Protein AF-0000000084932619 (afdb_homodimer)

Radius of gyration: 32.23 Å; Cα contacts (8 Å, |Δi|>4): 1467; chains: 2; bounding box: 77×92×70 Å

Organism: Streptomyces venezuelae (strain ATCC 10712 / CBS 650.69 / DSM 40230 / JCM 4526 / NBRC 13096 / PD 04745) (NCBI:txid953739)

pLDDT: mean 83.62, std 14.99, range [21.75, 98.12]

Structure (mmCIF, N/CA/C/O backbone):
data_AF-0000000084932619-model_v1
#
loop_
_entity.id
_entity.type
_entity.pdbx_description
1 polymer 'Serine phosphatase RsbU, regulator of sigma subunit'
#
loop_
_atom_site.group_PDB
_atom_site.id
_atom_site.type_symbol
_atom_site.label_atom_id
_atom_site.label_alt_id
_atom_site.label_comp_id
_atom_site.label_asym_id
_atom_site.label_entity_id
_atom_site.label_seq_id
_atom_site.pdbx_PDB_ins_code
_atom_site.Cartn_x
_atom_site.Cartn_y
_atom_site.Cartn_z
_atom_site.occupancy
_atom_site.B_iso_or_equiv
_atom_site.auth_seq_id
_atom_site.auth_comp_id
_atom_site.auth_asym_id
_atom_site.auth_atom_id
_atom_site.pdbx_PDB_model_num
ATOM 1 N N . MET A 1 1 ? 20.906 -14.492 22.719 1 21.86 1 MET A N 1
ATOM 2 C CA . MET A 1 1 ? 19.625 -14.18 22.094 1 21.86 1 MET A CA 1
ATOM 3 C C . MET A 1 1 ? 19.703 -12.852 21.344 1 21.86 1 MET A C 1
ATOM 5 O O . MET A 1 1 ? 19.469 -11.797 21.922 1 21.86 1 MET A O 1
ATOM 9 N N . VAL A 1 2 ? 20.688 -12.773 20.484 1 24.77 2 VAL A N 1
ATOM 10 C CA . VAL A 1 2 ? 21.047 -11.555 19.766 1 24.77 2 VAL A CA 1
ATOM 11 C C . VAL A 1 2 ? 19.906 -11.133 18.844 1 24.77 2 VAL A C 1
ATOM 13 O O . VAL A 1 2 ? 19.438 -11.93 18.031 1 24.77 2 VAL A O 1
ATOM 16 N N . LYS A 1 3 ? 19.125 -10.172 19.297 1 26.39 3 LYS A N 1
ATOM 17 C CA . LYS A 1 3 ? 18.016 -9.508 18.594 1 26.39 3 LYS A CA 1
ATOM 18 C C . LYS A 1 3 ? 18.375 -9.211 17.156 1 26.39 3 LYS A C 1
ATOM 20 O O . LYS A 1 3 ? 19.375 -8.547 16.875 1 26.39 3 LYS A O 1
ATOM 25 N N . ALA A 1 4 ? 18.125 -10.156 16.297 1 31.53 4 ALA A N 1
ATOM 26 C CA . ALA A 1 4 ? 18.281 -9.953 14.859 1 31.53 4 ALA A CA 1
ATOM 27 C C . ALA A 1 4 ? 17.938 -8.516 14.469 1 31.53 4 ALA A C 1
ATOM 29 O O . ALA A 1 4 ? 16.828 -8.039 14.75 1 31.53 4 ALA A O 1
ATOM 30 N N . ARG A 1 5 ? 18.922 -7.758 14.461 1 31.53 5 ARG A N 1
ATOM 31 C CA . ARG A 1 5 ? 18.75 -6.367 14.055 1 31.53 5 ARG A CA 1
ATOM 32 C C . ARG A 1 5 ? 17.969 -6.281 12.742 1 31.53 5 ARG A C 1
ATOM 34 O O . ARG A 1 5 ? 18.438 -6.789 11.711 1 31.53 5 ARG A O 1
ATOM 41 N N . LYS A 1 6 ? 16.766 -6.371 12.758 1 35.41 6 LYS A N 1
ATOM 42 C CA . LYS A 1 6 ? 15.891 -6.059 11.633 1 35.41 6 LYS A CA 1
ATOM 43 C C . LYS A 1 6 ? 16.484 -4.957 10.766 1 35.41 6 LYS A C 1
ATOM 45 O O . LYS A 1 6 ? 16.797 -3.871 11.258 1 35.41 6 LYS A O 1
ATOM 50 N N . ALA A 1 7 ? 17.25 -5.281 9.836 1 37.53 7 ALA A N 1
ATOM 51 C CA . ALA A 1 7 ? 17.672 -4.293 8.844 1 37.53 7 ALA A CA 1
ATOM 52 C C . ALA A 1 7 ? 16.562 -3.291 8.555 1 37.53 7 ALA A C 1
ATOM 54 O O . ALA A 1 7 ? 15.539 -3.645 7.973 1 37.53 7 ALA A O 1
ATOM 55 N N . ALA A 1 8 ? 16.312 -2.447 9.461 1 37.06 8 ALA A N 1
ATOM 56 C CA . ALA A 1 8 ? 15.344 -1.351 9.406 1 37.06 8 ALA A CA 1
ATOM 57 C C . ALA A 1 8 ? 15.414 -0.629 8.062 1 37.06 8 ALA A C 1
ATOM 59 O O . ALA A 1 8 ? 16.469 -0.143 7.664 1 37.06 8 ALA A O 1
ATOM 60 N N . THR A 1 9 ? 14.867 -1.152 6.973 1 44.53 9 THR A N 1
ATOM 61 C CA . THR A 1 9 ? 14.547 -0.185 5.93 1 44.53 9 THR A CA 1
ATOM 62 C C . THR A 1 9 ? 14.359 1.207 6.52 1 44.53 9 THR A C 1
ATOM 64 O O . THR A 1 9 ? 13.367 1.463 7.207 1 44.53 9 THR A O 1
ATOM 67 N N . ASP A 1 10 ? 15.391 1.702 6.992 1 43.91 10 ASP A N 1
ATOM 68 C CA . ASP A 1 10 ? 15.383 2.979 7.703 1 43.91 10 ASP A CA 1
ATOM 69 C C . ASP A 1 10 ? 14.523 4.008 6.973 1 43.91 10 ASP A C 1
ATOM 71 O O . ASP A 1 10 ? 14.812 4.363 5.828 1 43.91 10 ASP A O 1
ATOM 75 N N . ALA A 1 11 ? 13.414 3.959 7.145 1 49.69 11 ALA A N 1
ATOM 76 C CA . ALA A 1 11 ? 12.594 5.082 6.691 1 49.69 11 ALA A CA 1
ATOM 77 C C . ALA A 1 11 ? 13.266 6.414 7.008 1 49.69 11 ALA A C 1
ATOM 79 O O . ALA A 1 11 ? 13.836 6.586 8.086 1 49.69 11 ALA A O 1
ATOM 80 N N . PRO A 1 12 ? 13.602 7.113 6 1 49.41 12 PRO A N 1
ATOM 81 C CA . PRO A 1 12 ? 14.211 8.414 6.277 1 49.41 12 PRO A CA 1
ATOM 82 C C . PRO A 1 12 ? 13.57 9.117 7.477 1 49.41 12 PRO A C 1
ATOM 84 O O . PRO A 1 12 ? 12.391 8.922 7.754 1 49.41 12 PRO A O 1
ATOM 87 N N . ARG A 1 13 ? 14.461 9.57 8.359 1 52.75 13 ARG A N 1
ATOM 88 C CA . ARG A 1 13 ? 14.078 10.344 9.539 1 52.75 13 ARG A CA 1
ATOM 89 C C . ARG A 1 13 ? 13.086 11.445 9.172 1 52.75 13 ARG A C 1
ATOM 91 O O . ARG A 1 13 ? 13.344 12.234 8.258 1 52.75 13 ARG A O 1
ATOM 98 N N . ARG A 1 14 ? 11.953 11.359 9.539 1 62.22 14 ARG A N 1
ATOM 99 C CA . ARG A 1 14 ? 10.859 12.289 9.289 1 62.22 14 ARG A CA 1
ATOM 100 C C . ARG A 1 14 ? 11.133 13.641 9.945 1 62.22 14 ARG A C 1
ATOM 102 O O . ARG A 1 14 ? 11.555 13.703 11.102 1 62.22 14 ARG A O 1
ATOM 109 N N . THR A 1 15 ? 11.367 14.68 9.117 1 59.53 15 THR A N 1
ATOM 110 C CA . THR A 1 15 ? 11.469 16.031 9.664 1 59.53 15 THR A CA 1
ATOM 111 C C . THR A 1 15 ? 10.109 16.5 10.172 1 59.53 15 THR A C 1
ATOM 113 O O . THR A 1 15 ? 9.078 15.914 9.852 1 59.53 15 THR A O 1
ATOM 116 N N . TRP A 1 16 ? 10.141 17.453 11.008 1 59.22 16 TRP A N 1
ATOM 117 C CA . TRP A 1 16 ? 8.93 18.047 11.578 1 59.22 16 TRP A CA 1
ATOM 118 C C . TRP A 1 16 ? 7.941 18.438 10.492 1 59.22 16 TRP A C 1
ATOM 120 O O . TRP A 1 16 ? 6.742 18.156 10.602 1 59.22 16 TRP A O 1
ATOM 130 N N . LEU A 1 17 ? 8.516 18.906 9.43 1 56.44 17 LEU A N 1
ATOM 131 C CA . LEU A 1 17 ? 7.668 19.375 8.336 1 56.44 17 LEU A CA 1
ATOM 132 C C . LEU A 1 17 ? 7.086 18.188 7.562 1 56.44 17 LEU A C 1
ATOM 134 O O . LEU A 1 17 ? 6.148 18.359 6.785 1 56.44 17 LEU A O 1
ATOM 138 N N . ARG A 1 18 ? 7.652 17.062 7.953 1 60.09 18 ARG A N 1
ATOM 139 C CA . ARG A 1 18 ? 7.184 15.875 7.254 1 60.09 18 ARG A CA 1
ATOM 140 C C . ARG A 1 18 ? 6.453 14.93 8.203 1 60.09 18 ARG A C 1
ATOM 142 O O . ARG A 1 18 ? 6.473 13.711 8.023 1 60.09 18 ARG A O 1
ATOM 149 N N . GLY A 1 19 ? 5.93 15.633 9.258 1 60.19 19 GLY A N 1
ATOM 150 C CA . GLY A 1 19 ? 5.035 14.859 10.109 1 60.19 19 GLY A CA 1
ATOM 151 C C . GLY A 1 19 ? 5.684 14.43 11.414 1 60.19 19 GLY A C 1
ATOM 152 O O . GLY A 1 19 ? 5.066 13.719 12.211 1 60.19 19 GLY A O 1
ATOM 153 N N . ALA A 1 20 ? 6.984 14.719 11.492 1 62.72 20 ALA A N 1
ATOM 154 C CA . ALA A 1 20 ? 7.625 14.406 12.766 1 62.72 20 ALA A CA 1
ATOM 155 C C . ALA A 1 20 ? 7.184 15.383 13.852 1 62.72 20 ALA A C 1
ATOM 157 O O . ALA A 1 20 ? 6.703 16.469 13.555 1 62.72 20 ALA A O 1
ATOM 158 N N . PRO A 1 21 ? 7.176 14.883 15.023 1 67.12 21 PRO A N 1
ATOM 159 C CA . PRO A 1 21 ? 6.84 15.805 16.109 1 67.12 21 PRO A CA 1
ATOM 160 C C . PRO A 1 21 ? 7.73 17.047 16.141 1 67.12 21 PRO A C 1
ATOM 162 O O . PRO A 1 21 ? 8.867 17 15.656 1 67.12 21 PRO A O 1
ATOM 165 N N . PRO A 1 22 ? 7.133 18.125 16.469 1 69.94 22 PRO A N 1
ATOM 166 C CA . PRO A 1 22 ? 7.891 19.375 16.469 1 69.94 22 PRO A CA 1
ATOM 167 C C . PRO A 1 22 ? 9.164 19.297 17.312 1 69.94 22 PRO A C 1
ATOM 169 O O . PRO A 1 22 ? 9.188 18.609 18.328 1 69.94 22 PRO A O 1
ATOM 172 N N . PRO A 1 23 ? 10.188 19.891 16.766 1 70.94 23 PRO A N 1
ATOM 173 C CA . PRO A 1 23 ? 11.438 19.922 17.516 1 70.94 23 PRO A CA 1
ATOM 174 C C . PRO A 1 23 ? 11.297 20.609 18.875 1 70.94 23 PRO A C 1
ATOM 176 O O . PRO A 1 23 ? 10.344 21.375 19.078 1 70.94 23 PRO A O 1
ATOM 179 N N . ARG A 1 24 ? 12.141 20.438 19.828 1 76 24 ARG A N 1
ATOM 180 C CA . ARG A 1 24 ? 12.102 20.922 21.203 1 76 24 ARG A CA 1
ATOM 181 C C . ARG A 1 24 ? 12.109 22.438 21.25 1 76 24 ARG A C 1
ATOM 183 O O . ARG A 1 24 ? 11.438 23.047 22.078 1 76 24 ARG A O 1
ATOM 190 N N . TRP A 1 25 ? 12.859 23.047 20.328 1 75 25 TRP A N 1
ATOM 191 C CA . TRP A 1 25 ? 12.984 24.5 20.375 1 75 25 TRP A CA 1
ATOM 192 C C . TRP A 1 25 ? 11.648 25.172 20.047 1 75 25 TRP A C 1
ATOM 194 O O . TRP A 1 25 ? 11.344 26.25 20.562 1 75 25 TRP A O 1
ATOM 204 N N . VAL A 1 26 ? 10.852 24.531 19.234 1 75.75 26 VAL A N 1
ATOM 205 C CA . VAL A 1 26 ? 9.539 25.094 18.906 1 75.75 26 VAL A CA 1
ATOM 206 C C . VAL A 1 26 ? 8.594 24.922 20.094 1 75.75 26 VAL A C 1
ATOM 208 O O . VAL A 1 26 ? 7.762 25.797 20.359 1 75.75 26 VAL A O 1
ATOM 211 N N . ARG A 1 27 ? 8.836 23.953 20.922 1 81 27 ARG A N 1
ATOM 212 C CA . ARG A 1 27 ? 7.98 23.672 22.062 1 81 27 ARG A CA 1
ATOM 213 C C . ARG A 1 27 ? 8.273 24.625 23.219 1 81 27 ARG A C 1
ATOM 215 O O . ARG A 1 27 ? 7.379 24.969 24 1 81 27 ARG A O 1
ATOM 222 N N . VAL A 1 28 ? 9.484 25.156 23.266 1 84.75 28 VAL A N 1
ATOM 223 C CA . VAL A 1 28 ? 9.883 25.953 24.422 1 84.75 28 VAL A CA 1
ATOM 224 C C . VAL A 1 28 ? 9.555 27.422 24.156 1 84.75 28 VAL A C 1
ATOM 226 O O . VAL A 1 28 ? 9.367 28.203 25.094 1 84.75 28 VAL A O 1
ATOM 229 N N . LEU A 1 29 ? 9.32 27.734 22.953 1 81.5 29 LEU A N 1
ATOM 230 C CA . LEU A 1 29 ? 9.203 29.125 22.562 1 81.5 29 LEU A CA 1
ATOM 231 C C . LEU A 1 29 ? 7.996 29.781 23.219 1 81.5 29 LEU A C 1
ATOM 233 O O . LEU A 1 29 ? 8.109 30.859 23.812 1 81.5 29 LEU A O 1
ATOM 237 N N . PRO A 1 30 ? 6.812 29.203 23.203 1 83.25 30 PRO A N 1
ATOM 238 C CA . PRO A 1 30 ? 5.672 29.859 23.844 1 83.25 30 PRO A CA 1
ATOM 239 C C . PRO A 1 30 ? 5.82 29.969 25.359 1 83.25 30 PRO A C 1
ATOM 241 O O . PRO A 1 30 ? 5.441 30.969 25.953 1 83.25 30 PRO A O 1
ATOM 244 N N . VAL A 1 31 ? 6.383 29.031 25.969 1 86.31 31 VAL A N 1
ATOM 245 C CA . VAL A 1 31 ? 6.57 29.031 27.422 1 86.31 31 VAL A CA 1
ATOM 246 C C . VAL A 1 31 ? 7.625 30.062 27.797 1 86.31 31 VAL A C 1
ATOM 248 O O . VAL A 1 31 ? 7.453 30.812 28.766 1 86.31 31 VAL A O 1
ATOM 251 N N . LEU A 1 32 ? 8.695 30.125 27 1 84.06 32 LEU A N 1
ATOM 252 C CA . LEU A 1 32 ? 9.75 31.109 27.234 1 84.06 32 LEU A CA 1
ATOM 253 C C . LEU A 1 32 ? 9.211 32.531 27.125 1 84.06 32 LEU A C 1
ATOM 255 O O . LEU A 1 32 ? 9.578 33.406 27.922 1 84.06 32 LEU A O 1
ATOM 259 N N . LEU A 1 33 ? 8.406 32.688 26.172 1 81.56 33 LEU A N 1
ATOM 260 C CA . LEU A 1 33 ? 7.82 34.031 25.984 1 81.56 33 LEU A CA 1
ATOM 261 C C . LEU A 1 33 ? 6.914 34.375 27.156 1 81.56 33 LEU A C 1
ATOM 263 O O . LEU A 1 33 ? 6.953 35.531 27.641 1 81.56 33 LEU A O 1
ATOM 267 N N . LEU A 1 34 ? 6.102 33.5 27.625 1 84.12 34 LEU A N 1
ATOM 268 C CA . LEU A 1 34 ? 5.191 33.719 28.734 1 84.12 34 LEU A CA 1
ATOM 269 C C . LEU A 1 34 ? 5.965 34 30.016 1 84.12 34 LEU A C 1
ATOM 271 O O . LEU A 1 34 ? 5.699 35 30.688 1 84.12 34 LEU A O 1
ATOM 275 N N . VAL A 1 35 ? 6.938 33.219 30.297 1 84.38 35 VAL A N 1
ATOM 276 C CA . VAL A 1 35 ? 7.723 33.375 31.516 1 84.38 35 VAL A CA 1
ATOM 277 C C . VAL A 1 35 ? 8.617 34.594 31.422 1 84.38 35 VAL A C 1
ATOM 279 O O . VAL A 1 35 ? 8.766 35.344 32.406 1 84.38 35 VAL A O 1
ATOM 282 N N . GLY A 1 36 ? 9.234 34.75 30.266 1 82 36 GLY A N 1
ATOM 283 C CA . GLY A 1 36 ? 10.094 35.906 30.078 1 82 36 GLY A CA 1
ATOM 284 C C . GLY A 1 36 ? 9.367 37.25 30.266 1 82 36 GLY A C 1
ATOM 285 O O . GLY A 1 36 ? 9.852 38.125 30.984 1 82 36 GLY A O 1
ATOM 286 N N . VAL A 1 37 ? 8.211 37.406 29.641 1 78.94 37 VAL A N 1
ATOM 287 C CA . VAL A 1 37 ? 7.434 38.625 29.766 1 78.94 37 VAL A CA 1
ATOM 288 C C . VAL A 1 37 ? 6.926 38.781 31.203 1 78.94 37 VAL A C 1
ATOM 290 O O . VAL A 1 37 ? 6.918 39.875 31.766 1 78.94 37 VAL A O 1
ATOM 293 N N . GLY A 1 38 ? 6.48 37.688 31.797 1 79.44 38 GLY A N 1
ATOM 294 C CA . GLY A 1 38 ? 6.066 37.719 33.188 1 79.44 38 GLY A CA 1
ATOM 295 C C . GLY A 1 38 ? 7.168 38.188 34.125 1 79.44 38 GLY A C 1
ATOM 296 O O . GLY A 1 38 ? 6.941 39.031 35 1 79.44 38 GLY A O 1
ATOM 297 N N . ALA A 1 39 ? 8.297 37.688 33.875 1 81.06 39 ALA A N 1
ATOM 298 C CA . ALA A 1 39 ? 9.438 38.062 34.719 1 81.06 39 ALA A CA 1
ATOM 299 C C . ALA A 1 39 ? 9.852 39.5 34.5 1 81.06 39 ALA A C 1
ATOM 301 O O . ALA A 1 39 ? 10.203 40.219 35.438 1 81.06 39 ALA A O 1
ATOM 302 N N . ALA A 1 40 ? 9.875 39.906 33.281 1 77.75 40 ALA A N 1
ATOM 303 C CA . ALA A 1 40 ? 10.25 41.281 32.969 1 77.75 40 ALA A CA 1
ATOM 304 C C . ALA A 1 40 ? 9.273 42.281 33.594 1 77.75 40 ALA A C 1
ATOM 306 O O . ALA A 1 40 ? 9.656 43.375 33.969 1 77.75 40 ALA A O 1
ATOM 307 N N . SER A 1 41 ? 8.008 41.844 33.656 1 75.88 41 SER A N 1
ATOM 308 C CA . SER A 1 41 ? 6.996 42.719 34.188 1 75.88 41 SER A CA 1
ATOM 309 C C . SER A 1 41 ? 7.176 42.906 35.719 1 75.88 41 SER A C 1
ATOM 311 O O . SER A 1 41 ? 6.73 43.906 36.281 1 75.88 41 SER A O 1
ATOM 313 N N . LEU A 1 42 ? 7.75 41.969 36.219 1 74.69 42 LEU A N 1
ATOM 314 C CA . LEU A 1 42 ? 7.973 42.031 37.656 1 74.69 42 LEU A CA 1
ATOM 315 C C . LEU A 1 42 ? 9.203 42.906 37.969 1 74.69 42 LEU A C 1
ATOM 317 O O . LEU A 1 42 ? 9.344 43.406 39.094 1 74.69 42 LEU A O 1
ATOM 321 N N . SER A 1 43 ? 10.023 43.062 36.969 1 71.12 43 SER A N 1
ATOM 322 C CA . SER A 1 43 ? 11.211 43.875 37.188 1 71.12 43 SER A CA 1
ATOM 323 C C . SER A 1 43 ? 10.93 45.344 36.906 1 71.12 43 SER A C 1
ATOM 325 O O . SER A 1 43 ? 10.102 45.688 36.062 1 71.12 43 SER A O 1
ATOM 327 N N . ASP A 1 44 ? 10.609 46.375 37.812 1 60.31 44 ASP A N 1
ATOM 328 C CA . ASP A 1 44 ? 10.234 47.781 37.844 1 60.31 44 ASP A CA 1
ATOM 329 C C . ASP A 1 44 ? 10.891 48.531 36.688 1 60.31 44 ASP A C 1
ATOM 331 O O . ASP A 1 44 ? 10.5 49.688 36.375 1 60.31 44 ASP A O 1
ATOM 335 N N . SER A 1 45 ? 11.922 48.312 36.094 1 54.53 45 SER A N 1
ATOM 336 C CA . SER A 1 45 ? 12.711 49.219 35.25 1 54.53 45 SER A CA 1
ATOM 337 C C . SER A 1 45 ? 12.18 49.25 33.812 1 54.53 45 SER A C 1
ATOM 339 O O . SER A 1 45 ? 12.578 50.062 33 1 54.53 45 SER A O 1
ATOM 341 N N . VAL A 1 46 ? 11.633 48.344 33.281 1 52.09 46 VAL A N 1
ATOM 342 C CA . VAL A 1 46 ? 11.391 48.312 31.844 1 52.09 46 VAL A CA 1
ATOM 343 C C . VAL A 1 46 ? 9.977 48.781 31.547 1 52.09 46 VAL A C 1
ATOM 345 O O . VAL A 1 46 ? 9.008 48.312 32.156 1 52.09 46 VAL A O 1
ATOM 348 N N . PRO A 1 47 ? 9.805 50.125 31.219 1 51.91 47 PRO A N 1
ATOM 349 C CA . PRO A 1 47 ? 8.484 50.562 30.75 1 51.91 47 PRO A CA 1
ATOM 350 C C . PRO A 1 47 ? 7.812 49.5 29.859 1 51.91 47 PRO A C 1
ATOM 352 O O . PRO A 1 47 ? 8.32 49.188 28.781 1 51.91 47 PRO A O 1
ATOM 355 N N . VAL A 1 48 ? 7.48 48.344 30.25 1 51.41 48 VAL A N 1
ATOM 356 C CA . VAL A 1 48 ? 7.426 47 29.672 1 51.41 48 VAL A CA 1
ATOM 357 C C . VAL A 1 48 ? 6.262 46.906 28.688 1 51.41 48 VAL A C 1
ATOM 359 O O . VAL A 1 48 ? 5.102 46.844 29.094 1 51.41 48 VAL A O 1
ATOM 362 N N . ASP A 1 49 ? 6.137 47.781 27.781 1 58.03 49 ASP A N 1
ATOM 363 C CA . ASP A 1 49 ? 5.176 47.562 26.703 1 58.03 49 ASP A CA 1
ATOM 364 C C . ASP A 1 49 ? 5.355 46.188 26.094 1 58.03 49 ASP A C 1
ATOM 366 O O . ASP A 1 49 ? 5.273 46 24.875 1 58.03 49 ASP A O 1
ATOM 370 N N . LEU A 1 50 ? 5.781 45.281 26.859 1 62.31 50 LEU A N 1
ATOM 371 C CA . LEU A 1 50 ? 6 43.906 26.375 1 62.31 50 LEU A CA 1
ATOM 372 C C . LEU A 1 50 ? 4.68 43.156 26.266 1 62.31 50 LEU A C 1
ATOM 374 O O . LEU A 1 50 ? 4.664 41.969 25.922 1 62.31 50 LEU A O 1
ATOM 378 N N . GLY A 1 51 ? 3.602 43.938 26.484 1 64.94 51 GLY A N 1
ATOM 379 C CA . GLY A 1 51 ? 2.283 43.312 26.422 1 64.94 51 GLY A CA 1
ATOM 380 C C . GLY A 1 51 ? 1.941 42.75 25.047 1 64.94 51 GLY A C 1
ATOM 381 O O . GLY A 1 51 ? 1.232 41.75 24.938 1 64.94 51 GLY A O 1
ATOM 382 N N . PHE A 1 52 ? 2.664 43.344 24.078 1 66.94 52 PHE A N 1
ATOM 383 C CA . PHE A 1 52 ? 2.34 42.938 22.719 1 66.94 52 PHE A CA 1
ATOM 384 C C . PHE A 1 52 ? 2.904 41.531 22.438 1 66.94 52 PHE A C 1
ATOM 386 O O . PHE A 1 52 ? 2.357 40.781 21.625 1 66.94 52 PHE A O 1
ATOM 393 N N . LEU A 1 53 ? 3.932 41.125 23.172 1 72.19 53 LEU A N 1
ATOM 394 C CA . LEU A 1 53 ? 4.562 39.812 22.953 1 72.19 53 LEU A CA 1
ATOM 395 C C . LEU A 1 53 ? 3.678 38.688 23.469 1 72.19 53 LEU A C 1
ATOM 397 O O . LEU A 1 53 ? 3.74 37.562 22.969 1 72.19 53 LEU A O 1
ATOM 401 N N . LEU A 1 54 ? 2.83 39.062 24.438 1 75.56 54 LEU A N 1
ATOM 402 C CA . LEU A 1 54 ? 1.947 38.062 25.016 1 75.56 54 LEU A CA 1
ATOM 403 C C . LEU A 1 54 ? 0.883 37.625 24 1 75.56 54 LEU A C 1
ATOM 405 O O . LEU A 1 54 ? 0.365 36.5 24.078 1 75.56 54 LEU A O 1
ATOM 409 N N . GLY A 1 55 ? 0.605 38.5 23.047 1 73.56 55 GLY A N 1
ATOM 410 C CA . GLY A 1 55 ? -0.343 38.156 22 1 73.56 55 GLY A CA 1
ATOM 411 C C . GLY A 1 55 ? 0.152 37.062 21.078 1 73.56 55 GLY A C 1
ATOM 412 O O . GLY A 1 55 ? -0.641 36.438 20.391 1 73.56 55 GLY A O 1
ATOM 413 N N . ALA A 1 56 ? 1.495 36.781 21.156 1 76.88 56 ALA A N 1
ATOM 414 C CA . ALA A 1 56 ? 2.104 35.781 20.281 1 76.88 56 ALA A CA 1
ATOM 415 C C . ALA A 1 56 ? 2.074 34.406 20.906 1 76.88 56 ALA A C 1
ATOM 417 O O . ALA A 1 56 ? 2.301 33.406 20.219 1 76.88 56 ALA A O 1
ATOM 418 N N . VAL A 1 57 ? 1.734 34.312 22.125 1 81.75 57 VAL A N 1
ATOM 419 C CA . VAL A 1 57 ? 1.876 33.031 22.844 1 81.75 57 VAL A CA 1
ATOM 420 C C . VAL A 1 57 ? 0.864 32.031 22.312 1 81.75 57 VAL A C 1
ATOM 422 O O . VAL A 1 57 ? 1.227 30.906 21.969 1 81.75 57 VAL A O 1
ATOM 425 N N . PRO A 1 58 ? -0.376 32.406 22.078 1 81 58 PRO A N 1
ATOM 426 C CA . PRO A 1 58 ? -1.339 31.406 21.641 1 81 58 PRO A CA 1
ATOM 427 C C . PRO A 1 58 ? -1.057 30.891 20.234 1 81 58 PRO A C 1
ATOM 429 O O . PRO A 1 58 ? -1.013 29.672 20.016 1 81 58 PRO A O 1
ATOM 432 N N . PRO A 1 59 ? -0.761 31.734 19.266 1 77.94 59 PRO A N 1
ATOM 433 C CA . PRO A 1 59 ? -0.447 31.203 17.938 1 77.94 59 PRO A CA 1
ATOM 434 C C . PRO A 1 59 ? 0.809 30.328 17.922 1 77.94 59 PRO A C 1
ATOM 436 O O . PRO A 1 59 ? 0.884 29.359 17.172 1 77.94 59 PRO A O 1
ATOM 439 N N . LEU A 1 60 ? 1.737 30.734 18.75 1 80.81 60 LEU A N 1
ATOM 440 C CA . LEU A 1 60 ? 2.945 29.906 18.828 1 80.81 60 LEU A CA 1
ATOM 441 C C . LEU A 1 60 ? 2.643 28.547 19.438 1 80.81 60 LEU A C 1
ATOM 443 O O . LEU A 1 60 ? 3.244 27.547 19.062 1 80.81 60 LEU A O 1
ATOM 447 N N . ALA A 1 61 ? 1.75 28.594 20.375 1 84.69 61 ALA A N 1
ATOM 448 C CA . ALA A 1 61 ? 1.373 27.344 21.031 1 84.69 61 ALA A CA 1
ATOM 449 C C . ALA A 1 61 ? 0.729 26.375 20.047 1 84.69 61 ALA A C 1
ATOM 451 O O . ALA A 1 61 ? 0.846 25.156 20.188 1 84.69 61 ALA A O 1
ATOM 452 N N . VAL A 1 62 ? 0.109 26.875 19.062 1 83.5 62 VAL A N 1
ATOM 453 C CA . VAL A 1 62 ? -0.554 26.062 18.047 1 83.5 62 VAL A CA 1
ATOM 454 C C . VAL A 1 62 ? 0.476 25.203 17.312 1 83.5 62 VAL A C 1
ATOM 456 O O . VAL A 1 62 ? 0.198 24.047 16.969 1 83.5 62 VAL A O 1
ATOM 459 N N . LEU A 1 63 ? 1.666 25.672 17.141 1 80.5 63 LEU A N 1
ATOM 460 C CA . LEU A 1 63 ? 2.701 24.984 16.359 1 80.5 63 LEU A CA 1
ATOM 461 C C . LEU A 1 63 ? 3.268 23.812 17.141 1 80.5 63 LEU A C 1
ATOM 463 O O . LEU A 1 63 ? 3.777 22.859 16.547 1 80.5 63 LEU A O 1
ATOM 467 N N . ALA A 1 64 ? 3.104 23.875 18.422 1 80.19 64 ALA A N 1
ATOM 468 C CA . ALA A 1 64 ? 3.893 22.922 19.203 1 80.19 64 ALA A CA 1
ATOM 469 C C . ALA A 1 64 ? 2.994 22.047 20.062 1 80.19 64 ALA A C 1
ATOM 471 O O . ALA A 1 64 ? 3.373 20.922 20.422 1 80.19 64 ALA A O 1
ATOM 472 N N . TYR A 1 65 ? 1.891 22.625 20.469 1 82.56 65 TYR A N 1
ATOM 473 C CA . TYR A 1 65 ? 1.143 21.938 21.516 1 82.56 65 TYR A CA 1
ATOM 474 C C . TYR A 1 65 ? -0.26 21.578 21.031 1 82.56 65 TYR A C 1
ATOM 476 O O . TYR A 1 65 ? -0.723 22.094 20 1 82.56 65 TYR A O 1
ATOM 484 N N . GLY A 1 66 ? -0.88 20.656 21.75 1 86 66 GLY A N 1
ATOM 485 C CA . GLY A 1 66 ? -2.27 20.297 21.516 1 86 66 GLY A CA 1
ATOM 486 C C . GLY A 1 66 ? -3.25 21.344 22.016 1 86 66 GLY A C 1
ATOM 487 O O . GLY A 1 66 ? -2.844 22.391 22.531 1 86 66 GLY A O 1
ATOM 488 N N . PRO A 1 67 ? -4.531 21.094 21.812 1 88.5 67 PRO A N 1
ATOM 489 C CA . PRO A 1 67 ? -5.555 22.094 22.156 1 88.5 67 PRO A CA 1
ATOM 490 C C . PRO A 1 67 ? -5.613 22.391 23.641 1 88.5 67 PRO A C 1
ATOM 492 O O . PRO A 1 67 ? -5.801 23.547 24.031 1 88.5 67 PRO A O 1
ATOM 495 N N . TRP A 1 68 ? -5.355 21.406 24.484 1 90.25 68 TRP A N 1
ATOM 496 C CA . TRP A 1 68 ? -5.438 21.641 25.922 1 90.25 68 TRP A CA 1
ATOM 497 C C . TRP A 1 68 ? -4.27 22.484 26.406 1 90.25 68 TRP A C 1
ATOM 499 O O . TRP A 1 68 ? -4.457 23.422 27.188 1 90.25 68 TRP A O 1
ATOM 509 N N . ALA A 1 69 ? -3.123 22.141 25.953 1 89.06 69 ALA A N 1
ATOM 510 C CA . ALA A 1 69 ? -1.952 22.938 26.312 1 89.06 69 ALA A CA 1
ATOM 511 C C . ALA A 1 69 ? -2.057 24.359 25.766 1 89.06 69 ALA A C 1
ATOM 513 O O . ALA A 1 69 ? -1.668 25.312 26.422 1 89.06 69 ALA A O 1
ATOM 514 N N . THR A 1 70 ? -2.602 24.484 24.578 1 88.44 70 THR A N 1
ATOM 515 C CA . THR A 1 70 ? -2.803 25.797 23.984 1 88.44 70 THR A CA 1
ATOM 516 C C . THR A 1 70 ? -3.812 26.609 24.797 1 88.44 70 THR A C 1
ATOM 518 O O . THR A 1 70 ? -3.621 27.797 25.016 1 88.44 70 THR A O 1
ATOM 521 N N . ALA A 1 71 ? -4.832 25.969 25.266 1 89.69 71 ALA A N 1
ATOM 522 C CA . ALA A 1 71 ? -5.832 26.641 26.094 1 89.69 71 ALA A CA 1
ATOM 523 C C . ALA A 1 71 ? -5.219 27.109 27.406 1 89.69 71 ALA A C 1
ATOM 525 O O . ALA A 1 71 ? -5.48 28.234 27.844 1 89.69 71 ALA A O 1
ATOM 526 N N . PHE A 1 72 ? -4.391 26.328 27.953 1 91.06 72 PHE A N 1
ATOM 527 C CA . PHE A 1 72 ? -3.746 26.688 29.219 1 91.06 72 PHE A CA 1
ATOM 528 C C . PHE A 1 72 ? -2.807 27.859 29.031 1 91.06 72 PHE A C 1
ATOM 530 O O . PHE A 1 72 ? -2.814 28.797 29.844 1 91.06 72 PHE A O 1
ATOM 537 N N . LEU A 1 73 ? -2.043 27.797 28 1 89.06 73 LEU A N 1
ATOM 538 C CA . LEU A 1 73 ? -1.112 28.891 27.734 1 89.06 73 LEU A CA 1
ATOM 539 C C . LEU A 1 73 ? -1.861 30.188 27.422 1 89.06 73 LEU A C 1
ATOM 541 O O . LEU A 1 73 ? -1.435 31.266 27.812 1 89.06 73 LEU A O 1
ATOM 545 N N . GLY A 1 74 ? -2.943 30.047 26.703 1 85.5 74 GLY A N 1
ATOM 546 C CA . GLY A 1 74 ? -3.783 31.219 26.453 1 85.5 74 GLY A CA 1
ATOM 547 C C . GLY A 1 74 ? -4.375 31.797 27.734 1 85.5 74 GLY A C 1
ATOM 548 O O . GLY A 1 74 ? -4.367 33.031 27.922 1 85.5 74 GLY A O 1
ATOM 549 N N . ALA A 1 75 ? -4.828 30.953 28.594 1 87.56 75 ALA A N 1
ATOM 550 C CA . ALA A 1 75 ? -5.379 31.391 29.875 1 87.56 75 ALA A CA 1
ATOM 551 C C . ALA A 1 75 ? -4.309 32.062 30.734 1 87.56 75 ALA A C 1
ATOM 553 O O . ALA A 1 75 ? -4.566 33.094 31.391 1 87.56 75 ALA A O 1
ATOM 554 N N . ALA A 1 76 ? -3.18 31.438 30.719 1 86.94 76 ALA A N 1
ATOM 555 C CA . ALA A 1 76 ? -2.066 32 31.469 1 86.94 76 ALA A CA 1
ATOM 556 C C . ALA A 1 76 ? -1.704 33.406 30.953 1 86.94 76 ALA A C 1
ATOM 558 O O . ALA A 1 76 ? -1.368 34.281 31.734 1 86.94 76 ALA A O 1
ATOM 559 N N . THR A 1 77 ? -1.693 33.562 29.672 1 83.94 77 THR A N 1
ATOM 560 C CA . THR A 1 77 ? -1.412 34.844 29.062 1 83.94 77 THR A CA 1
ATOM 561 C C . THR A 1 77 ? -2.436 35.875 29.5 1 83.94 77 THR A C 1
ATOM 563 O O . THR A 1 77 ? -2.07 37 29.875 1 83.94 77 THR A O 1
ATOM 566 N N . ILE A 1 78 ? -3.688 35.531 29.484 1 81.31 78 ILE A N 1
ATOM 567 C CA . ILE A 1 78 ? -4.746 36.438 29.922 1 81.31 78 ILE A CA 1
ATOM 568 C C . ILE A 1 78 ? -4.594 36.75 31.406 1 81.31 78 ILE A C 1
ATOM 570 O O . ILE A 1 78 ? -4.766 37.875 31.844 1 81.31 78 ILE A O 1
ATOM 574 N N . GLY A 1 79 ? -4.277 35.719 32.156 1 82.5 79 GLY A N 1
ATOM 575 C CA . GLY A 1 79 ? -4.039 35.906 33.562 1 82.5 79 GLY A CA 1
ATOM 576 C C . GLY A 1 79 ? -2.906 36.875 33.875 1 82.5 79 GLY A C 1
ATOM 577 O O . GLY A 1 79 ? -3.037 37.75 34.719 1 82.5 79 GLY A O 1
ATOM 578 N N . LEU A 1 80 ? -1.813 36.781 33.156 1 80.88 80 LEU A N 1
ATOM 579 C CA . LEU A 1 80 ? -0.661 37.656 33.344 1 80.88 80 LEU A CA 1
ATOM 580 C C . LEU A 1 80 ? -1.018 39.094 33.031 1 80.88 80 LEU A C 1
ATOM 582 O O . LEU A 1 80 ? -0.517 40.031 33.688 1 80.88 80 LEU A O 1
ATOM 586 N N . LEU A 1 81 ? -1.889 39.281 32.094 1 75.88 81 LEU A N 1
ATOM 587 C CA . LEU A 1 81 ? -2.254 40.625 31.656 1 75.88 81 LEU A CA 1
ATOM 588 C C . LEU A 1 81 ? -3.236 41.25 32.625 1 75.88 81 LEU A C 1
ATOM 590 O O . LEU A 1 81 ? -3.258 42.469 32.812 1 75.88 81 LEU A O 1
ATOM 594 N N . THR A 1 82 ? -4.094 40.438 33.281 1 75.62 82 THR A N 1
ATOM 595 C CA . THR A 1 82 ? -5.172 40.969 34.094 1 75.62 82 THR A CA 1
ATOM 596 C C . THR A 1 82 ? -4.734 41.094 35.562 1 75.62 82 THR A C 1
ATOM 598 O O . THR A 1 82 ? -5.301 41.875 36.312 1 75.62 82 THR A O 1
ATOM 601 N N . LEU A 1 83 ? -3.777 40.312 35.844 1 74.69 83 LEU A N 1
ATOM 602 C CA . LEU A 1 83 ? -3.367 40.344 37.25 1 74.69 83 LEU A CA 1
ATOM 603 C C . LEU A 1 83 ? -2.59 41.625 37.531 1 74.69 83 LEU A C 1
ATOM 605 O O . LEU A 1 83 ? -1.604 41.938 36.844 1 74.69 83 LEU A O 1
ATOM 609 N N . PRO A 1 84 ? -3.172 42.406 38.406 1 67.12 84 PRO A N 1
ATOM 610 C CA . PRO A 1 84 ? -2.553 43.688 38.719 1 67.12 84 PRO A CA 1
ATOM 611 C C . PRO A 1 84 ? -1.111 43.562 39.219 1 67.12 84 PRO A C 1
ATOM 613 O O . PRO A 1 84 ? -0.322 44.5 39.094 1 67.12 84 PRO A O 1
ATOM 616 N N . PHE A 1 85 ? -0.85 42.406 39.719 1 63.56 85 PHE A N 1
ATOM 617 C CA . PHE A 1 85 ? 0.484 42.156 40.25 1 63.56 85 PHE A CA 1
ATOM 618 C C . PHE A 1 85 ? 1.543 42.344 39.156 1 63.56 85 PHE A C 1
ATOM 620 O O . PHE A 1 85 ? 2.674 42.719 39.469 1 63.56 85 PHE A O 1
ATOM 627 N N . PHE A 1 86 ? 1.223 42.188 37.969 1 58.69 86 PHE A N 1
ATOM 628 C CA . PHE A 1 86 ? 2.236 42.219 36.906 1 58.69 86 PHE A CA 1
ATOM 629 C C . PHE A 1 86 ? 2.24 43.594 36.219 1 58.69 86 PHE A C 1
ATOM 631 O O . PHE A 1 86 ? 3.092 43.844 35.344 1 58.69 86 PHE A O 1
ATOM 638 N N . HIS A 1 87 ? 1.654 44.594 36.812 1 53.44 87 HIS A N 1
ATOM 639 C CA . HIS A 1 87 ? 1.646 46 36.406 1 53.44 87 HIS A CA 1
ATOM 640 C C . HIS A 1 87 ? 1.621 46.094 34.875 1 53.44 87 HIS A C 1
ATOM 642 O O . HIS A 1 87 ? 2.354 46.875 34.281 1 53.44 87 HIS A O 1
ATOM 648 N N . LEU A 1 88 ? 1.365 45.125 34.25 1 54.06 88 LEU A N 1
ATOM 649 C CA . LEU A 1 88 ? 1.259 45.281 32.781 1 54.06 88 LEU A CA 1
ATOM 650 C C . LEU A 1 88 ? 0.07 46.188 32.438 1 54.06 88 LEU A C 1
ATOM 652 O O . LEU A 1 88 ? -0.899 46.25 33.188 1 54.06 88 LEU A O 1
ATOM 656 N N . ASN A 1 89 ? 0.32 47.281 31.812 1 51.22 89 ASN A N 1
ATOM 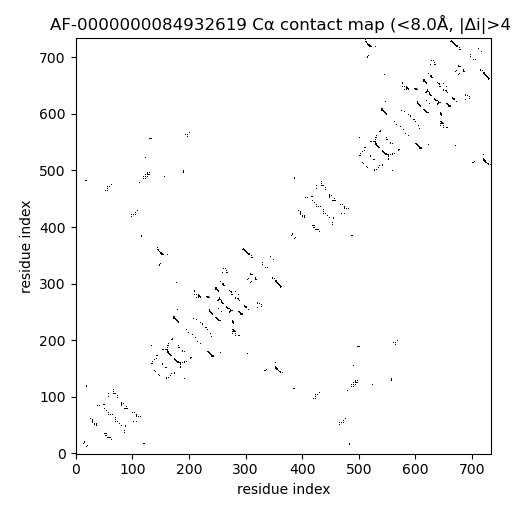657 C CA . ASN A 1 89 ? -0.633 48.312 31.5 1 51.22 89 ASN A CA 1
ATOM 658 C C . ASN A 1 89 ? -2.043 47.781 31.312 1 51.22 89 ASN A C 1
ATOM 660 O O . ASN A 1 89 ? -2.217 46.688 30.766 1 51.22 89 ASN A O 1
ATOM 664 N N . ARG A 1 90 ? -2.879 48.156 32.219 1 52.78 90 ARG A N 1
ATOM 665 C CA . ARG A 1 90 ? -4.293 47.812 32.25 1 52.78 90 ARG A CA 1
ATOM 666 C C . ARG A 1 90 ? -4.828 47.594 30.844 1 52.78 90 ARG A C 1
ATOM 668 O O . ARG A 1 90 ? -4.91 48.531 30.062 1 52.78 90 ARG A O 1
ATOM 675 N N . PRO A 1 91 ? -4.496 46.469 30.328 1 52.94 91 PRO A N 1
ATOM 676 C CA . PRO A 1 91 ? -5.023 46.312 28.969 1 52.94 91 PRO A CA 1
ATOM 677 C C . PRO A 1 91 ? -6.449 46.844 28.828 1 52.94 91 PRO A C 1
ATOM 679 O O . PRO A 1 91 ? -7.215 46.844 29.797 1 52.94 91 PRO A O 1
ATOM 682 N N . GLY A 1 92 ? -6.551 47.938 28.094 1 55.09 92 GLY A N 1
ATOM 683 C CA . GLY A 1 92 ? -7.926 48.281 27.797 1 55.09 92 GLY A CA 1
ATOM 684 C C . GLY A 1 92 ? -8.797 47.094 27.453 1 55.09 92 GLY A C 1
ATOM 685 O O . GLY A 1 92 ? -8.297 46 27.203 1 55.09 92 GLY A O 1
ATOM 686 N N . ASN A 1 93 ? -10.086 47.125 27.953 1 58.25 93 ASN A N 1
ATOM 687 C CA . ASN A 1 93 ? -11.086 46.094 27.672 1 58.25 93 ASN A CA 1
ATOM 688 C C . ASN A 1 93 ? -10.914 45.5 26.281 1 58.25 93 ASN A C 1
ATOM 690 O O . ASN A 1 93 ? -11.062 44.312 26.094 1 58.25 93 ASN A O 1
ATOM 694 N N . THR A 1 94 ? -10.391 46.344 25.422 1 59.5 94 THR A N 1
ATOM 695 C CA . THR A 1 94 ? -10.25 45.906 24.031 1 59.5 94 THR A CA 1
ATOM 696 C C . THR A 1 94 ? -9.117 44.906 23.891 1 59.5 94 THR A C 1
ATOM 698 O O . THR A 1 94 ? -9.227 43.938 23.125 1 59.5 94 THR A O 1
ATOM 701 N N . ASP A 1 95 ? -8.133 45.062 24.797 1 65.81 95 ASP A N 1
ATOM 702 C CA . ASP A 1 95 ? -6.98 44.156 24.719 1 65.81 95 ASP A CA 1
ATOM 703 C C . ASP A 1 95 ? -7.328 42.781 25.234 1 65.81 95 ASP A C 1
ATOM 705 O O . ASP A 1 95 ? -6.906 41.781 24.672 1 65.81 95 ASP A O 1
ATOM 709 N N . LEU A 1 96 ? -8.234 42.781 26.203 1 70.81 96 LEU A N 1
ATOM 710 C CA . LEU A 1 96 ? -8.617 41.5 26.797 1 70.81 96 LEU A CA 1
ATOM 711 C C . LEU A 1 96 ? -9.508 40.719 25.844 1 70.81 96 LEU A C 1
ATOM 713 O O . LEU A 1 96 ? -9.367 39.5 25.719 1 70.81 96 LEU A O 1
ATOM 717 N N . PHE A 1 97 ? -10.367 41.438 25.094 1 71.19 97 PHE A N 1
ATOM 718 C CA . PHE A 1 97 ? -11.242 40.75 24.141 1 71.19 97 PHE A CA 1
ATOM 719 C C . PHE A 1 97 ? -10.43 40.219 22.969 1 71.19 97 PHE A C 1
ATOM 721 O O . PHE A 1 97 ? -10.688 39.094 22.484 1 71.19 97 PHE A O 1
ATOM 728 N N . THR A 1 98 ? -9.461 41 22.516 1 69.94 98 THR A N 1
ATOM 729 C CA . THR A 1 98 ? -8.633 40.531 21.391 1 69.94 98 THR A CA 1
ATOM 730 C C . THR A 1 98 ? -7.836 39.312 21.781 1 69.94 98 THR A C 1
ATOM 732 O O . THR A 1 98 ? -7.789 38.344 21.016 1 69.94 98 THR A O 1
ATOM 735 N N . LEU A 1 99 ? -7.262 39.312 22.953 1 75.31 99 LEU A N 1
ATOM 736 C CA . LEU A 1 99 ? -6.438 38.188 23.391 1 75.31 99 LEU A CA 1
ATOM 737 C C . LEU A 1 99 ? -7.289 36.938 23.625 1 75.31 99 LEU A C 1
ATOM 739 O O . LEU A 1 99 ? -6.875 35.844 23.297 1 75.31 99 LEU A O 1
ATOM 743 N N . GLY A 1 100 ? -8.516 37.188 24.234 1 78.31 100 GLY A N 1
ATOM 744 C CA . GLY A 1 100 ? -9.43 36.062 24.406 1 78.31 100 GLY A CA 1
ATOM 745 C C . GLY A 1 100 ? -9.828 35.406 23.094 1 78.31 100 GLY A C 1
ATOM 746 O O . GLY A 1 100 ? -9.859 34.188 22.984 1 78.31 100 GLY A O 1
ATOM 747 N N . PHE A 1 101 ? -10.062 36.219 22.125 1 75.44 101 PHE A N 1
ATOM 748 C CA . PHE A 1 101 ? -10.453 35.719 20.812 1 75.44 101 PHE A CA 1
ATOM 749 C C . PHE A 1 101 ? -9.297 34.969 20.156 1 75.44 101 PHE A C 1
ATOM 751 O O . PHE A 1 101 ? -9.477 33.875 19.625 1 75.44 101 PHE A O 1
ATOM 758 N N . VAL A 1 102 ? -8.156 35.625 20.109 1 77 102 VAL A N 1
ATOM 759 C CA . VAL A 1 102 ? -6.98 35 19.516 1 77 102 VAL A CA 1
ATOM 760 C C . VAL A 1 102 ? -6.699 33.656 20.219 1 77 102 VAL A C 1
ATOM 762 O O . VAL A 1 102 ? -6.367 32.688 19.562 1 77 102 VAL A O 1
ATOM 765 N N . ALA A 1 103 ? -6.848 33.625 21.516 1 82.19 103 ALA A N 1
ATOM 766 C CA . ALA A 1 103 ? -6.613 32.406 22.281 1 82.19 103 ALA A CA 1
ATOM 767 C C . ALA A 1 103 ? -7.609 31.328 21.891 1 82.19 103 ALA A C 1
ATOM 769 O O . ALA A 1 103 ? -7.227 30.172 21.672 1 82.19 103 ALA A O 1
ATOM 770 N N . THR A 1 104 ? -8.898 31.703 21.828 1 84.62 104 THR A N 1
ATOM 771 C CA . THR A 1 104 ? -9.93 30.734 21.453 1 84.62 104 THR A CA 1
ATOM 772 C C . THR A 1 104 ? -9.68 30.188 20.047 1 84.62 104 THR A C 1
ATOM 774 O O . THR A 1 104 ? -9.773 28.969 19.828 1 84.62 104 THR A O 1
ATOM 777 N N . LEU A 1 105 ? -9.352 31.047 19.125 1 80.88 105 LEU A N 1
ATOM 778 C CA . LEU A 1 105 ? -9.062 30.625 17.766 1 80.88 105 LEU A CA 1
ATOM 779 C C . LEU A 1 105 ? -7.836 29.719 17.719 1 80.88 105 LEU A C 1
ATOM 781 O O . LEU A 1 105 ? -7.809 28.734 16.969 1 80.88 105 LEU A O 1
ATOM 785 N N . SER A 1 106 ? -6.867 30.125 18.469 1 83.94 106 SER A N 1
ATOM 786 C CA . SER A 1 106 ? -5.656 29.312 18.5 1 83.94 106 SER A CA 1
ATOM 787 C C . SER A 1 106 ? -5.953 27.906 19 1 83.94 106 SER A C 1
ATOM 789 O O . SER A 1 106 ? -5.387 26.938 18.516 1 83.94 106 SER A O 1
ATOM 791 N N . VAL A 1 107 ? -6.789 27.781 19.984 1 86.31 107 VAL A N 1
ATOM 792 C CA . VAL A 1 107 ? -7.191 26.453 20.469 1 86.31 107 VAL A CA 1
ATOM 793 C C . VAL A 1 107 ? -7.871 25.672 19.344 1 86.31 107 VAL A C 1
ATOM 795 O O . VAL A 1 107 ? -7.609 24.484 19.156 1 86.31 107 VAL A O 1
ATOM 798 N N . PHE A 1 108 ? -8.672 26.344 18.609 1 83.94 108 PHE A N 1
ATOM 799 C CA . PHE A 1 108 ? -9.375 25.703 17.5 1 83.94 108 PHE A CA 1
ATOM 800 C C . PHE A 1 108 ? -8.391 25.25 16.422 1 83.94 108 PHE A C 1
ATOM 802 O O . PHE A 1 108 ? -8.492 24.141 15.914 1 83.94 108 PHE A O 1
ATOM 809 N N . VAL A 1 109 ? -7.535 26.125 16.062 1 82 109 VAL A N 1
ATOM 810 C CA . VAL A 1 109 ? -6.535 25.781 15.055 1 82 109 VAL A CA 1
ATOM 811 C C . VAL A 1 109 ? -5.691 24.609 15.539 1 82 109 VAL A C 1
ATOM 813 O O . VAL A 1 109 ? -5.355 23.703 14.758 1 82 109 VAL A O 1
ATOM 816 N N . SER A 1 110 ? -5.367 24.641 16.766 1 84.38 110 SER A N 1
ATOM 817 C CA . SER A 1 110 ? -4.613 23.531 17.344 1 84.38 110 SER A CA 1
ATOM 818 C C . SER A 1 110 ? -5.398 22.234 17.266 1 84.38 110 SER A C 1
ATOM 820 O O . SER A 1 110 ? -4.828 21.172 17.016 1 84.38 110 SER A O 1
ATOM 822 N N . PHE A 1 111 ? -6.648 22.312 17.516 1 85.31 111 PHE A N 1
ATOM 823 C CA . PHE A 1 111 ? -7.52 21.156 17.406 1 85.31 111 PHE A CA 1
ATOM 824 C C . PHE A 1 111 ? -7.523 20.609 15.977 1 85.31 111 PHE A C 1
ATOM 826 O O . PHE A 1 111 ? -7.359 19.406 15.773 1 85.31 111 PHE A O 1
ATOM 833 N N . VAL A 1 112 ? -7.703 21.406 15.031 1 81.62 112 VAL A N 1
ATOM 834 C CA . VAL A 1 112 ? -7.715 21.016 13.625 1 81.62 112 VAL A CA 1
ATOM 835 C C . VAL A 1 112 ? -6.359 20.422 13.242 1 81.62 112 VAL A C 1
ATOM 837 O O . VAL A 1 112 ? -6.297 19.391 12.555 1 81.62 112 VAL A O 1
ATOM 840 N N . ARG A 1 113 ? -5.359 21.109 13.664 1 81.69 113 ARG A N 1
ATOM 841 C CA . ARG A 1 113 ? -4.02 20.594 13.398 1 81.69 113 ARG A CA 1
ATOM 842 C C . ARG A 1 113 ? -3.832 19.219 14 1 81.69 113 ARG A C 1
ATOM 844 O O . ARG A 1 113 ? -3.258 18.328 13.367 1 81.69 113 ARG A O 1
ATOM 851 N N . GLY A 1 114 ? -4.242 19.078 15.227 1 82.19 114 GLY A N 1
ATOM 852 C CA . GLY A 1 114 ? -4.152 17.766 15.859 1 82.19 114 GLY A CA 1
ATOM 853 C C . GLY A 1 114 ? -4.867 16.672 15.086 1 82.19 114 GLY A C 1
ATOM 854 O O . GLY A 1 114 ? -4.344 15.57 14.938 1 82.19 114 GLY A O 1
ATOM 855 N N . ARG A 1 115 ? -5.992 16.953 14.609 1 82.69 115 ARG A N 1
ATOM 856 C CA . ARG A 1 115 ? -6.75 15.992 13.812 1 82.69 115 ARG A CA 1
ATOM 857 C C . ARG A 1 115 ? -6.027 15.664 12.516 1 82.69 115 ARG A C 1
ATOM 859 O O . ARG A 1 115 ? -6.016 14.508 12.078 1 82.69 115 ARG A O 1
ATOM 866 N N . ARG A 1 116 ? -5.469 16.641 11.961 1 81.81 116 ARG A N 1
ATOM 867 C CA . ARG A 1 116 ? -4.715 16.438 10.727 1 81.81 116 ARG A CA 1
ATOM 868 C C . ARG A 1 116 ? -3.492 15.562 10.977 1 81.81 116 ARG A C 1
ATOM 870 O O . ARG A 1 116 ? -3.146 14.719 10.141 1 81.81 116 ARG A O 1
ATOM 877 N N . ASP A 1 117 ? -2.863 15.812 12.039 1 83.5 117 ASP A N 1
ATOM 878 C CA . ASP A 1 117 ? -1.698 15.008 12.391 1 83.5 117 ASP A CA 1
ATOM 879 C C . ASP A 1 117 ? -2.084 13.547 12.594 1 83.5 117 ASP A C 1
ATOM 881 O O . ASP A 1 117 ? -1.346 12.641 12.188 1 83.5 117 ASP A O 1
ATOM 885 N N . GLU A 1 118 ? -3.197 13.391 13.195 1 84.44 118 GLU A N 1
ATOM 886 C CA . GLU A 1 118 ? -3.688 12.031 13.383 1 84.44 118 GLU A CA 1
ATOM 887 C C . GLU A 1 118 ? -3.967 11.359 12.039 1 84.44 118 GLU A C 1
ATOM 889 O O . GLU A 1 118 ? -3.66 10.18 11.859 1 84.44 118 GLU A O 1
ATOM 894 N N . GLN A 1 119 ? -4.562 12.094 11.211 1 84.62 119 GLN A N 1
ATOM 895 C CA . GLN A 1 119 ? -4.852 11.562 9.883 1 84.62 119 GLN A CA 1
ATOM 896 C C . GLN A 1 119 ? -3.566 11.234 9.125 1 84.62 119 GLN A C 1
ATOM 898 O O . GLN A 1 119 ? -3.492 10.227 8.422 1 84.62 119 GLN A O 1
ATOM 903 N N . LEU A 1 120 ? -2.602 12.062 9.242 1 85.06 120 LEU A N 1
ATOM 904 C CA . LEU A 1 120 ? -1.314 11.836 8.594 1 85.06 120 LEU A CA 1
ATOM 905 C C . LEU A 1 120 ? -0.674 10.547 9.094 1 85.06 120 LEU A C 1
ATOM 907 O O . LEU A 1 120 ? -0.158 9.758 8.297 1 85.06 120 LEU A O 1
ATOM 911 N N . ASP A 1 121 ? -0.782 10.375 10.328 1 86.75 121 ASP A N 1
ATOM 912 C CA . ASP A 1 121 ? -0.214 9.164 10.922 1 86.75 121 ASP A CA 1
ATOM 913 C C . ASP A 1 121 ? -0.929 7.918 10.414 1 86.75 121 ASP A C 1
ATOM 915 O O . ASP A 1 121 ? -0.291 6.898 10.141 1 86.75 121 ASP A O 1
ATOM 919 N N . LEU A 1 122 ? -2.186 8.016 10.328 1 85.62 122 LEU A N 1
ATOM 920 C CA . LEU A 1 122 ? -2.965 6.891 9.836 1 85.62 122 LEU A CA 1
ATOM 921 C C . LEU A 1 122 ? -2.6 6.574 8.391 1 85.62 122 LEU A C 1
ATOM 923 O O . LEU A 1 122 ? -2.32 5.418 8.055 1 85.62 122 LEU A O 1
ATOM 927 N N . GLU A 1 123 ? -2.619 7.617 7.613 1 86.81 123 GLU A N 1
ATOM 928 C CA . GLU A 1 123 ? -2.299 7.422 6.203 1 86.81 123 GLU A CA 1
ATOM 929 C C . GLU A 1 123 ? -0.898 6.84 6.031 1 86.81 123 GLU A C 1
ATOM 931 O O . GLU A 1 123 ? -0.667 6.012 5.148 1 86.81 123 GLU A O 1
ATOM 936 N N . ARG A 1 124 ? -0.035 7.262 6.805 1 87.81 124 ARG A N 1
ATOM 937 C CA . ARG A 1 124 ? 1.332 6.754 6.762 1 87.81 124 ARG A CA 1
ATOM 938 C C . ARG A 1 124 ? 1.378 5.277 7.137 1 87.81 124 ARG A C 1
ATOM 940 O O . ARG A 1 124 ? 2.059 4.484 6.477 1 87.81 124 ARG A O 1
ATOM 947 N N . THR A 1 125 ? 0.732 4.941 8.133 1 87.12 125 THR A N 1
ATOM 948 C CA . THR A 1 125 ? 0.712 3.557 8.594 1 87.12 125 THR A CA 1
ATOM 949 C C . THR A 1 125 ? 0.116 2.643 7.523 1 87.12 125 THR A C 1
ATOM 951 O O . THR A 1 125 ? 0.646 1.562 7.258 1 87.12 125 THR A O 1
ATOM 954 N N . VAL A 1 126 ? -0.952 3.051 7 1 87.56 126 VAL A N 1
ATOM 955 C CA . VAL A 1 126 ? -1.6 2.277 5.945 1 87.56 126 VAL A CA 1
ATOM 956 C C . VAL A 1 126 ? -0.652 2.125 4.758 1 87.56 126 VAL A C 1
ATOM 958 O O . VAL A 1 126 ? -0.506 1.031 4.207 1 87.56 126 VAL A O 1
ATOM 961 N N . ALA A 1 127 ? -0.06 3.225 4.363 1 87 127 ALA A N 1
ATOM 962 C CA . ALA A 1 127 ? 0.877 3.207 3.244 1 87 127 ALA A CA 1
ATOM 963 C C . ALA A 1 127 ? 2.031 2.244 3.51 1 87 127 ALA A C 1
ATOM 965 O O . ALA A 1 127 ? 2.369 1.42 2.656 1 87 127 ALA A O 1
ATOM 966 N N . GLU A 1 128 ? 2.596 2.363 4.648 1 88.19 128 GLU A N 1
ATOM 967 C CA . GLU A 1 128 ? 3.736 1.526 5.008 1 88.19 128 GLU A CA 1
ATOM 968 C C . GLU A 1 128 ? 3.348 0.051 5.039 1 88.19 128 GLU A C 1
ATOM 970 O O . GLU A 1 128 ? 4.086 -0.802 4.543 1 88.19 128 GLU A O 1
ATOM 975 N N . THR A 1 129 ? 2.271 -0.252 5.574 1 87 129 THR A N 1
ATOM 976 C CA . THR A 1 129 ? 1.824 -1.636 5.688 1 87 129 THR A CA 1
ATOM 977 C C . THR A 1 129 ? 1.543 -2.227 4.309 1 87 129 THR A C 1
ATOM 979 O O . THR A 1 129 ? 1.95 -3.354 4.016 1 87 129 THR A O 1
ATOM 982 N N . ALA A 1 130 ? 0.854 -1.47 3.518 1 87.81 130 ALA A N 1
ATOM 983 C CA . ALA A 1 130 ? 0.547 -1.926 2.164 1 87.81 130 ALA A CA 1
ATOM 984 C C . ALA A 1 130 ? 1.824 -2.152 1.358 1 87.81 130 ALA A C 1
ATOM 986 O O . ALA A 1 130 ? 1.927 -3.123 0.606 1 87.81 130 ALA A O 1
ATOM 987 N N . GLN A 1 131 ? 2.717 -1.278 1.514 1 87.38 131 GLN A N 1
ATOM 988 C CA . GLN A 1 131 ? 3.971 -1.387 0.776 1 87.38 131 GLN A CA 1
ATOM 989 C C . GLN A 1 131 ? 4.812 -2.551 1.29 1 87.38 131 GLN A C 1
ATOM 991 O O . GLN A 1 131 ? 5.406 -3.291 0.502 1 87.38 131 GLN A O 1
ATOM 996 N N . ARG A 1 132 ? 4.816 -2.783 2.523 1 87.44 132 ARG A N 1
ATOM 997 C CA . ARG A 1 132 ? 5.582 -3.877 3.111 1 87.44 132 ARG A CA 1
ATOM 998 C C . ARG A 1 132 ? 5.004 -5.23 2.711 1 87.44 132 ARG A C 1
ATOM 1000 O O . ARG A 1 132 ? 5.707 -6.242 2.727 1 87.44 132 ARG A O 1
ATOM 1007 N N . ALA A 1 133 ? 3.756 -5.176 2.369 1 86.88 133 ALA A N 1
ATOM 1008 C CA . ALA A 1 133 ? 3.125 -6.402 1.886 1 86.88 133 ALA A CA 1
ATOM 1009 C C . ALA A 1 133 ? 3.688 -6.809 0.526 1 86.88 133 ALA A C 1
ATOM 1011 O O . ALA A 1 133 ? 3.615 -7.977 0.142 1 86.88 133 ALA A O 1
ATOM 1012 N N . ILE A 1 134 ? 4.219 -5.867 -0.128 1 86.69 134 ILE A N 1
ATOM 1013 C CA . ILE A 1 134 ? 4.738 -6.113 -1.469 1 86.69 134 ILE A CA 1
ATOM 1014 C C . ILE A 1 134 ? 6.242 -6.367 -1.4 1 86.69 134 ILE A C 1
ATOM 1016 O O . ILE A 1 134 ? 6.758 -7.254 -2.088 1 86.69 134 ILE A O 1
ATOM 1020 N N . VAL A 1 135 ? 6.957 -5.613 -0.524 1 80.5 135 VAL A N 1
ATOM 1021 C CA . VAL A 1 135 ? 8.406 -5.684 -0.408 1 80.5 135 VAL A CA 1
ATOM 1022 C C . VAL A 1 135 ? 8.812 -6.965 0.318 1 80.5 135 VAL A C 1
ATOM 1024 O O . VAL A 1 135 ? 8.344 -7.227 1.431 1 80.5 135 VAL A O 1
ATOM 1027 N N . PRO A 1 136 ? 9.672 -7.66 -0.318 1 77.19 136 PRO A N 1
ATOM 1028 C CA . PRO A 1 136 ? 10.078 -8.922 0.305 1 77.19 136 PRO A CA 1
ATOM 1029 C C . PRO A 1 136 ? 10.883 -8.719 1.587 1 77.19 136 PRO A C 1
ATOM 1031 O O . PRO A 1 136 ? 11.609 -7.73 1.713 1 77.19 136 PRO A O 1
ATOM 1034 N N . ASP A 1 137 ? 10.609 -9.57 2.482 1 79.62 137 ASP A N 1
ATOM 1035 C CA . ASP A 1 137 ? 11.445 -9.664 3.674 1 79.62 137 ASP A CA 1
ATOM 1036 C C . ASP A 1 137 ? 12.539 -10.711 3.496 1 79.62 137 ASP A C 1
ATOM 1038 O O . ASP A 1 137 ? 12.328 -11.891 3.779 1 79.62 137 ASP A O 1
ATOM 1042 N N . VAL A 1 138 ? 13.703 -10.195 3.049 1 89.12 138 VAL A N 1
ATOM 1043 C CA . VAL A 1 138 ? 14.781 -11.148 2.84 1 89.12 138 VAL A CA 1
ATOM 1044 C C . VAL A 1 138 ? 15.422 -11.508 4.18 1 89.12 138 VAL A C 1
ATOM 1046 O O . VAL A 1 138 ? 16 -10.648 4.848 1 89.12 138 VAL A O 1
ATOM 1049 N N . ARG A 1 139 ? 15.281 -12.727 4.543 1 88.44 139 ARG A N 1
ATOM 1050 C CA . ARG A 1 139 ? 15.875 -13.211 5.781 1 88.44 139 ARG A CA 1
ATOM 1051 C C . ARG A 1 139 ? 17.391 -13.289 5.668 1 88.44 139 ARG A C 1
ATOM 1053 O O . ARG A 1 139 ? 17.938 -13.438 4.566 1 88.44 139 ARG A O 1
ATOM 1060 N N . ARG A 1 140 ? 18.016 -13.219 6.793 1 91.88 140 ARG A N 1
ATOM 1061 C CA . ARG A 1 140 ? 19.469 -13.273 6.828 1 91.88 140 ARG A CA 1
ATOM 1062 C C . ARG A 1 140 ? 19.984 -14.641 6.402 1 91.88 140 ARG A C 1
ATOM 1064 O O . ARG A 1 140 ? 21.094 -14.766 5.871 1 91.88 140 ARG A O 1
ATOM 1071 N N . GLN A 1 141 ? 19.141 -15.594 6.699 1 93.31 141 GLN A N 1
ATOM 1072 C CA . GLN A 1 141 ? 19.484 -16.969 6.332 1 93.31 141 GLN A CA 1
ATOM 1073 C C . GLN A 1 141 ? 18.312 -17.656 5.645 1 93.31 141 GLN A C 1
ATOM 1075 O O . GLN A 1 141 ? 17.203 -17.719 6.191 1 93.31 141 GLN A O 1
ATOM 1080 N N . VAL A 1 142 ? 18.594 -18.109 4.465 1 93.25 142 VAL A N 1
ATOM 1081 C CA . VAL A 1 142 ? 17.625 -18.891 3.703 1 93.25 142 VAL A CA 1
ATOM 1082 C C . VAL A 1 142 ? 18.219 -20.234 3.314 1 93.25 142 VAL A C 1
ATOM 1084 O O . VAL A 1 142 ? 18.984 -20.328 2.342 1 93.25 142 VAL A O 1
ATOM 1087 N N . GLY A 1 143 ? 17.828 -21.234 4.105 1 90.81 143 GLY A N 1
ATOM 1088 C CA . GLY A 1 143 ? 18.516 -22.484 3.895 1 90.81 143 GLY A CA 1
ATOM 1089 C C . GLY A 1 143 ? 20.016 -22.375 4.102 1 90.81 143 GLY A C 1
ATOM 1090 O O . GLY A 1 143 ? 20.469 -21.891 5.137 1 90.81 143 GLY A O 1
ATOM 1091 N N . PRO A 1 144 ? 20.734 -22.875 3.137 1 92.38 144 PRO A N 1
ATOM 1092 C CA . PRO A 1 144 ? 22.188 -22.797 3.252 1 92.38 144 PRO A CA 1
ATOM 1093 C C . PRO A 1 144 ? 22.766 -21.484 2.75 1 92.38 144 PRO A C 1
ATOM 1095 O O . PRO A 1 144 ? 23.984 -21.297 2.729 1 92.38 144 PRO A O 1
ATOM 1098 N N . VAL A 1 145 ? 21.891 -20.578 2.4 1 94.75 145 VAL A N 1
ATOM 1099 C CA . VAL A 1 145 ? 22.344 -19.328 1.787 1 94.75 145 VAL A CA 1
ATOM 1100 C C . VAL A 1 145 ? 22.203 -18.188 2.781 1 94.75 145 VAL A C 1
ATOM 1102 O O . VAL A 1 145 ? 21.109 -17.938 3.301 1 94.75 145 VAL A O 1
ATOM 1105 N N . ARG A 1 146 ? 23.312 -17.547 3.059 1 95.19 146 ARG A N 1
ATOM 1106 C CA . ARG A 1 146 ? 23.281 -16.312 3.838 1 95.19 146 ARG A CA 1
ATOM 1107 C C . ARG A 1 146 ? 23 -15.117 2.947 1 95.19 146 ARG A C 1
ATOM 1109 O O . ARG A 1 146 ? 23.516 -15.023 1.835 1 95.19 146 ARG A O 1
ATOM 1116 N N . CYS A 1 147 ? 22.172 -14.242 3.486 1 96.44 147 CYS A N 1
ATOM 1117 C CA . CYS A 1 147 ? 21.75 -13.117 2.656 1 96.44 147 CYS A CA 1
ATOM 1118 C C . CYS A 1 147 ? 21.906 -11.797 3.396 1 96.44 147 CYS A C 1
ATOM 1120 O O . CYS A 1 147 ? 21.75 -11.742 4.621 1 96.44 147 CYS A O 1
ATOM 1122 N N . ALA A 1 148 ? 22.312 -10.797 2.754 1 96.62 148 ALA A N 1
ATOM 1123 C CA . ALA A 1 148 ? 22.266 -9.391 3.15 1 96.62 148 ALA A CA 1
ATOM 1124 C C . ALA A 1 148 ? 21.719 -8.516 2.021 1 96.62 148 ALA A C 1
ATOM 1126 O O . ALA A 1 148 ? 22.031 -8.734 0.851 1 96.62 148 ALA A O 1
ATOM 1127 N N . SER A 1 149 ? 20.844 -7.637 2.402 1 96.19 149 SER A N 1
ATOM 1128 C CA . SER A 1 149 ? 20.234 -6.844 1.34 1 96.19 149 SER A CA 1
ATOM 1129 C C . SER A 1 149 ? 20.031 -5.398 1.776 1 96.19 149 SER A C 1
ATOM 1131 O O . SER A 1 149 ? 20.078 -5.09 2.971 1 96.19 149 SER A O 1
ATOM 1133 N N . LEU A 1 150 ? 19.969 -4.52 0.847 1 95.38 150 LEU A N 1
ATOM 1134 C CA . LEU A 1 150 ? 19.625 -3.111 0.998 1 95.38 150 LEU A CA 1
ATOM 1135 C C . LEU A 1 150 ? 18.719 -2.646 -0.145 1 95.38 150 LEU A C 1
ATOM 1137 O O . LEU A 1 150 ? 19.016 -2.918 -1.313 1 95.38 150 LEU A O 1
ATOM 1141 N N . TYR A 1 151 ? 17.656 -2.109 0.206 1 94.06 151 TYR A N 1
ATOM 1142 C CA . TYR A 1 151 ? 16.75 -1.548 -0.786 1 94.06 151 TYR A CA 1
ATOM 1143 C C . TYR A 1 151 ? 16.375 -0.111 -0.437 1 94.06 151 TYR A C 1
ATOM 1145 O O . TYR A 1 151 ? 15.969 0.176 0.691 1 94.06 151 TYR A O 1
ATOM 1153 N N . ARG A 1 152 ? 16.547 0.775 -1.418 1 90.69 152 ARG A N 1
ATOM 1154 C CA . ARG A 1 152 ? 16.156 2.178 -1.308 1 90.69 152 ARG A CA 1
ATOM 1155 C C . ARG A 1 152 ? 15.398 2.633 -2.545 1 90.69 152 ARG A C 1
ATOM 1157 O O . ARG A 1 152 ? 15.953 2.672 -3.646 1 90.69 152 ARG A O 1
ATOM 1164 N N . ALA A 1 153 ? 14.156 3.002 -2.293 1 89 153 ALA A N 1
ATOM 1165 C CA . ALA A 1 153 ? 13.367 3.539 -3.398 1 89 153 ALA A CA 1
ATOM 1166 C C . ALA A 1 153 ? 13.781 4.973 -3.723 1 89 153 ALA A C 1
ATOM 1168 O O . ALA A 1 153 ? 14.07 5.762 -2.818 1 89 153 ALA A O 1
ATOM 1169 N N . ALA A 1 154 ? 13.719 5.285 -4.996 1 85.5 154 ALA A N 1
ATOM 1170 C CA . ALA A 1 154 ? 14.125 6.617 -5.445 1 85.5 154 ALA A CA 1
ATOM 1171 C C . ALA A 1 154 ? 13.055 7.656 -5.105 1 85.5 154 ALA A C 1
ATOM 1173 O O . ALA A 1 154 ? 13.383 8.789 -4.738 1 85.5 154 ALA A O 1
ATOM 1174 N N . GLU A 1 155 ? 11.805 7.207 -5.246 1 81.75 155 GLU A N 1
ATOM 1175 C CA . GLU A 1 155 ? 10.711 8.156 -5.059 1 81.75 155 GLU A CA 1
ATOM 1176 C C . GLU A 1 155 ? 10.461 8.414 -3.576 1 81.75 155 GLU A C 1
ATOM 1178 O O . GLU A 1 155 ? 10.359 7.48 -2.783 1 81.75 155 GLU A O 1
ATOM 1183 N N . ARG A 1 156 ? 10.367 9.625 -3.332 1 76.31 156 ARG A N 1
ATOM 1184 C CA . ARG A 1 156 ? 10.172 10.047 -1.95 1 76.31 156 ARG A CA 1
ATOM 1185 C C . ARG A 1 156 ? 8.867 9.484 -1.387 1 76.31 156 ARG A C 1
ATOM 1187 O O . ARG A 1 156 ? 7.844 9.484 -2.064 1 76.31 156 ARG A O 1
ATOM 1194 N N . GLY A 1 157 ? 9.008 9.039 -0.182 1 74.75 157 GLY A N 1
ATOM 1195 C CA . GLY A 1 157 ? 7.816 8.578 0.521 1 74.75 157 GLY A CA 1
ATOM 1196 C C . GLY A 1 157 ? 7.406 7.168 0.144 1 74.75 157 GLY A C 1
ATOM 1197 O O . GLY A 1 157 ? 6.438 6.633 0.682 1 74.75 157 GLY A O 1
ATOM 1198 N N . THR A 1 158 ? 8.148 6.637 -0.765 1 82.12 158 THR A N 1
ATOM 1199 C CA . THR A 1 158 ? 7.781 5.293 -1.192 1 82.12 158 THR A CA 1
ATOM 1200 C C . THR A 1 158 ? 8.766 4.262 -0.649 1 82.12 158 THR A C 1
ATOM 1202 O O . THR A 1 158 ? 9.938 4.57 -0.435 1 82.12 158 THR A O 1
ATOM 1205 N N . LEU A 1 159 ? 8.18 3.127 -0.377 1 84.12 159 LEU A N 1
ATOM 1206 C CA . LEU A 1 159 ? 9.008 2 0.046 1 84.12 159 LEU A CA 1
ATOM 1207 C C . LEU A 1 159 ? 9.188 1.002 -1.093 1 84.12 159 LEU A C 1
ATOM 1209 O O . LEU A 1 159 ? 10.039 0.115 -1.016 1 84.12 159 LEU A O 1
ATOM 1213 N N . VAL A 1 160 ? 8.383 1.176 -2.102 1 86.56 160 VAL A N 1
ATOM 1214 C CA . VAL A 1 160 ? 8.453 0.257 -3.232 1 86.56 160 VAL A CA 1
ATOM 1215 C C . VAL A 1 160 ? 8.641 1.044 -4.527 1 86.56 160 VAL A C 1
ATOM 1217 O O . VAL A 1 160 ? 7.965 2.049 -4.754 1 86.56 160 VAL A O 1
ATOM 1220 N N . GLY A 1 161 ? 9.633 0.732 -5.297 1 89.38 161 GLY A N 1
ATOM 1221 C CA . GLY A 1 161 ? 9.867 1.287 -6.621 1 89.38 161 GLY A CA 1
ATOM 1222 C C . GLY A 1 161 ? 9.734 0.259 -7.73 1 89.38 161 GLY A C 1
ATOM 1223 O O . GLY A 1 161 ? 8.852 -0.598 -7.691 1 89.38 161 GLY A O 1
ATOM 1224 N N . GLY A 1 162 ? 10.562 0.427 -8.695 1 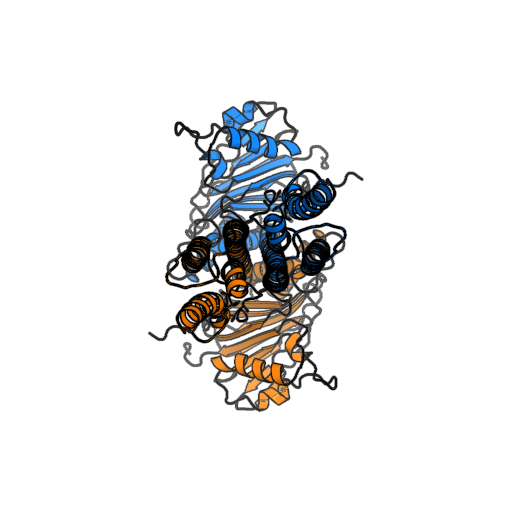92.06 162 GLY A N 1
ATOM 1225 C CA . GLY A 1 162 ? 10.5 -0.459 -9.844 1 92.06 162 GLY A CA 1
ATOM 1226 C C . GLY A 1 162 ? 11.336 -1.715 -9.68 1 92.06 162 GLY A C 1
ATOM 1227 O O . GLY A 1 162 ? 11.164 -2.686 -10.414 1 92.06 162 GLY A O 1
ATOM 1228 N N . ASP A 1 163 ? 12.18 -1.736 -8.688 1 94.31 163 ASP A N 1
ATOM 1229 C CA . ASP A 1 163 ? 13.023 -2.904 -8.445 1 94.31 163 ASP A CA 1
ATOM 1230 C C . ASP A 1 163 ? 12.25 -3.996 -7.711 1 94.31 163 ASP A C 1
ATOM 1232 O O . ASP A 1 163 ? 11.453 -3.707 -6.816 1 94.31 163 ASP A O 1
ATOM 1236 N N . PHE A 1 164 ? 12.469 -5.211 -8.086 1 95.19 164 PHE A N 1
ATOM 1237 C CA . PHE A 1 164 ? 11.945 -6.332 -7.32 1 95.19 164 PHE A CA 1
ATOM 1238 C C . PHE A 1 164 ? 13.039 -7.344 -7.012 1 95.19 164 PHE A C 1
ATOM 1240 O O . PHE A 1 164 ? 13.945 -7.555 -7.824 1 95.19 164 PHE A O 1
ATOM 1247 N N . PHE A 1 165 ? 13.039 -7.887 -5.859 1 96.88 165 PHE A N 1
ATOM 1248 C CA . PHE A 1 165 ? 14.016 -8.875 -5.414 1 96.88 165 PHE A CA 1
ATOM 1249 C C . PHE A 1 165 ? 13.422 -9.789 -4.355 1 96.88 165 PHE A C 1
ATOM 1251 O O . PHE A 1 165 ? 12.477 -9.414 -3.664 1 96.88 165 PHE A O 1
ATOM 1258 N N . ASP A 1 166 ? 13.914 -10.938 -4.297 1 96.69 166 ASP A N 1
ATOM 1259 C CA . ASP A 1 166 ? 13.461 -11.922 -3.318 1 96.69 166 ASP A CA 1
ATOM 1260 C C . ASP A 1 166 ? 14.422 -13.102 -3.242 1 96.69 166 ASP A C 1
ATOM 1262 O O . ASP A 1 166 ? 15.164 -13.367 -4.188 1 96.69 166 ASP A O 1
ATOM 1266 N N . VAL A 1 167 ? 14.555 -13.703 -2.145 1 96.69 167 VAL A N 1
ATOM 1267 C CA . VAL A 1 167 ? 15.273 -14.953 -1.908 1 96.69 167 VAL A CA 1
ATOM 1268 C C . VAL A 1 167 ? 14.367 -15.938 -1.17 1 96.69 167 VAL A C 1
ATOM 1270 O O . VAL A 1 167 ? 13.891 -15.641 -0.069 1 96.69 167 VAL A O 1
ATOM 1273 N N . ARG A 1 168 ? 14.148 -17.016 -1.856 1 94.75 168 ARG A N 1
ATOM 1274 C CA . ARG A 1 168 ? 13.203 -17.969 -1.277 1 94.75 168 ARG A CA 1
ATOM 1275 C C . ARG A 1 168 ? 13.734 -19.391 -1.353 1 94.75 168 ARG A C 1
ATOM 1277 O O . ARG A 1 168 ? 14.336 -19.781 -2.357 1 94.75 168 ARG A O 1
ATOM 1284 N N . PRO A 1 169 ? 13.469 -20.141 -0.248 1 93.5 169 PRO A N 1
ATOM 1285 C CA . PRO A 1 169 ? 13.75 -21.578 -0.341 1 93.5 169 PRO A CA 1
ATOM 1286 C C . PRO A 1 169 ? 12.656 -22.344 -1.077 1 93.5 169 PRO A C 1
ATOM 1288 O O . PRO A 1 169 ? 11.492 -21.938 -1.073 1 93.5 169 PRO A O 1
ATOM 1291 N N . GLY A 1 170 ? 13.008 -23.391 -1.761 1 91.12 170 GLY A N 1
ATOM 1292 C CA . GLY A 1 170 ? 12.078 -24.266 -2.445 1 91.12 170 GLY A CA 1
ATOM 1293 C C . GLY A 1 170 ? 12.539 -25.719 -2.48 1 91.12 170 GLY A C 1
ATOM 1294 O O . GLY A 1 170 ? 13.602 -26.047 -1.948 1 91.12 170 GLY A O 1
ATOM 1295 N N . PRO A 1 171 ? 11.656 -26.531 -3.055 1 90.75 171 PRO A N 1
ATOM 1296 C CA . PRO A 1 171 ? 11.992 -27.953 -3.143 1 90.75 171 PRO A CA 1
ATOM 1297 C C . PRO A 1 171 ? 13.273 -28.203 -3.936 1 90.75 171 PRO A C 1
ATOM 1299 O O . PRO A 1 171 ? 13.945 -29.219 -3.727 1 90.75 171 PRO A O 1
ATOM 1302 N N . HIS A 1 172 ? 13.648 -27.344 -4.758 1 91.5 172 HIS A N 1
ATOM 1303 C CA . HIS A 1 172 ? 14.797 -27.562 -5.629 1 91.5 172 HIS A CA 1
ATOM 1304 C C . HIS A 1 172 ? 15.977 -26.688 -5.203 1 91.5 172 HIS A C 1
ATOM 1306 O O . HIS A 1 172 ? 16.922 -26.516 -5.965 1 91.5 172 HIS A O 1
ATOM 1312 N N . GLY A 1 173 ? 15.883 -26.172 -4.023 1 92.94 173 GLY A N 1
ATOM 1313 C CA . GLY A 1 173 ? 16.953 -25.344 -3.518 1 92.94 173 GLY A CA 1
ATOM 1314 C C . GLY A 1 173 ? 16.516 -23.906 -3.242 1 92.94 173 GLY A C 1
ATOM 1315 O O . GLY A 1 173 ? 15.328 -23.625 -3.139 1 92.94 173 GLY A O 1
ATOM 1316 N N . VAL A 1 174 ? 17.547 -23.062 -3.08 1 95.5 174 VAL A N 1
ATOM 1317 C CA . VAL A 1 174 ? 17.266 -21.656 -2.799 1 95.5 174 VAL A CA 1
ATOM 1318 C C . VAL A 1 174 ? 17.344 -20.844 -4.09 1 95.5 174 VAL A C 1
ATOM 1320 O O . VAL A 1 174 ? 18.297 -20.984 -4.863 1 95.5 174 VAL A O 1
ATOM 1323 N N . ARG A 1 175 ? 16.359 -20.078 -4.297 1 96.88 175 ARG A N 1
ATOM 1324 C CA . ARG A 1 175 ? 16.297 -19.25 -5.504 1 96.88 175 ARG A CA 1
ATOM 1325 C C . ARG A 1 175 ? 16.266 -17.766 -5.164 1 96.88 175 ARG A C 1
ATOM 1327 O O . ARG A 1 175 ? 15.633 -17.359 -4.188 1 96.88 175 ARG A O 1
ATOM 1334 N N . ALA A 1 176 ? 16.969 -17.016 -5.957 1 97.62 176 ALA A N 1
ATOM 1335 C CA . ALA A 1 176 ? 17 -15.562 -5.781 1 97.62 176 ALA A CA 1
ATOM 1336 C C . ALA A 1 176 ? 16.719 -14.844 -7.098 1 97.62 176 ALA A C 1
ATOM 1338 O O . ALA A 1 176 ? 17.016 -15.375 -8.172 1 97.62 176 ALA A O 1
ATOM 1339 N N . VAL A 1 177 ? 16.141 -13.688 -6.965 1 97.88 177 VAL A N 1
ATOM 1340 C CA . VAL A 1 177 ? 15.859 -12.883 -8.141 1 97.88 177 VAL A CA 1
ATOM 1341 C C . VAL A 1 177 ? 16.109 -11.406 -7.828 1 97.88 177 VAL A C 1
ATOM 1343 O O . VAL A 1 177 ? 15.875 -10.961 -6.703 1 97.88 177 VAL A O 1
ATOM 1346 N N . LEU A 1 178 ? 16.641 -10.703 -8.664 1 98 178 LEU A N 1
ATOM 1347 C CA . LEU A 1 178 ? 16.719 -9.242 -8.688 1 98 178 LEU A CA 1
ATOM 1348 C C . LEU A 1 178 ? 16.375 -8.703 -10.07 1 98 178 LEU A C 1
ATOM 1350 O O . LEU A 1 178 ? 16.891 -9.18 -11.078 1 98 178 LEU A O 1
ATOM 1354 N N . GLY A 1 179 ? 15.469 -7.797 -10.094 1 96.75 179 GLY A N 1
ATOM 1355 C CA . GLY A 1 179 ? 15.086 -7.246 -11.383 1 96.75 179 GLY A CA 1
ATOM 1356 C C . GLY A 1 179 ? 14.531 -5.84 -11.297 1 96.75 179 GLY A C 1
ATOM 1357 O O . GLY A 1 179 ? 14.547 -5.227 -10.227 1 96.75 179 GLY A O 1
ATOM 1358 N N . ASP A 1 180 ? 14.148 -5.355 -12.477 1 95.12 180 ASP A N 1
ATOM 1359 C CA . ASP A 1 180 ? 13.625 -4.004 -12.641 1 95.12 180 ASP A CA 1
ATOM 1360 C C . ASP A 1 180 ? 12.508 -3.971 -13.68 1 95.12 180 ASP A C 1
ATOM 1362 O O . ASP A 1 180 ? 12.695 -4.402 -14.82 1 95.12 180 ASP A O 1
ATOM 1366 N N . VAL A 1 181 ? 11.375 -3.479 -13.172 1 93.81 181 VAL A N 1
ATOM 1367 C CA . VAL A 1 181 ? 10.25 -3.371 -14.094 1 93.81 181 VAL A CA 1
ATOM 1368 C C . VAL A 1 181 ? 10.281 -2.016 -14.797 1 93.81 181 VAL A C 1
ATOM 1370 O O . VAL A 1 181 ? 10.773 -1.033 -14.234 1 93.81 181 VAL A O 1
ATOM 1373 N N . GLN A 1 182 ? 9.727 -2.043 -15.977 1 86.88 182 GLN A N 1
ATOM 1374 C CA . GLN A 1 182 ? 9.625 -0.777 -16.703 1 86.88 182 GLN A CA 1
ATOM 1375 C C . GLN A 1 182 ? 8.695 0.193 -15.977 1 86.88 182 GLN A C 1
ATOM 1377 O O . GLN A 1 182 ? 7.617 -0.197 -15.508 1 86.88 182 GLN A O 1
ATOM 1382 N N . GLY A 1 183 ? 9.055 1.314 -15.82 1 77.19 183 GLY A N 1
ATOM 1383 C CA . GLY A 1 183 ? 8.305 2.33 -15.102 1 77.19 183 GLY A CA 1
ATOM 1384 C C . GLY A 1 183 ? 8.969 2.77 -13.812 1 77.19 183 GLY A C 1
ATOM 1385 O O . GLY A 1 183 ? 10.016 2.24 -13.438 1 77.19 183 GLY A O 1
ATOM 1386 N N . HIS A 1 184 ? 8.469 3.799 -13.312 1 74.38 184 HIS A N 1
ATOM 1387 C CA . HIS A 1 184 ? 9.125 4.289 -12.102 1 74.38 184 HIS A CA 1
ATOM 1388 C C . HIS A 1 184 ? 8.109 4.695 -11.047 1 74.38 184 HIS A C 1
ATOM 1390 O O . HIS A 1 184 ? 6.957 5.004 -11.375 1 74.38 184 HIS A O 1
ATOM 1396 N N . GLY A 1 185 ? 8.57 4.539 -9.883 1 75.75 185 GLY A N 1
ATOM 1397 C CA . GLY A 1 185 ? 7.797 5.02 -8.758 1 75.75 185 GLY A CA 1
ATOM 1398 C C . GLY A 1 185 ? 6.527 4.223 -8.523 1 75.75 185 GLY A C 1
ATOM 1399 O O . GLY A 1 185 ? 6.535 2.994 -8.594 1 75.75 185 GLY A O 1
ATOM 1400 N N . LEU A 1 186 ? 5.43 4.922 -8.273 1 78.56 186 LEU A N 1
ATOM 1401 C CA . LEU A 1 186 ? 4.164 4.348 -7.832 1 78.56 186 LEU A CA 1
ATOM 1402 C C . LEU A 1 186 ? 3.488 3.594 -8.977 1 78.56 186 LEU A C 1
ATOM 1404 O O . LEU A 1 186 ? 2.738 2.643 -8.734 1 78.56 186 LEU A O 1
ATOM 1408 N N . SER A 1 187 ? 3.871 3.904 -10.195 1 82.62 187 SER A N 1
ATOM 1409 C CA . SER A 1 187 ? 3.23 3.27 -11.344 1 82.62 187 SER A CA 1
ATOM 1410 C C . SER A 1 187 ? 3.707 1.831 -11.523 1 82.62 187 SER A C 1
ATOM 1412 O O . SER A 1 187 ? 3.045 1.027 -12.18 1 82.62 187 SER A O 1
ATOM 1414 N N . ALA A 1 188 ? 4.852 1.536 -10.922 1 89.44 188 ALA A N 1
ATOM 1415 C CA . ALA A 1 188 ? 5.445 0.214 -11.109 1 89.44 188 ALA A CA 1
ATOM 1416 C C . ALA A 1 188 ? 5.004 -0.745 -10.008 1 89.44 188 ALA A C 1
ATOM 1418 O O . ALA A 1 188 ? 5.219 -1.955 -10.109 1 89.44 188 ALA A O 1
ATOM 1419 N N . VAL A 1 189 ? 4.395 -0.209 -9.008 1 88.62 189 VAL A N 1
ATOM 1420 C CA . VAL A 1 189 ? 4.133 -0.952 -7.781 1 88.62 189 VAL A CA 1
ATOM 1421 C C . VAL A 1 189 ? 3.277 -2.178 -8.086 1 88.62 189 VAL A C 1
ATOM 1423 O O . VAL A 1 189 ? 3.561 -3.277 -7.613 1 88.62 189 VAL A O 1
ATOM 1426 N N . ALA A 1 190 ? 2.287 -2.033 -8.914 1 89.38 190 ALA A N 1
ATOM 1427 C CA . ALA A 1 190 ? 1.386 -3.137 -9.234 1 89.38 190 ALA A CA 1
ATOM 1428 C C . ALA A 1 190 ? 2.119 -4.242 -9.984 1 89.38 190 ALA A C 1
ATOM 1430 O O . ALA A 1 190 ? 1.906 -5.43 -9.727 1 89.38 190 ALA A O 1
ATOM 1431 N N . THR A 1 191 ? 2.939 -3.846 -10.898 1 91.88 191 THR A N 1
ATOM 1432 C CA . THR A 1 191 ? 3.691 -4.82 -11.688 1 91.88 191 THR A CA 1
ATOM 1433 C C . THR A 1 191 ? 4.699 -5.555 -10.805 1 91.88 191 THR A C 1
ATOM 1435 O O . THR A 1 191 ? 4.863 -6.773 -10.922 1 91.88 191 THR A O 1
ATOM 1438 N N . VAL A 1 192 ? 5.328 -4.832 -9.961 1 93.44 192 VAL A N 1
ATOM 1439 C CA . VAL A 1 192 ? 6.289 -5.43 -9.039 1 93.44 192 VAL A CA 1
ATOM 1440 C C . VAL A 1 192 ? 5.59 -6.473 -8.172 1 93.44 192 VAL A C 1
ATOM 1442 O O . VAL A 1 192 ? 6.086 -7.594 -8.016 1 93.44 192 VAL A O 1
ATOM 1445 N N . ALA A 1 193 ? 4.465 -6.102 -7.68 1 92.31 193 ALA A N 1
ATOM 1446 C CA . ALA A 1 193 ? 3.691 -7.027 -6.855 1 92.31 193 ALA A CA 1
ATOM 1447 C C . ALA A 1 193 ? 3.334 -8.289 -7.637 1 92.31 193 ALA A C 1
ATOM 1449 O O . ALA A 1 193 ? 3.43 -9.398 -7.113 1 92.31 193 ALA A O 1
ATOM 1450 N N . SER A 1 194 ? 2.965 -8.07 -8.859 1 93.38 194 SER A N 1
ATOM 1451 C CA . SER A 1 194 ? 2.551 -9.18 -9.719 1 93.38 194 SER A CA 1
ATOM 1452 C C . SER A 1 194 ? 3.717 -10.117 -10.008 1 93.38 194 SER A C 1
ATOM 1454 O O . SER A 1 194 ? 3.586 -11.336 -9.883 1 93.38 194 SER A O 1
ATOM 1456 N N . VAL A 1 195 ? 4.82 -9.586 -10.352 1 95.25 195 VAL A N 1
ATOM 1457 C CA . VAL A 1 195 ? 5.984 -10.383 -10.719 1 95.25 195 VAL A CA 1
ATOM 1458 C C . VAL A 1 195 ? 6.504 -11.141 -9.5 1 95.25 195 VAL A C 1
ATOM 1460 O O . VAL A 1 195 ? 6.875 -12.312 -9.594 1 95.25 195 VAL A O 1
ATOM 1463 N N . LEU A 1 196 ? 6.504 -10.523 -8.398 1 95.69 196 LEU A N 1
ATOM 1464 C CA . LEU A 1 196 ? 6.961 -11.18 -7.176 1 95.69 196 LEU A CA 1
ATOM 1465 C C . LEU A 1 196 ? 6.023 -12.32 -6.789 1 95.69 196 LEU A C 1
ATOM 1467 O O . LEU A 1 196 ? 6.473 -13.367 -6.316 1 95.69 196 LEU A O 1
ATOM 1471 N N . GLY A 1 197 ? 4.754 -12.078 -6.977 1 94.56 197 GLY A N 1
ATOM 1472 C CA . GLY A 1 197 ? 3.812 -13.164 -6.762 1 94.56 197 GLY A CA 1
ATOM 1473 C C . GLY A 1 197 ? 4.082 -14.367 -7.641 1 94.56 197 GLY A C 1
ATOM 1474 O O . GLY A 1 197 ? 4.066 -15.508 -7.164 1 94.56 197 GLY A O 1
ATOM 1475 N N . ALA A 1 198 ? 4.324 -14.125 -8.875 1 96.25 198 ALA A N 1
ATOM 1476 C CA . ALA A 1 198 ? 4.648 -15.203 -9.812 1 96.25 198 ALA A CA 1
ATOM 1477 C C . ALA A 1 198 ? 5.938 -15.914 -9.406 1 96.25 198 ALA A C 1
ATOM 1479 O O . ALA A 1 198 ? 6.031 -17.141 -9.492 1 96.25 198 ALA A O 1
ATOM 1480 N N . PHE A 1 199 ? 6.902 -15.164 -8.961 1 97.06 199 PHE A N 1
ATOM 1481 C CA . PHE A 1 199 ? 8.18 -15.734 -8.547 1 97.06 199 PHE A CA 1
ATOM 1482 C C . PHE A 1 199 ? 7.996 -16.672 -7.352 1 97.06 199 PHE A C 1
ATOM 1484 O O . PHE A 1 199 ? 8.562 -17.766 -7.32 1 97.06 199 PHE A O 1
ATOM 1491 N N . ARG A 1 200 ? 7.234 -16.25 -6.449 1 94.88 200 ARG A N 1
ATOM 1492 C CA . ARG A 1 200 ? 7.035 -17.047 -5.238 1 94.88 200 ARG A CA 1
ATOM 1493 C C . ARG A 1 200 ? 6.367 -18.375 -5.555 1 94.88 200 ARG A C 1
ATOM 1495 O O . ARG A 1 200 ? 6.676 -19.391 -4.938 1 94.88 200 ARG A O 1
ATOM 1502 N N . GLU A 1 201 ? 5.496 -18.391 -6.512 1 96.19 201 GLU A N 1
ATOM 1503 C CA . GLU A 1 201 ? 4.879 -19.625 -6.949 1 96.19 201 GLU A CA 1
ATOM 1504 C C . GLU A 1 201 ? 5.844 -20.469 -7.789 1 96.19 201 GLU A C 1
ATOM 1506 O O . GLU A 1 201 ? 5.895 -21.688 -7.66 1 96.19 201 GLU A O 1
ATOM 1511 N N . ALA A 1 202 ? 6.582 -19.766 -8.586 1 96.56 202 ALA A N 1
ATOM 1512 C CA . ALA A 1 202 ? 7.551 -20.453 -9.445 1 96.56 202 ALA A CA 1
ATOM 1513 C C . ALA A 1 202 ? 8.586 -21.203 -8.609 1 96.56 202 ALA A C 1
ATOM 1515 O O . ALA A 1 202 ? 8.992 -22.312 -8.969 1 96.56 202 ALA A O 1
ATOM 1516 N N . VAL A 1 203 ? 8.977 -20.625 -7.562 1 95.69 203 VAL A N 1
ATOM 1517 C CA . VAL A 1 203 ? 9.977 -21.219 -6.684 1 95.69 203 VAL A CA 1
ATOM 1518 C C . VAL A 1 203 ? 9.484 -22.578 -6.18 1 95.69 203 VAL A C 1
ATOM 1520 O O . VAL A 1 203 ? 10.281 -23.5 -6.016 1 95.69 203 VAL A O 1
ATOM 1523 N N . LEU A 1 204 ? 8.195 -22.703 -6.008 1 93.69 204 LEU A N 1
ATOM 1524 C CA . LEU A 1 204 ? 7.613 -23.922 -5.465 1 93.69 204 LEU A CA 1
ATOM 1525 C C . LEU A 1 204 ? 7.395 -24.953 -6.566 1 93.69 204 LEU A C 1
ATOM 1527 O O . LEU A 1 204 ? 7.535 -26.156 -6.332 1 93.69 204 LEU A O 1
ATOM 1531 N N . ASP A 1 205 ? 7.16 -24.516 -7.75 1 94.69 205 ASP A N 1
ATOM 1532 C CA . ASP A 1 205 ? 6.676 -25.422 -8.789 1 94.69 205 ASP A CA 1
ATOM 1533 C C . ASP A 1 205 ? 7.777 -25.75 -9.797 1 94.69 205 ASP A C 1
ATOM 1535 O O . ASP A 1 205 ? 7.895 -26.891 -10.25 1 94.69 205 ASP A O 1
ATOM 1539 N N . ASP A 1 206 ? 8.57 -24.766 -10.133 1 93.5 206 ASP A N 1
ATOM 1540 C CA . ASP A 1 206 ? 9.445 -24.875 -11.297 1 93.5 206 ASP A CA 1
ATOM 1541 C C . ASP A 1 206 ? 10.797 -25.469 -10.914 1 93.5 206 ASP A C 1
ATOM 1543 O O . ASP A 1 206 ? 11.32 -25.188 -9.836 1 93.5 206 ASP A O 1
ATOM 1547 N N . VAL A 1 207 ? 11.398 -26.094 -11.812 1 91.19 207 VAL A N 1
ATOM 1548 C CA . VAL A 1 207 ? 12.547 -26.922 -11.477 1 91.19 207 VAL A CA 1
ATOM 1549 C C . VAL A 1 207 ? 13.836 -26.156 -11.719 1 91.19 207 VAL A C 1
ATOM 1551 O O . VAL A 1 207 ? 14.875 -26.469 -11.125 1 91.19 207 VAL A O 1
ATOM 1554 N N . ASP A 1 208 ? 13.797 -25.188 -12.664 1 91.12 208 ASP A N 1
ATOM 1555 C CA . ASP A 1 208 ? 15.039 -24.5 -12.984 1 91.12 208 ASP A CA 1
ATOM 1556 C C . ASP A 1 208 ? 14.781 -23.016 -13.273 1 91.12 208 ASP A C 1
ATOM 1558 O O . ASP A 1 208 ? 13.625 -22.578 -13.328 1 91.12 208 ASP A O 1
ATOM 1562 N N . ALA A 1 209 ? 15.859 -22.312 -13.461 1 92 209 ALA A N 1
ATOM 1563 C CA . ALA A 1 209 ? 15.805 -20.859 -13.641 1 92 209 ALA A CA 1
ATOM 1564 C C . ALA A 1 209 ? 15.117 -20.5 -14.953 1 92 209 ALA A C 1
ATOM 1566 O O . ALA A 1 209 ? 14.422 -19.484 -15.039 1 92 209 ALA A O 1
ATOM 1567 N N . VAL A 1 210 ? 15.32 -21.297 -15.93 1 92 210 VAL A N 1
ATOM 1568 C CA . VAL A 1 210 ? 14.734 -21.047 -17.234 1 92 210 VAL A CA 1
ATOM 1569 C C . VAL A 1 210 ? 13.211 -21.109 -17.141 1 92 210 VAL A C 1
ATOM 1571 O O . VAL A 1 210 ? 12.508 -20.266 -17.688 1 92 210 VAL A O 1
ATOM 1574 N N . SER A 1 211 ? 12.75 -22.125 -16.438 1 93.5 211 SER A N 1
ATOM 1575 C CA . SER A 1 211 ? 11.312 -22.266 -16.219 1 93.5 211 SER A CA 1
ATOM 1576 C C . SER A 1 211 ? 10.758 -21.109 -15.414 1 93.5 211 SER A C 1
ATOM 1578 O O . SER A 1 211 ? 9.648 -20.625 -15.672 1 93.5 211 SER A O 1
ATOM 1580 N N . ILE A 1 212 ? 11.492 -20.672 -14.469 1 95.25 212 ILE A N 1
ATOM 1581 C CA . ILE A 1 212 ? 11.062 -19.547 -13.648 1 95.25 212 ILE A CA 1
ATOM 1582 C C . ILE A 1 212 ? 10.992 -18.281 -14.516 1 95.25 212 ILE A C 1
ATOM 1584 O O . ILE A 1 212 ? 10.008 -17.547 -14.461 1 95.25 212 ILE A O 1
ATOM 1588 N N . ALA A 1 213 ? 12 -18.078 -15.32 1 94.88 213 ALA A N 1
ATOM 1589 C CA . ALA A 1 213 ? 12.008 -16.922 -16.219 1 94.88 213 ALA A CA 1
ATOM 1590 C C . ALA A 1 213 ? 10.805 -16.953 -17.156 1 94.88 213 ALA A C 1
ATOM 1592 O O . ALA A 1 213 ? 10.188 -15.922 -17.422 1 94.88 213 ALA A O 1
ATOM 1593 N N . ALA A 1 214 ? 10.523 -18.109 -17.609 1 94.06 214 ALA A N 1
ATOM 1594 C CA . ALA A 1 214 ? 9.383 -18.266 -18.516 1 94.06 214 ALA A CA 1
ATOM 1595 C C . ALA A 1 214 ? 8.078 -17.906 -17.812 1 94.06 214 ALA A C 1
ATOM 1597 O O . ALA A 1 214 ? 7.207 -17.266 -18.406 1 94.06 214 ALA A O 1
ATOM 1598 N N . ARG A 1 215 ? 7.934 -18.297 -16.625 1 95.12 215 ARG A N 1
ATOM 1599 C CA . ARG A 1 215 ? 6.734 -17.984 -15.852 1 95.12 215 ARG A CA 1
ATOM 1600 C C . ARG A 1 215 ? 6.621 -16.484 -15.594 1 95.12 215 ARG A C 1
ATOM 1602 O O . ARG A 1 215 ? 5.535 -15.914 -15.703 1 95.12 215 ARG A O 1
ATOM 1609 N N . LEU A 1 216 ? 7.711 -15.883 -15.234 1 96.06 216 LEU A N 1
ATOM 1610 C CA . LEU A 1 216 ? 7.707 -14.438 -15.023 1 96.06 216 LEU A CA 1
ATOM 1611 C C . LEU A 1 216 ? 7.367 -13.703 -16.312 1 96.06 216 LEU A C 1
ATOM 1613 O O . LEU A 1 216 ? 6.629 -12.719 -16.297 1 96.06 216 LEU A O 1
ATOM 1617 N N . ASP A 1 217 ? 7.914 -14.195 -17.391 1 94.44 217 ASP A N 1
ATOM 1618 C CA . ASP A 1 217 ? 7.613 -13.641 -18.703 1 94.44 217 ASP A CA 1
ATOM 1619 C C . ASP A 1 217 ? 6.121 -13.734 -19.016 1 94.44 217 ASP A C 1
ATOM 1621 O O . ASP A 1 217 ? 5.504 -12.75 -19.438 1 94.44 217 ASP A O 1
ATOM 1625 N N . ARG A 1 218 ? 5.625 -14.875 -18.781 1 93.06 218 ARG A N 1
ATOM 1626 C CA . ARG A 1 218 ? 4.203 -15.102 -19.016 1 93.06 218 ARG A CA 1
ATOM 1627 C C . ARG A 1 218 ? 3.346 -14.172 -18.172 1 93.06 218 ARG A C 1
ATOM 1629 O O . ARG A 1 218 ? 2.346 -13.633 -18.641 1 93.06 218 ARG A O 1
ATOM 1636 N N . ARG A 1 219 ? 3.711 -14.016 -16.922 1 94 219 ARG A N 1
ATOM 1637 C CA . ARG A 1 219 ? 2.986 -13.133 -16.016 1 94 219 ARG A CA 1
ATOM 1638 C C . ARG A 1 219 ? 2.93 -11.711 -16.562 1 94 219 ARG A C 1
ATOM 1640 O O . ARG A 1 219 ? 1.869 -11.078 -16.562 1 94 219 ARG A O 1
ATOM 1647 N N . LEU A 1 220 ? 3.992 -11.242 -17.031 1 93.38 220 LEU A N 1
ATOM 1648 C CA . LEU A 1 220 ? 4.062 -9.883 -17.562 1 93.38 220 LEU A CA 1
ATOM 1649 C C . LEU A 1 220 ? 3.236 -9.75 -18.844 1 93.38 220 LEU A C 1
ATOM 1651 O O . LEU A 1 220 ? 2.566 -8.734 -19.047 1 93.38 220 LEU A O 1
ATOM 1655 N N . VAL A 1 221 ? 3.264 -10.758 -19.594 1 91.44 221 VAL A N 1
ATOM 1656 C CA . VAL A 1 221 ? 2.502 -10.75 -20.844 1 91.44 221 VAL A CA 1
ATOM 1657 C C . VAL A 1 221 ? 1.006 -10.727 -20.531 1 91.44 221 VAL A C 1
ATOM 1659 O O . VAL A 1 221 ? 0.257 -9.945 -21.141 1 91.44 221 VAL A O 1
ATOM 1662 N N . VAL A 1 222 ? 0.629 -11.508 -19.625 1 89.62 222 VAL A N 1
ATOM 1663 C CA . VAL A 1 222 ? -0.773 -11.594 -19.219 1 89.62 222 VAL A CA 1
ATOM 1664 C C . VAL A 1 222 ? -1.223 -10.25 -18.641 1 89.62 222 VAL A C 1
ATOM 1666 O O . VAL A 1 222 ? -2.309 -9.766 -18.953 1 89.62 222 VAL A O 1
ATOM 1669 N N . ASP A 1 223 ? -0.415 -9.672 -17.812 1 88.19 223 ASP A N 1
ATOM 1670 C CA . ASP A 1 223 ? -0.752 -8.391 -17.188 1 88.19 223 ASP A CA 1
ATOM 1671 C C . ASP A 1 223 ? -0.801 -7.273 -18.234 1 88.19 223 ASP A C 1
ATOM 1673 O O . ASP A 1 223 ? -1.603 -6.344 -18.109 1 88.19 223 ASP A O 1
ATOM 1677 N N . SER A 1 224 ? 0.074 -7.359 -19.172 1 85.38 224 SER A N 1
ATOM 1678 C CA . SER A 1 224 ? 0.098 -6.359 -20.219 1 85.38 224 SER A CA 1
ATOM 1679 C C . SER A 1 224 ? -1.187 -6.395 -21.047 1 85.38 224 SER A C 1
ATOM 1681 O O . SER A 1 224 ? -1.666 -5.352 -21.5 1 85.38 224 SER A O 1
ATOM 1683 N N . ALA A 1 225 ? -1.664 -7.492 -21.25 1 80.25 225 ALA A N 1
ATOM 1684 C CA . ALA A 1 225 ? -2.896 -7.648 -22.016 1 80.25 225 ALA A CA 1
ATOM 1685 C C . ALA A 1 225 ? -4.082 -7.027 -21.281 1 80.25 225 ALA A C 1
ATOM 1687 O O . ALA A 1 225 ? -5.055 -6.602 -21.922 1 80.25 225 ALA A O 1
ATOM 1688 N N . ARG A 1 226 ? -3.992 -6.961 -20.016 1 71.5 226 ARG A N 1
ATOM 1689 C CA . ARG A 1 226 ? -5.07 -6.426 -19.203 1 71.5 226 ARG A CA 1
ATOM 1690 C C . ARG A 1 226 ? -5 -4.906 -19.125 1 71.5 226 ARG A C 1
ATOM 1692 O O . ARG A 1 226 ? -5.977 -4.25 -18.75 1 71.5 226 ARG A O 1
ATOM 1699 N N . THR A 1 227 ? -3.834 -4.426 -19.281 1 65.12 227 THR A N 1
ATOM 1700 C CA . THR A 1 227 ? -3.635 -2.984 -19.172 1 65.12 227 THR A CA 1
ATOM 1701 C C . THR A 1 227 ? -3.674 -2.332 -20.547 1 65.12 227 THR A C 1
ATOM 1703 O O . THR A 1 227 ? -2.992 -2.777 -21.484 1 65.12 227 THR A O 1
ATOM 1706 N N . GLU A 1 228 ? -4.699 -1.475 -20.75 1 61.31 228 GLU A N 1
ATOM 1707 C CA . GLU A 1 228 ? -4.809 -0.807 -22.047 1 61.31 228 GLU A CA 1
ATOM 1708 C C . GLU A 1 228 ? -3.525 -0.056 -22.391 1 61.31 228 GLU A C 1
ATOM 1710 O O . GLU A 1 228 ? -3.076 0.799 -21.625 1 61.31 228 GLU A O 1
ATOM 1715 N N . HIS A 1 229 ? -2.703 -0.358 -23.406 1 56.22 229 HIS A N 1
ATOM 1716 C CA . HIS A 1 229 ? -1.626 0.386 -24.047 1 56.22 229 HIS A CA 1
ATOM 1717 C C . HIS A 1 229 ? -0.311 0.216 -23.297 1 56.22 229 HIS A C 1
ATOM 1719 O O . HIS A 1 229 ? 0.562 1.085 -23.359 1 56.22 229 HIS A O 1
ATOM 1725 N N . ALA A 1 230 ? -0.366 -0.823 -22.406 1 63.44 230 ALA A N 1
ATOM 1726 C CA . ALA A 1 230 ? 0.9 -0.836 -21.688 1 63.44 230 ALA A CA 1
ATOM 1727 C C . ALA A 1 230 ? 1.685 -2.113 -21.969 1 63.44 230 ALA A C 1
ATOM 1729 O O . ALA A 1 230 ? 1.118 -3.209 -21.984 1 63.44 230 ALA A O 1
ATOM 1730 N N . GLU A 1 231 ? 2.797 -1.96 -22.656 1 71.69 231 GLU A N 1
ATOM 1731 C CA . GLU A 1 231 ? 3.762 -3.055 -22.703 1 71.69 231 GLU A CA 1
ATOM 1732 C C . GLU A 1 231 ? 4.617 -3.09 -21.438 1 71.69 231 GLU A C 1
ATOM 1734 O O . GLU A 1 231 ? 5.363 -2.148 -21.156 1 71.69 231 GLU A O 1
ATOM 1739 N N . LEU A 1 232 ? 4.312 -4.117 -20.656 1 84.12 232 LEU A N 1
ATOM 1740 C CA . LEU A 1 232 ? 5.074 -4.258 -19.422 1 84.12 232 LEU A CA 1
ATOM 1741 C C . LEU A 1 232 ? 6.301 -5.133 -19.625 1 84.12 232 LEU A C 1
ATOM 1743 O O . LEU A 1 232 ? 6.195 -6.238 -20.172 1 84.12 232 LEU A O 1
ATOM 1747 N N . PHE A 1 233 ? 7.492 -4.586 -19.406 1 90.94 233 PHE A N 1
ATOM 1748 C CA . PHE A 1 233 ? 8.711 -5.375 -19.469 1 90.94 233 PHE A CA 1
ATOM 1749 C C . PHE A 1 233 ? 9.531 -5.223 -18.188 1 90.94 233 PHE A C 1
ATOM 1751 O O . PHE A 1 233 ? 9.305 -4.293 -17.406 1 90.94 233 PHE A O 1
ATOM 1758 N N . ALA A 1 234 ? 10.352 -6.215 -18 1 94.75 234 ALA A N 1
ATOM 1759 C CA . ALA A 1 234 ? 11.234 -6.199 -16.828 1 94.75 234 ALA A CA 1
ATOM 1760 C C . ALA A 1 234 ? 12.562 -6.875 -17.141 1 94.75 234 ALA A C 1
ATOM 1762 O O . ALA A 1 234 ? 12.625 -7.785 -17.969 1 94.75 234 ALA A O 1
ATOM 1763 N N . THR A 1 235 ? 13.625 -6.395 -16.625 1 95.69 235 THR A N 1
ATOM 1764 C CA . THR A 1 235 ? 14.891 -7.113 -16.609 1 95.69 235 THR A CA 1
ATOM 1765 C C . THR A 1 235 ? 15.047 -7.91 -15.32 1 95.69 235 THR A C 1
ATOM 1767 O O . THR A 1 235 ? 14.391 -7.613 -14.32 1 95.69 235 THR A O 1
ATOM 1770 N N . ALA A 1 236 ? 15.82 -8.953 -15.391 1 96.56 236 ALA A N 1
ATOM 1771 C CA . ALA A 1 236 ? 15.977 -9.758 -14.18 1 96.56 236 ALA A CA 1
ATOM 1772 C C . ALA A 1 236 ? 17.234 -10.617 -14.25 1 96.56 236 ALA A C 1
ATOM 1774 O O . ALA A 1 236 ? 17.719 -10.93 -15.336 1 96.56 236 ALA A O 1
ATOM 1775 N N . VAL A 1 237 ? 17.766 -10.898 -13.172 1 97.31 237 VAL A N 1
ATOM 1776 C CA . VAL A 1 237 ? 18.781 -11.922 -13 1 97.31 237 VAL A CA 1
ATOM 1777 C C . VAL A 1 237 ? 18.344 -12.945 -11.953 1 97.31 237 VAL A C 1
ATOM 1779 O O . VAL A 1 237 ? 17.844 -12.57 -10.891 1 97.31 237 VAL A O 1
ATOM 1782 N N . LEU A 1 238 ? 18.406 -14.211 -12.32 1 97.12 238 LEU A N 1
ATOM 1783 C CA . LEU A 1 238 ? 17.953 -15.312 -11.469 1 97.12 238 LEU A CA 1
ATOM 1784 C C . LEU A 1 238 ? 19.141 -16.156 -11.016 1 97.12 238 LEU A C 1
ATOM 1786 O O . LEU A 1 238 ? 20.031 -16.453 -11.812 1 97.12 238 LEU A O 1
ATOM 1790 N N . LEU A 1 239 ? 19.172 -16.438 -9.766 1 97.25 239 LEU A N 1
ATOM 1791 C CA . LEU A 1 239 ? 20.172 -17.344 -9.203 1 97.25 239 LEU A CA 1
ATOM 1792 C C . LEU A 1 239 ? 19.516 -18.594 -8.625 1 97.25 239 LEU A C 1
ATOM 1794 O O . LEU A 1 239 ? 18.547 -18.5 -7.867 1 97.25 239 LEU A O 1
ATOM 1798 N N . ASP A 1 240 ? 20.031 -19.703 -9.031 1 95.88 240 ASP A N 1
ATOM 1799 C CA . ASP A 1 240 ? 19.562 -21 -8.562 1 95.88 240 ASP A CA 1
ATOM 1800 C C . ASP A 1 240 ? 20.656 -21.734 -7.797 1 95.88 240 ASP A C 1
ATOM 1802 O O . ASP A 1 240 ? 21.594 -22.266 -8.398 1 95.88 240 ASP A O 1
ATOM 1806 N N . PHE A 1 241 ? 20.484 -21.75 -6.469 1 95.06 241 PHE A N 1
ATOM 1807 C CA . PHE A 1 241 ? 21.438 -22.5 -5.645 1 95.06 241 PHE A CA 1
ATOM 1808 C C . PHE A 1 241 ? 21 -23.953 -5.531 1 95.06 241 PHE A C 1
ATOM 1810 O O . PHE A 1 241 ? 19.891 -24.25 -5.09 1 95.06 241 PHE A O 1
ATOM 1817 N N . ALA A 1 242 ? 21.875 -24.812 -5.875 1 88.5 242 ALA A N 1
ATOM 1818 C CA . ALA A 1 242 ? 21.594 -26.234 -5.801 1 88.5 242 ALA A CA 1
ATOM 1819 C C . ALA A 1 242 ? 21.406 -26.688 -4.355 1 88.5 242 ALA A C 1
ATOM 1821 O O . ALA A 1 242 ? 22.047 -26.141 -3.447 1 88.5 242 ALA A O 1
ATOM 1822 N N . PRO A 1 243 ? 20.422 -27.609 -4.176 1 86.56 243 PRO A N 1
ATOM 1823 C CA . PRO A 1 243 ? 20.219 -28.109 -2.816 1 86.56 243 PRO A CA 1
ATOM 1824 C C . PRO A 1 243 ? 21.484 -28.719 -2.215 1 86.56 243 PRO A C 1
ATOM 1826 O O . PRO A 1 243 ? 21.703 -28.625 -1.006 1 86.56 243 PRO A O 1
ATOM 1829 N N . ARG A 1 244 ? 22.141 -29.406 -3.084 1 83.38 244 ARG A N 1
ATOM 1830 C CA . ARG A 1 244 ? 23.391 -30.016 -2.643 1 83.38 244 ARG A CA 1
ATOM 1831 C C . ARG A 1 244 ? 24.578 -29.484 -3.457 1 83.38 244 ARG A C 1
ATOM 1833 O O . ARG A 1 244 ? 24.438 -29.203 -4.648 1 83.38 244 ARG A O 1
ATOM 1840 N N . GLY A 1 245 ? 25.609 -29.25 -2.787 1 79.56 245 GLY A N 1
ATOM 1841 C CA . GLY A 1 245 ? 26.812 -28.797 -3.473 1 79.56 245 GLY A CA 1
ATOM 1842 C C . GLY A 1 245 ? 27.047 -27.297 -3.344 1 79.56 245 GLY A C 1
ATOM 1843 O O . GLY A 1 245 ? 26.359 -26.625 -2.57 1 79.56 245 GLY A O 1
ATOM 1844 N N . ARG A 1 246 ? 28.094 -26.922 -4.059 1 89.88 246 ARG A N 1
ATOM 1845 C CA . ARG A 1 246 ? 28.516 -25.516 -3.984 1 89.88 246 ARG A CA 1
ATOM 1846 C C . ARG A 1 246 ? 28.453 -24.859 -5.355 1 89.88 246 ARG A C 1
ATOM 1848 O O . ARG A 1 246 ? 29.391 -24.172 -5.766 1 89.88 246 ARG A O 1
ATOM 1855 N N . GLU A 1 247 ? 27.375 -25.141 -6.043 1 92.44 247 GLU A N 1
ATOM 1856 C CA . GLU A 1 247 ? 27.188 -24.562 -7.367 1 92.44 247 GLU A CA 1
ATOM 1857 C C . GLU A 1 247 ? 25.938 -23.672 -7.406 1 92.44 247 GLU A C 1
ATOM 1859 O O . GLU A 1 247 ? 24.938 -23.969 -6.754 1 92.44 247 GLU A O 1
ATOM 1864 N N . VAL A 1 248 ? 26.094 -22.594 -8.172 1 95.25 248 VAL A N 1
ATOM 1865 C CA . VAL A 1 248 ? 24.969 -21.703 -8.414 1 95.25 248 VAL A CA 1
ATOM 1866 C C . VAL A 1 248 ? 24.797 -21.484 -9.914 1 95.25 248 VAL A C 1
ATOM 1868 O O . VAL A 1 248 ? 25.781 -21.281 -10.641 1 95.25 248 VAL A O 1
ATOM 1871 N N . ARG A 1 249 ? 23.625 -21.688 -10.367 1 95.31 249 ARG A N 1
ATOM 1872 C CA . ARG A 1 249 ? 23.297 -21.359 -11.75 1 95.31 249 ARG A CA 1
ATOM 1873 C C . ARG A 1 249 ? 22.734 -19.953 -11.859 1 95.31 249 ARG A C 1
ATOM 1875 O O . ARG A 1 249 ? 21.875 -19.562 -11.078 1 95.31 249 ARG A O 1
ATOM 1882 N N . VAL A 1 250 ? 23.25 -19.188 -12.844 1 96.19 250 VAL A N 1
ATOM 1883 C CA . VAL A 1 250 ? 22.859 -17.797 -13.016 1 96.19 250 VAL A CA 1
ATOM 1884 C C . VAL A 1 250 ? 22.266 -17.594 -14.398 1 96.19 250 VAL A C 1
ATOM 1886 O O . VAL A 1 250 ? 22.828 -18.031 -15.398 1 96.19 250 VAL A O 1
ATOM 1889 N N . LEU A 1 251 ? 21.109 -17.031 -14.414 1 95.75 251 LEU A N 1
ATOM 1890 C CA . LEU A 1 251 ? 20.438 -16.672 -15.656 1 95.75 251 LEU A CA 1
ATOM 1891 C C . LEU A 1 251 ? 20.094 -15.195 -15.688 1 95.75 251 LEU A C 1
ATOM 1893 O O . LEU A 1 251 ? 19.438 -14.68 -14.773 1 95.75 251 LEU A O 1
ATOM 1897 N N . ALA A 1 252 ? 20.531 -14.5 -16.734 1 95.19 252 ALA A N 1
ATOM 1898 C CA . ALA A 1 252 ? 20.25 -13.07 -16.859 1 95.19 252 ALA A CA 1
ATOM 1899 C C . ALA A 1 252 ? 19.281 -12.797 -18.016 1 95.19 252 ALA A C 1
ATOM 1901 O O . ALA A 1 252 ? 19.406 -13.375 -19.094 1 95.19 252 ALA A O 1
ATOM 1902 N N . CYS A 1 253 ? 18.328 -12.023 -17.688 1 94.56 253 CYS A N 1
ATOM 1903 C CA . CYS A 1 253 ? 17.375 -11.531 -18.672 1 94.56 253 CYS A CA 1
ATOM 1904 C C . CYS A 1 253 ? 17.438 -10.016 -18.781 1 94.56 253 CYS A C 1
ATOM 1906 O O . CYS A 1 253 ? 16.578 -9.312 -18.25 1 94.56 253 CYS A O 1
ATOM 1908 N N . GLY A 1 254 ? 18.391 -9.508 -19.516 1 92.62 254 GLY A N 1
ATOM 1909 C CA . GLY A 1 254 ? 18.531 -8.078 -19.75 1 92.62 254 GLY A CA 1
ATOM 1910 C C . GLY A 1 254 ? 18.969 -7.309 -18.516 1 92.62 254 GLY A C 1
ATOM 1911 O O . GLY A 1 254 ? 18.844 -6.086 -18.453 1 92.62 254 GLY A O 1
ATOM 1912 N N . HIS A 1 255 ? 19.391 -7.945 -17.469 1 94.12 255 HIS A N 1
ATOM 1913 C CA . HIS A 1 255 ? 19.812 -7.316 -16.219 1 94.12 255 HIS A CA 1
ATOM 1914 C C . HIS A 1 255 ? 21.328 -7.465 -16.016 1 94.12 255 HIS A C 1
ATOM 1916 O O . HIS A 1 255 ? 21.938 -8.406 -16.516 1 94.12 255 HIS A O 1
ATOM 1922 N N . PRO A 1 256 ? 21.938 -6.523 -15.336 1 93.38 256 PRO A N 1
ATOM 1923 C CA . PRO A 1 256 ? 23.375 -6.613 -15.102 1 93.38 256 PRO A CA 1
ATOM 1924 C C . PRO A 1 256 ? 23.781 -7.895 -14.375 1 93.38 256 PRO A C 1
ATOM 1926 O O . PRO A 1 256 ? 23.062 -8.359 -13.492 1 93.38 256 PRO A O 1
ATOM 1929 N N . PRO A 1 257 ? 24.891 -8.453 -14.781 1 95 257 PRO A N 1
ATOM 1930 C CA . PRO A 1 257 ? 25.344 -9.688 -14.141 1 95 257 PRO A CA 1
ATOM 1931 C C . PRO A 1 257 ? 25.828 -9.477 -12.711 1 95 257 PRO A C 1
ATOM 1933 O O . PRO A 1 257 ? 26.188 -8.359 -12.336 1 95 257 PRO A O 1
ATOM 1936 N N . PRO A 1 258 ? 25.797 -10.516 -11.93 1 97 258 PRO A N 1
ATOM 1937 C CA . PRO A 1 258 ? 26.328 -10.414 -10.57 1 97 258 PRO A CA 1
ATOM 1938 C C . PRO A 1 258 ? 27.859 -10.289 -10.547 1 97 258 PRO A C 1
ATOM 1940 O O . PRO A 1 258 ? 28.516 -10.609 -11.539 1 97 258 PRO A O 1
ATOM 1943 N N . VAL A 1 259 ? 28.344 -9.805 -9.43 1 97.44 259 VAL A N 1
ATOM 1944 C CA . VAL A 1 259 ? 29.766 -9.688 -9.172 1 97.44 259 VAL A CA 1
ATOM 1945 C C . VAL A 1 259 ? 30.188 -10.703 -8.109 1 97.44 259 VAL A C 1
ATOM 1947 O O . VAL A 1 259 ? 29.5 -10.875 -7.105 1 97.44 259 VAL A O 1
ATOM 1950 N N . LEU A 1 260 ? 31.25 -11.398 -8.398 1 96.88 260 LEU A N 1
ATOM 1951 C CA . LEU A 1 260 ? 31.766 -12.406 -7.488 1 96.88 260 LEU A CA 1
ATOM 1952 C C . LEU A 1 260 ? 32.938 -11.867 -6.695 1 96.88 260 LEU A C 1
ATOM 1954 O O . LEU A 1 260 ? 33.906 -11.352 -7.273 1 96.88 260 LEU A O 1
ATOM 1958 N N . LEU A 1 261 ? 32.812 -11.898 -5.402 1 95.62 261 LEU A N 1
ATOM 1959 C CA . LEU A 1 261 ? 33.906 -11.594 -4.5 1 95.62 261 LEU A CA 1
ATOM 1960 C C . LEU A 1 261 ? 34.562 -12.867 -3.977 1 95.62 261 LEU A C 1
ATOM 1962 O O . LEU A 1 261 ? 33.938 -13.641 -3.258 1 95.62 261 LEU A O 1
ATOM 1966 N N . ARG A 1 262 ? 35.781 -13.125 -4.348 1 91.75 262 ARG A N 1
ATOM 1967 C CA . ARG A 1 262 ? 36.531 -14.328 -3.965 1 91.75 262 ARG A CA 1
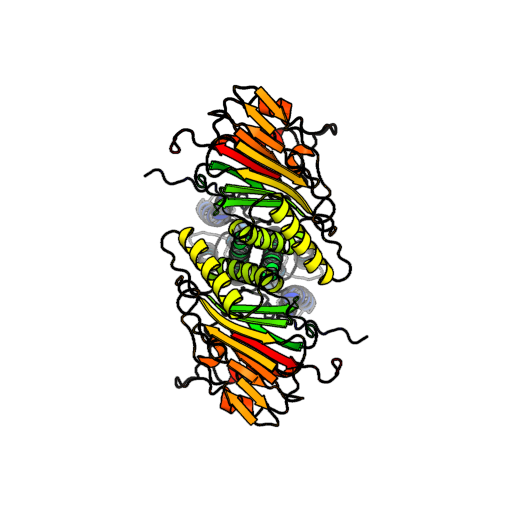ATOM 1968 C C . ARG A 1 262 ? 37.938 -13.961 -3.445 1 91.75 262 ARG A C 1
ATOM 1970 O O . ARG A 1 262 ? 38.781 -13.484 -4.203 1 91.75 262 ARG A O 1
ATOM 1977 N N . GLY A 1 263 ? 38.312 -14.414 -2.195 1 85.06 263 GLY A N 1
ATOM 1978 C CA . GLY A 1 263 ? 39.656 -14.219 -1.646 1 85.06 263 GLY A CA 1
ATOM 1979 C C . GLY A 1 263 ? 40.188 -12.82 -1.879 1 85.06 263 GLY A C 1
ATOM 1980 O O . GLY A 1 263 ? 41.375 -12.656 -2.219 1 85.06 263 GLY A O 1
ATOM 1981 N N . GLY A 1 264 ? 39.406 -11.82 -1.933 1 82.31 264 GLY A N 1
ATOM 1982 C CA . GLY A 1 264 ? 39.844 -10.445 -2.113 1 82.31 264 GLY A CA 1
ATOM 1983 C C . GLY A 1 264 ? 39.719 -9.961 -3.547 1 82.31 264 GLY A C 1
ATOM 1984 O O . GLY A 1 264 ? 39.938 -8.781 -3.83 1 82.31 264 GLY A O 1
ATOM 1985 N N . ALA A 1 265 ? 39.531 -10.836 -4.422 1 91.56 265 ALA A N 1
ATOM 1986 C CA . ALA A 1 265 ? 39.375 -10.461 -5.824 1 91.56 265 ALA A CA 1
ATOM 1987 C C . ALA A 1 265 ? 37.906 -10.258 -6.168 1 91.56 265 ALA A C 1
ATOM 1989 O O . ALA A 1 265 ? 37.031 -10.914 -5.598 1 91.56 265 ALA A O 1
ATOM 1990 N N . VAL A 1 266 ? 37.719 -9.305 -7.094 1 95.38 266 VAL A N 1
ATOM 1991 C CA . VAL A 1 266 ? 36.375 -8.984 -7.555 1 95.38 266 VAL A CA 1
ATOM 1992 C C . VAL A 1 266 ? 36.281 -9.195 -9.062 1 95.38 266 VAL A C 1
ATOM 1994 O O . VAL A 1 266 ? 37.125 -8.703 -9.82 1 95.38 266 VAL A O 1
ATOM 1997 N N . SER A 1 267 ? 35.344 -9.992 -9.516 1 94.5 267 SER A N 1
ATOM 1998 C CA . SER A 1 267 ? 35.156 -10.211 -10.945 1 94.5 267 SER A CA 1
ATOM 1999 C C . SER A 1 267 ? 33.656 -10.305 -11.281 1 94.5 267 SER A C 1
ATOM 2001 O O . SER A 1 267 ? 32.844 -10.727 -10.453 1 94.5 267 SER A O 1
ATOM 2003 N N . THR A 1 268 ? 33.344 -9.883 -12.461 1 95 268 THR A N 1
ATOM 2004 C CA . THR A 1 268 ? 31.969 -9.992 -12.945 1 95 268 THR A CA 1
ATOM 2005 C C . THR A 1 268 ? 31.719 -11.375 -13.547 1 95 268 THR A C 1
ATOM 2007 O O . THR A 1 268 ? 32.562 -11.891 -14.289 1 95 268 THR A O 1
ATOM 2010 N N . VAL A 1 269 ? 30.594 -11.922 -13.18 1 94.94 269 VAL A N 1
ATOM 2011 C CA . VAL A 1 269 ? 30.234 -13.219 -13.758 1 94.94 269 VAL A CA 1
ATOM 2012 C C . VAL A 1 269 ? 29.891 -13.047 -15.234 1 94.94 269 VAL A C 1
ATOM 2014 O O . VAL A 1 269 ? 29.062 -12.219 -15.594 1 94.94 269 VAL A O 1
ATOM 2017 N N . GLU A 1 270 ? 30.562 -13.742 -16.094 1 89.94 270 GLU A N 1
ATOM 2018 C CA . GLU A 1 270 ? 30.297 -13.68 -17.531 1 89.94 270 GLU A CA 1
ATOM 2019 C C . GLU A 1 270 ? 29.031 -14.453 -17.891 1 89.94 270 GLU A C 1
ATOM 2021 O O . GLU A 1 270 ? 28.953 -15.664 -17.656 1 89.94 270 GLU A O 1
ATOM 2026 N N . LEU A 1 271 ? 28.094 -13.656 -18.391 1 91.19 271 LEU A N 1
ATOM 2027 C CA . LEU A 1 271 ? 26.828 -14.25 -18.766 1 91.19 271 LEU A CA 1
ATOM 2028 C C . LEU A 1 271 ? 26.484 -13.961 -20.234 1 91.19 271 LEU A C 1
ATOM 2030 O O . LEU A 1 271 ? 27.078 -13.07 -20.844 1 91.19 271 LEU A O 1
ATOM 2034 N N . ASP A 1 272 ? 25.719 -14.836 -20.797 1 86.19 272 ASP A N 1
ATOM 2035 C CA . ASP A 1 272 ? 25.031 -14.57 -22.062 1 86.19 272 ASP A CA 1
ATOM 2036 C C . ASP A 1 272 ? 23.578 -14.188 -21.844 1 86.19 272 ASP A C 1
ATOM 2038 O O . ASP A 1 272 ? 22.703 -15.055 -21.75 1 86.19 272 ASP A O 1
ATOM 2042 N N . PRO A 1 273 ? 23.375 -12.898 -21.75 1 83.5 273 PRO A N 1
ATOM 2043 C CA . PRO A 1 273 ? 22.031 -12.469 -21.328 1 83.5 273 PRO A CA 1
ATOM 2044 C C . PRO A 1 273 ? 20.969 -12.766 -22.375 1 83.5 273 PRO A C 1
ATOM 2046 O O . PRO A 1 273 ? 21.219 -12.688 -23.578 1 83.5 273 PRO A O 1
ATOM 2049 N N . GLY A 1 274 ? 19.875 -13.211 -21.875 1 84.88 274 GLY A N 1
ATOM 2050 C CA . GLY A 1 274 ? 18.688 -13.289 -22.719 1 84.88 274 GLY A CA 1
ATOM 2051 C C . GLY A 1 274 ? 17.922 -11.977 -22.797 1 84.88 274 GLY A C 1
ATOM 2052 O O . GLY A 1 274 ? 18.359 -10.969 -22.234 1 84.88 274 GLY A O 1
ATOM 2053 N N . PRO A 1 275 ? 16.859 -12 -23.578 1 88.62 275 PRO A N 1
ATOM 2054 C CA . PRO A 1 275 ? 16.031 -10.797 -23.656 1 88.62 275 PRO A CA 1
ATOM 2055 C C . PRO A 1 275 ? 15.312 -10.484 -22.344 1 88.62 275 PRO A C 1
ATOM 2057 O O . PRO A 1 275 ? 15.18 -11.359 -21.5 1 88.62 275 PRO A O 1
ATOM 2060 N N . PRO A 1 276 ? 14.93 -9.219 -22.234 1 91.88 276 PRO A N 1
ATOM 2061 C CA . PRO A 1 276 ? 14.117 -8.875 -21.062 1 91.88 276 PRO A CA 1
ATOM 2062 C C . PRO A 1 276 ? 12.805 -9.656 -21 1 91.88 276 PRO A C 1
ATOM 2064 O O . PRO A 1 276 ? 12.383 -10.234 -22 1 91.88 276 PRO A O 1
ATOM 2067 N N . LEU A 1 277 ? 12.25 -9.719 -19.844 1 93.88 277 LEU A N 1
ATOM 2068 C CA . LEU A 1 277 ? 10.992 -10.422 -19.625 1 93.88 277 LEU A CA 1
ATOM 2069 C C . LEU A 1 277 ? 9.812 -9.586 -20.125 1 93.88 277 LEU A C 1
ATOM 2071 O O . LEU A 1 277 ? 9.898 -8.359 -20.172 1 93.88 277 LEU A O 1
ATOM 2075 N N . GLY A 1 278 ? 8.742 -10.227 -20.453 1 90.75 278 GLY A N 1
ATOM 2076 C CA . GLY A 1 278 ? 7.523 -9.539 -20.859 1 90.75 278 GLY A CA 1
ATOM 2077 C C . GLY A 1 278 ? 7.34 -9.492 -22.359 1 90.75 278 GLY A C 1
ATOM 2078 O O . GLY A 1 278 ? 6.332 -8.984 -22.859 1 90.75 278 GLY A O 1
ATOM 2079 N N . LEU A 1 279 ? 8.25 -9.977 -23.062 1 84.56 279 LEU A N 1
ATOM 2080 C CA . LEU A 1 279 ? 8.195 -9.945 -24.516 1 84.56 279 LEU A CA 1
ATOM 2081 C C . LEU A 1 279 ? 7.586 -11.234 -25.062 1 84.56 279 LEU A C 1
ATOM 2083 O O . LEU A 1 279 ? 7.348 -11.344 -26.266 1 84.56 279 LEU A O 1
ATOM 2087 N N . GLY A 1 280 ? 7.285 -12.117 -24.203 1 82.12 280 GLY A N 1
ATOM 2088 C CA . GLY A 1 280 ? 6.723 -13.391 -24.609 1 82.12 280 GLY A CA 1
ATOM 2089 C C . GLY A 1 280 ? 7.727 -14.281 -25.328 1 82.12 280 GLY A C 1
ATOM 2090 O O . GLY A 1 280 ? 7.344 -15.133 -26.125 1 82.12 280 GLY A O 1
ATOM 2091 N N . LEU A 1 281 ? 9.016 -14.047 -25 1 79 281 LEU A N 1
ATOM 2092 C CA . LEU A 1 281 ? 10.055 -14.727 -25.766 1 79 281 LEU A CA 1
ATOM 2093 C C . LEU A 1 281 ? 10.82 -15.711 -24.891 1 79 281 LEU A C 1
ATOM 2095 O O . LEU A 1 281 ? 11.672 -16.453 -25.375 1 79 281 LEU A O 1
ATOM 2099 N N . ALA A 1 282 ? 10.453 -15.812 -23.703 1 76.94 282 ALA A N 1
ATOM 2100 C CA . ALA A 1 282 ? 11.266 -16.578 -22.766 1 76.94 282 ALA A CA 1
ATOM 2101 C C . ALA A 1 282 ? 11.234 -18.062 -23.125 1 76.94 282 ALA A C 1
ATOM 2103 O O . ALA A 1 282 ? 12.203 -18.797 -22.875 1 76.94 282 ALA A O 1
ATOM 2104 N N . ASP A 1 283 ? 10.094 -18.453 -23.672 1 72.12 283 ASP A N 1
ATOM 2105 C CA . ASP A 1 283 ? 9.992 -19.859 -24.047 1 72.12 283 ASP A CA 1
ATOM 2106 C C . ASP A 1 283 ? 10.711 -20.125 -25.359 1 72.12 283 ASP A C 1
ATOM 2108 O O . ASP A 1 283 ? 11.242 -21.219 -25.578 1 72.12 283 ASP A O 1
ATOM 2112 N N . VAL A 1 284 ? 10.781 -19.094 -26.109 1 69.38 284 VAL A N 1
ATOM 2113 C CA . VAL A 1 284 ? 11.305 -19.25 -27.469 1 69.38 284 VAL A CA 1
ATOM 2114 C C . VAL A 1 284 ? 12.812 -19.016 -27.469 1 69.38 284 VAL A C 1
ATOM 2116 O O . VAL A 1 284 ? 13.555 -19.703 -28.188 1 69.38 284 VAL A O 1
ATOM 2119 N N . MET A 1 285 ? 13.25 -18.062 -26.641 1 70.69 285 MET A N 1
ATOM 2120 C CA . MET A 1 285 ? 14.664 -17.703 -26.578 1 70.69 285 MET A CA 1
ATOM 2121 C C . MET A 1 285 ? 15.148 -17.641 -25.141 1 70.69 285 MET A C 1
ATOM 2123 O O . MET A 1 285 ? 15.453 -16.547 -24.641 1 70.69 285 MET A O 1
ATOM 2127 N N . PRO A 1 286 ? 15.219 -18.859 -24.719 1 70.06 286 PRO A N 1
ATOM 2128 C CA . PRO A 1 286 ? 15.664 -18.828 -23.328 1 70.06 286 PRO A CA 1
ATOM 2129 C C . PRO A 1 286 ? 17.141 -18.422 -23.188 1 70.06 286 PRO A C 1
ATOM 2131 O O . PRO A 1 286 ? 17.938 -18.734 -24.062 1 70.06 286 PRO A O 1
ATOM 2134 N N . GLY A 1 287 ? 17.438 -17.484 -22.375 1 76.38 287 GLY A N 1
ATOM 2135 C CA . GLY A 1 287 ? 18.828 -17.25 -22.078 1 76.38 287 GLY A CA 1
ATOM 2136 C C . GLY A 1 287 ? 19.562 -18.484 -21.578 1 76.38 287 GLY A C 1
ATOM 2137 O O . GLY A 1 287 ? 18.922 -19.5 -21.281 1 76.38 287 GLY A O 1
ATOM 2138 N N . THR A 1 288 ? 20.875 -18.469 -21.719 1 85.88 288 THR A N 1
ATOM 2139 C CA . THR A 1 288 ? 21.672 -19.594 -21.25 1 85.88 288 THR A CA 1
ATOM 2140 C C . THR A 1 288 ? 22.156 -19.359 -19.812 1 85.88 288 THR A C 1
ATOM 2142 O O . THR A 1 288 ? 22.688 -18.297 -19.5 1 85.88 288 THR A O 1
ATOM 2145 N N . SER A 1 289 ? 21.797 -20.344 -19.047 1 91 289 SER A N 1
ATOM 2146 C CA . SER A 1 289 ? 22.25 -20.281 -17.672 1 91 289 SER A CA 1
ATOM 2147 C C . SER A 1 289 ? 23.734 -20.625 -17.547 1 91 289 SER A C 1
ATOM 2149 O O . SER A 1 289 ? 24.234 -21.5 -18.266 1 91 289 SER A O 1
ATOM 2151 N N . THR A 1 290 ? 24.422 -19.922 -16.75 1 93.69 290 THR A N 1
ATOM 2152 C CA . THR A 1 290 ? 25.828 -20.188 -16.453 1 93.69 290 THR A CA 1
ATOM 2153 C C . THR A 1 290 ? 25.984 -20.75 -15.055 1 93.69 290 THR A C 1
ATOM 2155 O O . THR A 1 290 ? 25.391 -20.25 -14.102 1 93.69 290 THR A O 1
ATOM 2158 N N . THR A 1 291 ? 26.75 -21.812 -14.961 1 94.31 291 THR A N 1
ATOM 2159 C CA . THR A 1 291 ? 27.016 -22.422 -13.664 1 94.31 291 THR A CA 1
ATOM 2160 C C . THR A 1 291 ? 28.312 -21.875 -13.062 1 94.31 291 THR A C 1
ATOM 2162 O O . THR A 1 291 ? 29.344 -21.859 -13.727 1 94.31 291 THR A O 1
ATOM 2165 N N . VAL A 1 292 ? 28.203 -21.422 -11.875 1 94.19 292 VAL A N 1
ATOM 2166 C CA . VAL A 1 292 ? 29.359 -20.891 -11.156 1 94.19 292 VAL A CA 1
ATOM 2167 C C . VAL A 1 292 ? 29.641 -21.75 -9.922 1 94.19 292 VAL A C 1
ATOM 2169 O O . VAL A 1 292 ? 28.75 -21.969 -9.102 1 94.19 292 VAL A O 1
ATOM 2172 N N . SER A 1 293 ? 30.859 -22.266 -9.82 1 94 293 SER A N 1
ATOM 2173 C CA . SER A 1 293 ? 31.281 -22.984 -8.617 1 94 293 SER A CA 1
ATOM 2174 C C . SER A 1 293 ? 31.688 -22.016 -7.512 1 94 293 SER A C 1
ATOM 2176 O O . SER A 1 293 ? 32.531 -21.125 -7.738 1 94 293 SER A O 1
ATOM 2178 N N . LEU A 1 294 ? 31.125 -22.25 -6.359 1 93.44 294 LEU A N 1
ATOM 2179 C CA . LEU A 1 294 ? 31.422 -21.344 -5.254 1 93.44 294 LEU A CA 1
ATOM 2180 C C . LEU A 1 294 ? 32.375 -21.984 -4.262 1 93.44 294 LEU A C 1
ATOM 2182 O O . LEU A 1 294 ? 32.281 -23.172 -3.967 1 93.44 294 LEU A O 1
ATOM 2186 N N . LEU A 1 295 ? 33.344 -21.234 -3.867 1 91.12 295 LEU A N 1
ATOM 2187 C CA . LEU A 1 295 ? 34.25 -21.625 -2.795 1 91.12 295 LEU A CA 1
ATOM 2188 C C . LEU A 1 295 ? 33.781 -21.062 -1.457 1 91.12 295 LEU A C 1
ATOM 2190 O O . LEU A 1 295 ? 33 -20.125 -1.417 1 91.12 295 LEU A O 1
ATOM 2194 N N . PRO A 1 296 ? 34.312 -21.75 -0.353 1 88.31 296 PRO A N 1
ATOM 2195 C CA . PRO A 1 296 ? 33.969 -21.172 0.948 1 88.31 296 PRO A CA 1
ATOM 2196 C C . PRO A 1 296 ? 34.375 -19.703 1.071 1 88.31 296 PRO A C 1
ATOM 2198 O O . PRO A 1 296 ? 35.5 -19.344 0.718 1 88.31 296 PRO A O 1
ATOM 2201 N N . GLY A 1 297 ? 33.438 -18.906 1.437 1 88.88 297 GLY A N 1
ATOM 2202 C CA . GLY A 1 297 ? 33.75 -17.5 1.634 1 88.88 297 GLY A CA 1
ATOM 2203 C C . GLY A 1 297 ? 33.344 -16.625 0.449 1 88.88 297 GLY A C 1
ATOM 2204 O O . GLY A 1 297 ? 33.344 -15.398 0.545 1 88.88 297 GLY A O 1
ATOM 2205 N N . ASP A 1 298 ? 33.062 -17.281 -0.652 1 94.12 298 ASP A N 1
ATOM 2206 C CA . ASP A 1 298 ? 32.656 -16.531 -1.836 1 94.12 298 ASP A CA 1
ATOM 2207 C C . ASP A 1 298 ? 31.359 -15.781 -1.573 1 94.12 298 ASP A C 1
ATOM 2209 O O . ASP A 1 298 ? 30.469 -16.281 -0.867 1 94.12 298 ASP A O 1
ATOM 2213 N N . ARG A 1 299 ? 31.312 -14.547 -2.123 1 95.81 299 ARG A N 1
ATOM 2214 C CA . ARG A 1 299 ? 30.094 -13.742 -2.047 1 95.81 299 ARG A CA 1
ATOM 2215 C C . ARG A 1 299 ? 29.641 -13.297 -3.434 1 95.81 299 ARG A C 1
ATOM 2217 O O . ARG A 1 299 ? 30.469 -12.883 -4.254 1 95.81 299 ARG A O 1
ATOM 2224 N N . LEU A 1 300 ? 28.406 -13.5 -3.662 1 96.81 300 LEU A N 1
ATOM 2225 C CA . LEU A 1 300 ? 27.812 -12.984 -4.887 1 96.81 300 LEU A CA 1
ATOM 2226 C C . LEU A 1 300 ? 27.047 -11.688 -4.617 1 96.81 300 LEU A C 1
ATOM 2228 O O . LEU A 1 300 ? 26.172 -11.648 -3.752 1 96.81 300 LEU A O 1
ATOM 2232 N N . ILE A 1 301 ? 27.391 -10.641 -5.344 1 97.69 301 ILE A N 1
ATOM 2233 C CA . ILE A 1 301 ? 26.766 -9.336 -5.148 1 97.69 301 ILE A CA 1
ATOM 2234 C C . ILE A 1 301 ? 25.906 -8.992 -6.363 1 97.69 301 ILE A C 1
ATOM 2236 O O . ILE A 1 301 ? 26.406 -8.906 -7.484 1 97.69 301 ILE A O 1
ATOM 2240 N N . LEU A 1 302 ? 24.625 -8.867 -6.125 1 98.06 302 LEU A N 1
ATOM 2241 C CA . LEU A 1 302 ? 23.703 -8.367 -7.133 1 98.06 302 LEU A CA 1
ATOM 2242 C C . LEU A 1 302 ? 23.344 -6.906 -6.879 1 98.06 302 LEU A C 1
ATOM 2244 O O . LEU A 1 302 ? 23.062 -6.52 -5.746 1 98.06 302 LEU A O 1
ATOM 2248 N N . ALA A 1 303 ? 23.406 -6.137 -7.918 1 97.75 303 ALA A N 1
ATOM 2249 C CA . ALA A 1 303 ? 23.094 -4.711 -7.82 1 97.75 303 ALA A CA 1
ATOM 2250 C C . ALA A 1 303 ? 22.141 -4.281 -8.922 1 97.75 303 ALA A C 1
ATOM 2252 O O . ALA A 1 303 ? 22.25 -4.746 -10.062 1 97.75 303 ALA A O 1
ATOM 2253 N N . SER A 1 304 ? 21.25 -3.432 -8.555 1 96 304 SER A N 1
ATOM 2254 C CA . SER A 1 304 ? 20.344 -2.887 -9.562 1 96 304 SER A CA 1
ATOM 2255 C C . SER A 1 304 ? 21.031 -1.83 -10.414 1 96 304 SER A C 1
ATOM 2257 O O . SER A 1 304 ? 22.141 -1.406 -10.109 1 96 304 SER A O 1
ATOM 2259 N N . ASP A 1 305 ? 20.375 -1.466 -11.5 1 93.12 305 ASP A N 1
ATOM 2260 C CA . ASP A 1 305 ? 20.969 -0.477 -12.398 1 93.12 305 ASP A CA 1
ATOM 2261 C C . ASP A 1 305 ? 21.078 0.884 -11.719 1 93.12 305 ASP A C 1
ATOM 2263 O O . ASP A 1 305 ? 21.906 1.712 -12.102 1 93.12 305 ASP A O 1
ATOM 2267 N N . GLY A 1 306 ? 20.328 1.096 -10.656 1 93.19 306 GLY A N 1
ATOM 2268 C CA . GLY A 1 306 ? 20.453 2.328 -9.898 1 93.19 306 GLY A CA 1
ATOM 2269 C C . GLY A 1 306 ? 21.812 2.5 -9.258 1 93.19 306 GLY A C 1
ATOM 2270 O O . GLY A 1 306 ? 22.266 3.627 -9.031 1 93.19 306 GLY A O 1
ATOM 2271 N N . VAL A 1 307 ? 22.406 1.41 -8.945 1 95.69 307 VAL A N 1
ATOM 2272 C CA . VAL A 1 307 ? 23.766 1.456 -8.414 1 95.69 307 VAL A CA 1
ATOM 2273 C C . VAL A 1 307 ? 24.75 1.665 -9.555 1 95.69 307 VAL A C 1
ATOM 2275 O O . VAL A 1 307 ? 25.578 2.584 -9.508 1 95.69 307 VAL A O 1
ATOM 2278 N N . LEU A 1 308 ? 24.594 0.907 -10.586 1 95.25 308 LEU A N 1
ATOM 2279 C CA . LEU A 1 308 ? 25.594 0.835 -11.656 1 95.25 308 LEU A CA 1
ATOM 2280 C C . LEU A 1 308 ? 25.531 2.08 -12.539 1 95.25 308 LEU A C 1
ATOM 2282 O O . LEU A 1 308 ? 26.547 2.479 -13.125 1 95.25 308 LEU A O 1
ATOM 2286 N N . GLU A 1 309 ? 24.375 2.684 -12.57 1 94 309 GLU A N 1
ATOM 2287 C CA . GLU A 1 309 ? 24.203 3.814 -13.477 1 94 309 GLU A CA 1
ATOM 2288 C C . GLU A 1 309 ? 24.281 5.141 -12.727 1 94 309 GLU A C 1
ATOM 2290 O O . GLU A 1 309 ? 24.062 6.203 -13.312 1 94 309 GLU A O 1
ATOM 2295 N N . SER A 1 310 ? 24.516 5.035 -11.516 1 94.88 310 SER A N 1
ATOM 2296 C CA . SER A 1 310 ? 24.719 6.273 -10.773 1 94.88 310 SER A CA 1
ATOM 2297 C C . SER A 1 310 ? 25.953 7.02 -11.273 1 94.88 310 SER A C 1
ATOM 2299 O O . SER A 1 310 ? 26.969 6.402 -11.617 1 94.88 310 SER A O 1
ATOM 2301 N N . ARG A 1 311 ? 25.812 8.367 -11.234 1 94.75 311 ARG A N 1
ATOM 2302 C CA . ARG A 1 311 ? 26.875 9.172 -11.812 1 94.75 311 ARG A CA 1
ATOM 2303 C C . ARG A 1 311 ? 27.375 10.227 -10.82 1 94.75 311 ARG A C 1
ATOM 2305 O O . ARG A 1 311 ? 26.594 10.695 -9.984 1 94.75 311 ARG A O 1
ATOM 2312 N N . ASP A 1 312 ? 28.609 10.531 -11.008 1 93.88 312 ASP A N 1
ATOM 2313 C CA . ASP A 1 312 ? 29.156 11.625 -10.211 1 93.88 312 ASP A CA 1
ATOM 2314 C C . ASP A 1 312 ? 28.891 12.977 -10.875 1 93.88 312 ASP A C 1
ATOM 2316 O O . ASP A 1 312 ? 28.125 13.062 -11.836 1 93.88 312 ASP A O 1
ATOM 2320 N N . ALA A 1 313 ? 29.531 14.023 -10.281 1 93.5 313 ALA A N 1
ATOM 2321 C CA . ALA A 1 313 ? 29.297 15.383 -10.766 1 93.5 313 ALA A CA 1
ATOM 2322 C C . ALA A 1 313 ? 29.828 15.555 -12.188 1 93.5 313 ALA A C 1
ATOM 2324 O O . ALA A 1 313 ? 29.328 16.375 -12.953 1 93.5 313 ALA A O 1
ATOM 2325 N N . SER A 1 314 ? 30.812 14.773 -12.578 1 94.25 314 SER A N 1
ATOM 2326 C CA . SER A 1 314 ? 31.422 14.867 -13.914 1 94.25 314 SER A CA 1
ATOM 2327 C C . SER A 1 314 ? 30.656 14.008 -14.922 1 94.25 314 SER A C 1
ATOM 2329 O O . SER A 1 314 ? 30.906 14.094 -16.125 1 94.25 314 SER A O 1
ATOM 2331 N N . GLY A 1 315 ? 29.844 13.172 -14.477 1 93.5 315 GLY A N 1
ATOM 2332 C CA . GLY A 1 315 ? 29.062 12.312 -15.359 1 93.5 315 GLY A CA 1
ATOM 2333 C C . GLY A 1 315 ? 29.609 10.906 -15.461 1 93.5 315 GLY A C 1
ATOM 2334 O O . GLY A 1 315 ? 29.078 10.07 -16.188 1 93.5 315 GLY A O 1
ATOM 2335 N N . ALA A 1 316 ? 30.609 10.633 -14.797 1 95.25 316 ALA A N 1
ATOM 2336 C CA . ALA A 1 316 ? 31.219 9.305 -14.828 1 95.25 316 ALA A CA 1
ATOM 2337 C C . ALA A 1 316 ? 30.375 8.305 -14.047 1 95.25 316 ALA A C 1
ATOM 2339 O O . ALA A 1 316 ? 29.844 8.617 -12.977 1 95.25 316 ALA A O 1
ATOM 2340 N N . PHE A 1 317 ? 30.266 7.137 -14.586 1 95.81 317 PHE A N 1
ATOM 2341 C CA . PHE A 1 317 ? 29.484 6.09 -13.938 1 95.81 317 PHE A CA 1
ATOM 2342 C C . PHE A 1 317 ? 30.203 5.582 -12.688 1 95.81 317 PHE A C 1
ATOM 2344 O O . PHE A 1 317 ? 31.438 5.609 -12.617 1 95.81 317 PHE A O 1
ATOM 2351 N N . TYR A 1 318 ? 29.422 5.125 -11.742 1 96.62 318 TYR A N 1
ATOM 2352 C CA . TYR A 1 318 ? 29.969 4.551 -10.516 1 96.62 318 TYR A CA 1
ATOM 2353 C C . TYR A 1 318 ? 30.797 3.309 -10.812 1 96.62 318 TYR A C 1
ATOM 2355 O O . TYR A 1 318 ? 30.281 2.326 -11.352 1 96.62 318 T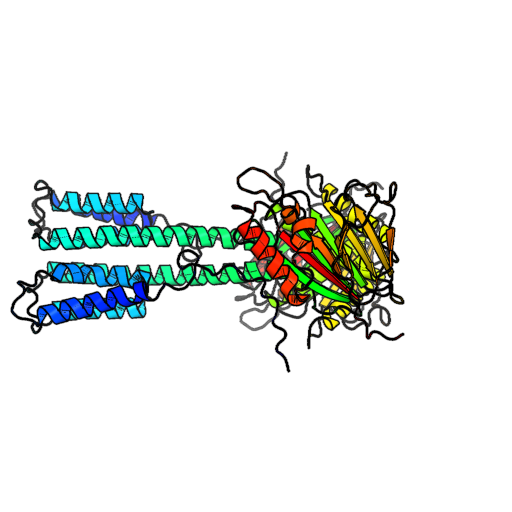YR A O 1
ATOM 2363 N N . PRO A 1 319 ? 32.125 3.375 -10.609 1 96.19 319 PRO A N 1
ATOM 2364 C CA . PRO A 1 319 ? 32.969 2.195 -10.844 1 96.19 319 PRO A CA 1
ATOM 2365 C C . PRO A 1 319 ? 32.75 1.112 -9.781 1 96.19 319 PRO A C 1
ATOM 2367 O O . PRO A 1 319 ? 33.625 0.931 -8.914 1 96.19 319 PRO A O 1
ATOM 2370 N N . PHE A 1 320 ? 31.766 0.349 -9.938 1 96.5 320 PHE A N 1
ATOM 2371 C CA . PHE A 1 320 ? 31.25 -0.575 -8.93 1 96.5 320 PHE A CA 1
ATOM 2372 C C . PHE A 1 320 ? 32.281 -1.641 -8.594 1 96.5 320 PHE A C 1
ATOM 2374 O O . PHE A 1 320 ? 32.625 -1.854 -7.426 1 96.5 320 PHE A O 1
ATOM 2381 N N . VAL A 1 321 ? 32.844 -2.311 -9.594 1 95.69 321 VAL A N 1
ATOM 2382 C CA . VAL A 1 321 ? 33.781 -3.408 -9.406 1 95.69 321 VAL A CA 1
ATOM 2383 C C . VAL A 1 321 ? 35.062 -2.891 -8.727 1 95.69 321 VAL A C 1
ATOM 2385 O O . VAL A 1 321 ? 35.562 -3.518 -7.797 1 95.69 321 VAL A O 1
ATOM 2388 N N . GLU A 1 322 ? 35.5 -1.755 -9.172 1 94.88 322 GLU A N 1
ATOM 2389 C CA . GLU A 1 322 ? 36.719 -1.155 -8.594 1 94.88 322 GLU A CA 1
ATOM 2390 C C . GLU A 1 322 ? 36.5 -0.775 -7.129 1 94.88 322 GLU A C 1
ATOM 2392 O O . GLU A 1 322 ? 37.375 -0.97 -6.293 1 94.88 322 GLU A O 1
ATOM 2397 N N . ARG A 1 323 ? 35.344 -0.198 -6.875 1 95.44 323 ARG A N 1
ATOM 2398 C CA . ARG A 1 323 ? 35.031 0.213 -5.512 1 95.44 323 ARG A CA 1
ATOM 2399 C C . ARG A 1 323 ? 34.906 -0.997 -4.594 1 95.44 323 ARG A C 1
ATOM 2401 O O . ARG A 1 323 ? 35.312 -0.958 -3.438 1 95.44 323 ARG A O 1
ATOM 2408 N N . LEU A 1 324 ? 34.312 -2.018 -5.082 1 95.62 324 LEU A N 1
ATOM 2409 C CA . LEU A 1 324 ? 34.125 -3.232 -4.301 1 95.62 324 LEU A CA 1
ATOM 2410 C C . LEU A 1 324 ? 35.469 -3.865 -3.926 1 95.62 324 LEU A C 1
ATOM 2412 O O . LEU A 1 324 ? 35.594 -4.492 -2.869 1 95.62 324 LEU A O 1
ATOM 2416 N N . ALA A 1 325 ? 36.406 -3.744 -4.773 1 94.38 325 ALA A N 1
ATOM 2417 C CA . ALA A 1 325 ? 37.75 -4.289 -4.508 1 94.38 325 ALA A CA 1
ATOM 2418 C C . ALA A 1 325 ? 38.312 -3.711 -3.223 1 94.38 325 ALA A C 1
ATOM 2420 O O . ALA A 1 325 ? 39.094 -4.379 -2.525 1 94.38 325 ALA A O 1
ATOM 2421 N N . GLY A 1 326 ? 37.906 -2.52 -2.887 1 92.88 326 GLY A N 1
ATOM 2422 C CA . GLY A 1 326 ? 38.375 -1.878 -1.666 1 92.88 326 GLY A CA 1
ATOM 2423 C C . GLY A 1 326 ? 37.562 -2.256 -0.448 1 92.88 326 GLY A C 1
ATOM 2424 O O . GLY A 1 326 ? 37.875 -1.872 0.675 1 92.88 326 GLY A O 1
ATOM 2425 N N . MET A 1 327 ? 36.531 -3.045 -0.691 1 94.31 327 MET A N 1
ATOM 2426 C CA . MET A 1 327 ? 35.625 -3.361 0.401 1 94.31 327 MET A CA 1
ATOM 2427 C C . MET A 1 327 ? 35.625 -4.859 0.697 1 94.31 327 MET A C 1
ATOM 2429 O O . MET A 1 327 ? 34.688 -5.371 1.327 1 94.31 327 MET A O 1
ATOM 2433 N N . THR A 1 328 ? 36.562 -5.609 0.281 1 91.25 328 THR A N 1
ATOM 2434 C CA . THR A 1 328 ? 36.594 -7.062 0.393 1 91.25 328 THR A CA 1
ATOM 2435 C C . THR A 1 328 ? 36.719 -7.488 1.854 1 91.25 328 THR A C 1
ATOM 2437 O O . THR A 1 328 ? 36.375 -8.617 2.207 1 91.25 328 THR A O 1
ATOM 2440 N N . GLY A 1 329 ? 37.156 -6.617 2.73 1 89.69 329 GLY A N 1
ATOM 2441 C CA . GLY A 1 329 ? 37.312 -6.934 4.141 1 89.69 329 GLY A CA 1
ATOM 2442 C C . GLY A 1 329 ? 36.062 -6.645 4.957 1 89.69 329 GLY A C 1
ATOM 2443 O O . GLY A 1 329 ? 36 -7.016 6.133 1 89.69 329 GLY A O 1
ATOM 2444 N N . VAL A 1 330 ? 35.094 -6.074 4.34 1 93.38 330 VAL A N 1
ATOM 2445 C CA . VAL A 1 330 ? 33.875 -5.707 5.055 1 93.38 330 VAL A CA 1
ATOM 2446 C C . VAL A 1 330 ? 33 -6.941 5.25 1 93.38 330 VAL A C 1
ATOM 2448 O O . VAL A 1 330 ? 32.844 -7.762 4.336 1 93.38 330 VAL A O 1
ATOM 2451 N N . GLY A 1 331 ? 32.438 -7.109 6.422 1 92.69 331 GLY A N 1
ATOM 2452 C CA . GLY A 1 331 ? 31.547 -8.227 6.707 1 92.69 331 GLY A CA 1
ATOM 2453 C C . GLY A 1 331 ? 30.297 -8.234 5.836 1 92.69 331 GLY A C 1
ATOM 2454 O O . GLY A 1 331 ? 29.844 -7.184 5.375 1 92.69 331 GLY A O 1
ATOM 2455 N N . MET A 1 332 ? 29.797 -9.359 5.715 1 91.56 332 MET A N 1
ATOM 2456 C CA . MET A 1 332 ? 28.672 -9.586 4.824 1 91.56 332 MET A CA 1
ATOM 2457 C C . MET A 1 332 ? 27.484 -8.711 5.223 1 91.56 332 MET A C 1
ATOM 2459 O O . MET A 1 332 ? 26.844 -8.102 4.363 1 91.56 332 MET A O 1
ATOM 2463 N N . ASP A 1 333 ? 27.188 -8.562 6.461 1 93.06 333 ASP A N 1
ATOM 2464 C CA . ASP A 1 333 ? 26.016 -7.848 6.965 1 93.06 333 ASP A CA 1
ATOM 2465 C C . ASP A 1 333 ? 26.188 -6.34 6.812 1 93.06 333 ASP A C 1
ATOM 2467 O O . ASP A 1 333 ? 25.203 -5.613 6.66 1 93.06 333 ASP A O 1
ATOM 2471 N N . GLU A 1 334 ? 27.391 -5.891 6.777 1 95.81 334 GLU A N 1
ATOM 2472 C CA . GLU A 1 334 ? 27.672 -4.457 6.734 1 95.81 334 GLU A CA 1
ATOM 2473 C C . GLU A 1 334 ? 27.938 -3.99 5.305 1 95.81 334 GLU A C 1
ATOM 2475 O O . GLU A 1 334 ? 27.906 -2.791 5.02 1 95.81 334 GLU A O 1
ATOM 2480 N N . LEU A 1 335 ? 28.156 -4.953 4.5 1 96.06 335 LEU A N 1
ATOM 2481 C CA . LEU A 1 335 ? 28.625 -4.641 3.156 1 96.06 335 LEU A CA 1
ATOM 2482 C C . LEU A 1 335 ? 27.594 -3.801 2.404 1 96.06 335 LEU A C 1
ATOM 2484 O O . LEU A 1 335 ? 27.953 -2.807 1.764 1 96.06 335 LEU A O 1
ATOM 2488 N N . PRO A 1 336 ? 26.297 -4.137 2.416 1 97.12 336 PRO A N 1
ATOM 2489 C CA . PRO A 1 336 ? 25.344 -3.291 1.71 1 97.12 336 PRO A CA 1
ATOM 2490 C C . PRO A 1 336 ? 25.344 -1.844 2.197 1 97.12 336 PRO A C 1
ATOM 2492 O O . PRO A 1 336 ? 25.281 -0.916 1.387 1 97.12 336 PRO A O 1
ATOM 2495 N N . GLY A 1 337 ? 25.453 -1.663 3.438 1 96.44 337 GLY A N 1
ATOM 2496 C CA . GLY A 1 337 ? 25.531 -0.323 3.998 1 96.44 337 GLY A CA 1
ATOM 2497 C C . GLY A 1 337 ? 26.766 0.442 3.562 1 96.44 337 GLY A C 1
ATOM 2498 O O . GLY A 1 337 ? 26.688 1.641 3.287 1 96.44 337 GLY A O 1
ATOM 2499 N N . GLU A 1 338 ? 27.828 -0.275 3.545 1 97.19 338 GLU A N 1
ATOM 2500 C CA . GLU A 1 338 ? 29.078 0.349 3.119 1 97.19 338 GLU A CA 1
ATOM 2501 C C . GLU A 1 338 ? 29 0.791 1.661 1 97.19 338 GLU A C 1
ATOM 2503 O O . GLU A 1 338 ? 29.453 1.889 1.317 1 97.19 338 GLU A O 1
ATOM 2508 N N . ILE A 1 339 ? 28.469 -0.067 0.833 1 97.19 339 ILE A N 1
ATOM 2509 C CA . ILE A 1 339 ? 28.328 0.265 -0.579 1 97.19 339 ILE A CA 1
ATOM 2510 C C . ILE A 1 339 ? 27.406 1.479 -0.731 1 97.19 339 ILE A C 1
ATOM 2512 O O . ILE A 1 339 ? 27.703 2.395 -1.503 1 97.19 339 ILE A O 1
ATOM 2516 N N . TRP A 1 340 ? 26.391 1.486 -0.009 1 96.25 340 TRP A N 1
ATOM 2517 C CA . TRP A 1 340 ? 25.438 2.592 -0.05 1 96.25 340 TRP A CA 1
ATOM 2518 C C . TRP A 1 340 ? 26.109 3.902 0.35 1 96.25 340 TRP A C 1
ATOM 2520 O O . TRP A 1 340 ? 25.938 4.922 -0.323 1 96.25 340 TRP A O 1
ATOM 2530 N N . SER A 1 341 ? 26.797 3.891 1.401 1 95.94 341 SER A N 1
ATOM 2531 C CA . SER A 1 341 ? 27.5 5.078 1.872 1 95.94 341 SER A CA 1
ATOM 2532 C C . SER A 1 341 ? 28.484 5.586 0.828 1 95.94 341 SER A C 1
ATOM 2534 O O . SER A 1 341 ? 28.578 6.793 0.59 1 95.94 341 SER A O 1
ATOM 2536 N N . ASP A 1 342 ? 29.188 4.645 0.282 1 96.75 342 ASP A N 1
ATOM 2537 C CA . ASP A 1 342 ? 30.141 5.008 -0.752 1 96.75 342 ASP A CA 1
ATOM 2538 C C . ASP A 1 342 ? 29.438 5.598 -1.974 1 96.75 342 ASP A C 1
ATOM 2540 O O . ASP A 1 342 ? 29.922 6.574 -2.557 1 96.75 342 ASP A O 1
ATOM 2544 N N . LEU A 1 343 ? 28.328 4.988 -2.355 1 96.62 343 LEU A N 1
ATOM 2545 C CA . LEU A 1 343 ? 27.547 5.465 -3.484 1 96.62 343 LEU A CA 1
ATOM 2546 C C . LEU A 1 343 ? 27.031 6.883 -3.236 1 96.62 343 LEU A C 1
ATOM 2548 O O . LEU A 1 343 ? 27.094 7.73 -4.125 1 96.62 343 LEU A O 1
ATOM 2552 N N . CYS A 1 344 ? 26.609 7.18 -2.055 1 94.69 344 CYS A N 1
ATOM 2553 C CA . CYS A 1 344 ? 26.094 8.492 -1.687 1 94.69 344 CYS A CA 1
ATOM 2554 C C . CYS A 1 344 ? 27.188 9.547 -1.753 1 94.69 344 CYS A C 1
ATOM 2556 O O . CYS A 1 344 ? 26.922 10.711 -2.08 1 94.69 344 CYS A O 1
ATOM 2558 N N . ARG A 1 345 ? 28.359 9.148 -1.43 1 95.06 345 ARG A N 1
ATOM 2559 C CA . ARG A 1 345 ? 29.484 10.062 -1.506 1 95.06 345 ARG A CA 1
ATOM 2560 C C . ARG A 1 345 ? 29.891 10.328 -2.955 1 95.06 345 ARG A C 1
ATOM 2562 O O . ARG A 1 345 ? 30.344 11.422 -3.291 1 95.06 345 ARG A O 1
ATOM 2569 N N . PHE A 1 346 ? 29.688 9.328 -3.691 1 95.31 346 PHE A N 1
ATOM 2570 C CA . PHE A 1 346 ? 30.109 9.398 -5.09 1 95.31 346 PHE A CA 1
ATOM 2571 C C . PHE A 1 346 ? 29.125 10.227 -5.906 1 95.31 346 PHE A C 1
ATOM 2573 O O . PHE A 1 346 ? 29.516 11.07 -6.703 1 95.31 346 PHE A O 1
ATOM 2580 N N . ALA A 1 347 ? 27.859 9.898 -5.773 1 93.62 347 ALA A N 1
ATOM 2581 C CA . ALA A 1 347 ? 26.812 10.516 -6.586 1 93.62 347 ALA A CA 1
ATOM 2582 C C . ALA A 1 347 ? 26.047 11.562 -5.789 1 93.62 347 ALA A C 1
ATOM 2584 O O . ALA A 1 347 ? 25.484 11.258 -4.734 1 93.62 347 ALA A O 1
ATOM 2585 N N . PRO A 1 348 ? 25.984 12.75 -6.297 1 88.06 348 PRO A N 1
ATOM 2586 C CA . PRO A 1 348 ? 25.234 13.805 -5.609 1 88.06 348 PRO A CA 1
ATOM 2587 C C . PRO A 1 348 ? 23.734 13.492 -5.516 1 88.06 348 PRO A C 1
ATOM 2589 O O . PRO A 1 348 ? 23.094 13.828 -4.523 1 88.06 348 PRO A O 1
ATOM 2592 N N . LYS A 1 349 ? 23.219 12.922 -6.52 1 88.06 349 LYS A N 1
ATOM 2593 C CA . LYS A 1 349 ? 21.812 12.555 -6.555 1 88.06 349 LYS A CA 1
ATOM 2594 C C . LYS A 1 349 ? 21.625 11.156 -7.129 1 88.06 349 LYS A C 1
ATOM 2596 O O . LYS A 1 349 ? 22.172 10.836 -8.188 1 88.06 349 LYS A O 1
ATOM 2601 N N . ILE A 1 350 ? 20.953 10.391 -6.359 1 87.31 350 ILE A N 1
ATOM 2602 C CA . ILE A 1 350 ? 20.594 9.062 -6.844 1 87.31 350 ILE A CA 1
ATOM 2603 C C . ILE A 1 350 ? 19.172 9.078 -7.41 1 87.31 350 ILE A C 1
ATOM 2605 O O . ILE A 1 350 ? 18.219 9.32 -6.684 1 87.31 350 ILE A O 1
ATOM 2609 N N . GLN A 1 351 ? 19.016 8.812 -8.672 1 85.06 351 GLN A N 1
ATOM 2610 C CA . GLN A 1 351 ? 17.781 9.078 -9.398 1 85.06 351 GLN A CA 1
ATOM 2611 C C . GLN A 1 351 ? 16.953 7.812 -9.547 1 85.06 351 GLN A C 1
ATOM 2613 O O . GLN A 1 351 ? 15.781 7.875 -9.938 1 85.06 351 GLN A O 1
ATOM 2618 N N . ASP A 1 352 ? 17.547 6.711 -9.266 1 90.31 352 ASP A N 1
ATOM 2619 C CA . ASP A 1 352 ? 16.844 5.453 -9.477 1 90.31 352 ASP A CA 1
ATOM 2620 C C . ASP A 1 352 ? 16.859 4.594 -8.211 1 90.31 352 ASP A C 1
ATOM 2622 O O . ASP A 1 352 ? 17.609 4.883 -7.273 1 90.31 352 ASP A O 1
ATOM 2626 N N . ASP A 1 353 ? 16.031 3.586 -8.281 1 92.69 353 ASP A N 1
ATOM 2627 C CA . ASP A 1 353 ? 16 2.67 -7.141 1 92.69 353 ASP A CA 1
ATOM 2628 C C . ASP A 1 353 ? 17.344 1.962 -6.973 1 92.69 353 ASP A C 1
ATOM 2630 O O . ASP A 1 353 ? 18 1.633 -7.957 1 92.69 353 ASP A O 1
ATOM 2634 N N . VAL A 1 354 ? 17.672 1.778 -5.754 1 94.31 354 VAL A N 1
ATOM 2635 C CA . VAL A 1 354 ? 18.922 1.093 -5.449 1 94.31 354 VAL A CA 1
ATOM 2636 C C . VAL A 1 354 ? 18.641 -0.193 -4.68 1 94.31 354 VAL A C 1
ATOM 2638 O O . VAL A 1 354 ? 18.031 -0.159 -3.611 1 94.31 354 VAL A O 1
ATOM 2641 N N . THR A 1 355 ? 19.031 -1.272 -5.227 1 96 355 THR A N 1
ATOM 2642 C CA . THR A 1 355 ? 18.906 -2.568 -4.57 1 96 355 THR A CA 1
ATOM 2643 C C . THR A 1 355 ? 20.25 -3.295 -4.566 1 96 355 THR A C 1
ATOM 2645 O O . THR A 1 355 ? 20.938 -3.359 -5.59 1 96 355 THR A O 1
ATOM 2648 N N . LEU A 1 356 ? 20.656 -3.748 -3.42 1 97.5 356 LEU A N 1
ATOM 2649 C CA . LEU A 1 356 ? 21.828 -4.594 -3.238 1 97.5 356 LEU A CA 1
ATOM 2650 C C . LEU A 1 356 ? 21.453 -5.914 -2.578 1 97.5 356 LEU A C 1
ATOM 2652 O O . LEU A 1 356 ? 20.766 -5.93 -1.558 1 97.5 356 LEU A O 1
ATOM 2656 N N . LEU A 1 357 ? 21.797 -6.949 -3.211 1 97.62 357 LEU A N 1
ATOM 2657 C CA . LEU A 1 357 ? 21.578 -8.289 -2.666 1 97.62 357 LEU A CA 1
ATOM 2658 C C . LEU A 1 357 ? 22.891 -9.07 -2.631 1 97.62 357 LEU A C 1
ATOM 2660 O O . LEU A 1 357 ? 23.484 -9.328 -3.676 1 97.62 357 LEU A O 1
ATOM 2664 N N . ILE A 1 358 ? 23.344 -9.383 -1.447 1 97.56 358 ILE A N 1
ATOM 2665 C CA . ILE A 1 358 ? 24.578 -10.133 -1.256 1 97.56 358 ILE A CA 1
ATOM 2666 C C . ILE A 1 358 ? 24.25 -11.547 -0.783 1 97.56 358 ILE A C 1
ATOM 2668 O O . ILE A 1 358 ? 23.547 -11.727 0.21 1 97.56 358 ILE A O 1
ATOM 2672 N N . LEU A 1 359 ? 24.75 -12.539 -1.48 1 97.31 359 LEU A N 1
ATOM 2673 C CA . LEU A 1 359 ? 24.469 -13.945 -1.198 1 97.31 359 LEU A CA 1
ATOM 2674 C C . LEU A 1 359 ? 25.75 -14.734 -0.997 1 97.31 359 LEU A C 1
ATOM 2676 O O . LEU A 1 359 ? 26.734 -14.523 -1.719 1 97.31 359 LEU A O 1
ATOM 2680 N N . ALA A 1 360 ? 25.75 -15.562 0.007 1 94.88 360 ALA A N 1
ATOM 2681 C CA . ALA A 1 360 ? 26.875 -16.438 0.283 1 94.88 360 ALA A CA 1
ATOM 2682 C C . ALA A 1 360 ? 26.406 -17.812 0.772 1 94.88 360 ALA A C 1
ATOM 2684 O O . ALA A 1 360 ? 25.391 -17.906 1.467 1 94.88 360 ALA A O 1
ATOM 2685 N N . LEU A 1 361 ? 27.141 -18.844 0.371 1 92.12 361 LEU A N 1
ATOM 2686 C CA . LEU A 1 361 ? 26.812 -20.172 0.861 1 92.12 361 LEU A CA 1
ATOM 2687 C C . LEU A 1 361 ? 27.453 -20.422 2.225 1 92.12 361 LEU A C 1
ATOM 2689 O O . LEU A 1 361 ? 28.625 -20.078 2.439 1 92.12 361 LEU A O 1
ATOM 2693 N N . ASP A 1 362 ? 26.578 -20.797 3.223 1 82.25 362 ASP A N 1
ATOM 2694 C CA . ASP A 1 362 ? 27.078 -21.094 4.559 1 82.25 362 ASP A CA 1
ATOM 2695 C C . ASP A 1 362 ? 27.984 -22.328 4.535 1 82.25 362 ASP A C 1
ATOM 2697 O O . ASP A 1 362 ? 27.719 -23.281 3.795 1 82.25 362 ASP A O 1
ATOM 2701 N N . ALA A 1 363 ? 29.25 -22.281 4.953 1 66.88 363 ALA A N 1
ATOM 2702 C CA . ALA A 1 363 ? 30.219 -23.375 5.004 1 66.88 363 ALA A CA 1
ATOM 2703 C C . ALA A 1 363 ? 29.672 -24.562 5.789 1 66.88 363 ALA A C 1
ATOM 2705 O O . ALA A 1 363 ? 30.031 -25.719 5.531 1 66.88 363 ALA A O 1
ATOM 2706 N N . SER A 1 364 ? 29.031 -24.422 6.848 1 56.41 364 SER A N 1
ATOM 2707 C CA . SER A 1 364 ? 28.672 -25.5 7.766 1 56.41 364 SER A CA 1
ATOM 2708 C C . SER A 1 364 ? 27.516 -26.344 7.215 1 56.41 364 SER A C 1
ATOM 2710 O O . SER A 1 364 ? 27.016 -27.25 7.891 1 56.41 364 SER A O 1
ATOM 2712 N N . GLY A 1 365 ? 26.906 -26.062 6.219 1 48.38 365 GLY A N 1
ATOM 2713 C CA . GLY A 1 365 ? 25.812 -26.922 5.812 1 48.38 365 GLY A CA 1
ATOM 2714 C C . GLY A 1 365 ? 26.25 -28.344 5.504 1 48.38 365 GLY A C 1
ATOM 2715 O O . GLY A 1 365 ? 27.422 -28.609 5.285 1 48.38 365 GLY A O 1
ATOM 2716 N N . PRO A 1 366 ? 25.469 -29.531 5.883 1 39.56 366 PRO A N 1
ATOM 2717 C CA . PRO A 1 366 ? 26.031 -30.875 5.836 1 39.56 366 PRO A CA 1
ATOM 2718 C C . PRO A 1 366 ? 26.828 -31.141 4.559 1 39.56 366 PRO A C 1
ATOM 2720 O O . PRO A 1 366 ? 26.453 -30.656 3.486 1 39.56 366 PRO A O 1
ATOM 2723 N N . ALA A 1 367 ? 28.156 -31.547 4.711 1 30.58 367 ALA A N 1
ATOM 2724 C CA . ALA A 1 367 ? 28.781 -32.312 3.635 1 30.58 367 ALA A CA 1
ATOM 2725 C C . ALA A 1 367 ? 27.953 -33.562 3.303 1 30.58 367 ALA A C 1
ATOM 2727 O O . ALA A 1 367 ? 27.406 -34.219 4.199 1 30.58 367 ALA A O 1
ATOM 2728 N N . MET B 1 1 ? -19.75 5.695 -26.922 1 21.75 1 MET B N 1
ATOM 2729 C CA . MET B 1 1 ? -18.484 5.598 -26.219 1 21.75 1 MET B CA 1
ATOM 2730 C C . MET B 1 1 ? -18.688 5.75 -24.703 1 21.75 1 MET B C 1
ATOM 2732 O O . MET B 1 1 ? -18.688 6.867 -24.188 1 21.75 1 MET B O 1
ATOM 2736 N N . VAL B 1 2 ? -19.609 4.949 -24.203 1 26.23 2 VAL B N 1
ATOM 2737 C CA . VAL B 1 2 ? -20.094 5.051 -22.828 1 26.23 2 VAL B CA 1
ATOM 2738 C C . VAL B 1 2 ? -18.938 4.793 -21.859 1 26.23 2 VAL B C 1
ATOM 2740 O O . VAL B 1 2 ? -18.281 3.752 -21.938 1 26.23 2 VAL B O 1
ATOM 2743 N N . LYS B 1 3 ? -18.375 5.855 -21.328 1 27.53 3 LYS B N 1
ATOM 2744 C CA . LYS B 1 3 ? -17.375 5.945 -20.281 1 27.53 3 LYS B CA 1
ATOM 2745 C C . LYS B 1 3 ? -17.625 4.922 -19.188 1 27.53 3 LYS B C 1
ATOM 2747 O O . LYS B 1 3 ? -18.719 4.875 -18.625 1 27.53 3 LYS B O 1
ATOM 2752 N N . ALA B 1 4 ? -17.156 3.713 -19.328 1 29.23 4 ALA B N 1
ATOM 2753 C CA . ALA B 1 4 ? -17.188 2.697 -18.281 1 29.23 4 ALA B CA 1
ATOM 2754 C C . ALA B 1 4 ? -17.078 3.334 -16.891 1 29.23 4 ALA B C 1
ATOM 2756 O O . ALA B 1 4 ? -16.094 4.004 -16.594 1 29.23 4 ALA B O 1
ATOM 2757 N N . ARG B 1 5 ? -18.156 3.629 -16.375 1 31.55 5 ARG B N 1
ATOM 2758 C CA . ARG B 1 5 ? -18.141 4.145 -15.016 1 31.55 5 ARG B CA 1
ATOM 2759 C C . ARG B 1 5 ? -17.312 3.246 -14.102 1 31.55 5 ARG B C 1
ATOM 2761 O O . ARG B 1 5 ? -17.641 2.068 -13.93 1 31.55 5 ARG B O 1
ATOM 2768 N N . LYS B 1 6 ? -16.078 3.33 -14.125 1 34.88 6 LYS B N 1
ATOM 2769 C CA . LYS B 1 6 ? -15.18 2.725 -13.148 1 34.88 6 LYS B CA 1
ATOM 2770 C C . LYS B 1 6 ? -15.844 2.609 -11.781 1 34.88 6 LYS B C 1
ATOM 2772 O O . LYS B 1 6 ? -16.328 3.602 -11.234 1 34.88 6 LYS B O 1
ATOM 2777 N N . ALA B 1 7 ? -16.5 1.628 -11.508 1 36.56 7 ALA B N 1
ATOM 2778 C CA . ALA B 1 7 ? -17 1.355 -10.164 1 36.56 7 ALA B CA 1
ATOM 2779 C C . ALA B 1 7 ? -16.047 1.888 -9.109 1 36.56 7 ALA B C 1
ATOM 2781 O O . ALA B 1 7 ? -14.914 1.418 -8.992 1 36.56 7 ALA B O 1
ATOM 2782 N N . ALA B 1 8 ? -16.016 3.127 -8.922 1 36.91 8 ALA B N 1
ATOM 2783 C CA . ALA B 1 8 ? -15.258 3.941 -7.984 1 36.91 8 ALA B CA 1
ATOM 2784 C C . ALA B 1 8 ? -15.273 3.332 -6.582 1 36.91 8 ALA B C 1
ATOM 2786 O O . ALA B 1 8 ? -16.344 3.098 -6.016 1 36.91 8 ALA B O 1
ATOM 2787 N N . THR B 1 9 ? -14.539 2.297 -6.277 1 44.56 9 THR B N 1
ATOM 2788 C CA . THR B 1 9 ? -14.242 2.172 -4.855 1 44.56 9 THR B CA 1
ATOM 2789 C C . THR B 1 9 ? -14.305 3.531 -4.168 1 44.56 9 THR B C 1
ATOM 2791 O O . THR B 1 9 ? -13.422 4.371 -4.352 1 44.56 9 THR B O 1
ATOM 2794 N N . ASP B 1 10 ? -15.43 4.051 -4.168 1 43.91 10 ASP B N 1
ATOM 2795 C CA . ASP B 1 10 ? -15.664 5.395 -3.652 1 43.91 10 ASP B CA 1
ATOM 2796 C C . ASP B 1 10 ? -14.938 5.605 -2.324 1 43.91 10 ASP B C 1
ATOM 2798 O O . ASP B 1 10 ? -15.211 4.91 -1.345 1 43.91 10 ASP B O 1
ATOM 2802 N N . ALA B 1 11 ? -13.852 5.891 -2.371 1 49.47 11 ALA B N 1
ATOM 2803 C CA . ALA B 1 11 ? -13.195 6.355 -1.152 1 49.47 11 ALA B CA 1
ATOM 2804 C C . ALA B 1 11 ? -14.086 7.332 -0.392 1 49.47 11 ALA B C 1
ATOM 2806 O O . ALA B 1 11 ? -14.75 8.18 -0.998 1 49.47 11 ALA B O 1
ATOM 2807 N N . PRO B 1 12 ? -14.461 6.949 0.771 1 49.06 12 PRO B N 1
ATOM 2808 C CA . PRO B 1 12 ? -15.281 7.887 1.544 1 49.06 12 PRO B CA 1
ATOM 2809 C C . PRO B 1 12 ? -14.844 9.344 1.363 1 49.06 12 PRO B C 1
ATOM 2811 O O . PRO B 1 12 ? -13.664 9.609 1.124 1 49.06 12 PRO B O 1
ATOM 2814 N N . ARG B 1 13 ? -15.844 10.164 1.073 1 52.59 13 ARG B N 1
ATOM 2815 C CA . ARG B 1 13 ? -15.664 11.609 0.949 1 52.59 13 ARG B CA 1
ATOM 2816 C C . ARG B 1 13 ? -14.844 12.164 2.109 1 52.59 13 ARG B C 1
ATOM 2818 O O . ARG B 1 13 ? -15.164 11.922 3.275 1 52.59 13 ARG B O 1
ATOM 2825 N N . ARG B 1 14 ? -13.727 12.555 1.898 1 62.31 14 ARG B N 1
ATOM 2826 C CA . ARG B 1 14 ? -12.773 13.102 2.863 1 62.31 14 ARG B CA 1
ATOM 2827 C C . ARG B 1 14 ? -13.297 14.398 3.465 1 62.31 14 ARG B C 1
ATOM 2829 O O . ARG B 1 14 ? -13.789 15.273 2.746 1 62.31 14 ARG B O 1
ATOM 2836 N N . THR B 1 15 ? -13.625 14.375 4.785 1 59.5 15 THR B N 1
ATOM 2837 C CA . THR B 1 15 ? -13.969 15.625 5.461 1 59.5 15 THR B CA 1
ATOM 2838 C C . THR B 1 15 ? -12.734 16.516 5.609 1 59.5 15 THR B C 1
ATOM 2840 O O . THR B 1 15 ? -11.609 16.062 5.434 1 59.5 15 THR B O 1
ATOM 2843 N N . TRP B 1 16 ? -12.969 17.75 5.82 1 59.12 16 TRP B N 1
ATOM 2844 C CA . TRP B 1 16 ? -11.914 18.734 5.996 1 59.12 16 TRP B CA 1
ATOM 2845 C C . TRP B 1 16 ? -10.914 18.281 7.055 1 59.12 16 TRP B C 1
ATOM 2847 O O . TRP B 1 16 ? -9.695 18.375 6.852 1 59.12 16 TRP B O 1
ATOM 2857 N N . LEU B 1 17 ? -11.477 17.688 8.047 1 56.56 17 LEU B N 1
ATOM 2858 C CA . LEU B 1 17 ? -10.625 17.266 9.156 1 56.56 17 LEU B CA 1
ATOM 2859 C C . LEU B 1 17 ? -9.82 16.016 8.781 1 56.56 17 LEU B C 1
ATOM 2861 O O . LEU B 1 17 ? -8.867 15.664 9.477 1 56.56 17 LEU B O 1
ATOM 2865 N N . ARG B 1 18 ? -10.242 15.539 7.625 1 60.19 18 ARG B N 1
ATOM 2866 C CA . ARG B 1 18 ? -9.555 14.336 7.184 1 60.19 18 ARG B CA 1
ATOM 2867 C C . ARG B 1 18 ? -8.758 14.594 5.906 1 60.19 18 ARG B C 1
ATOM 2869 O O . ARG B 1 18 ? -8.586 13.688 5.086 1 60.19 18 ARG B O 1
ATOM 2876 N N . GLY B 1 19 ? -8.414 15.914 5.812 1 60.12 19 GLY B N 1
ATOM 2877 C CA . GLY B 1 19 ? -7.477 16.219 4.746 1 60.12 19 GLY B CA 1
ATOM 2878 C C . GLY B 1 19 ? -8.141 16.859 3.535 1 60.12 19 GLY B C 1
ATOM 2879 O O . GLY B 1 19 ? -7.477 17.109 2.527 1 60.12 19 GLY B O 1
ATOM 2880 N N . ALA B 1 20 ? -9.469 16.906 3.619 1 62.62 20 ALA B N 1
ATOM 2881 C CA . ALA B 1 20 ? -10.148 17.609 2.523 1 62.62 20 ALA B CA 1
ATOM 2882 C C . ALA B 1 20 ? -9.93 19.109 2.613 1 62.62 20 ALA B C 1
ATOM 2884 O O . ALA B 1 20 ? -9.602 19.641 3.68 1 62.62 20 ALA B O 1
ATOM 2885 N N . PRO B 1 21 ? -9.945 19.703 1.484 1 67 21 PRO B N 1
ATOM 2886 C CA . PRO B 1 21 ? -9.828 21.172 1.526 1 67 21 PRO B CA 1
ATOM 2887 C C . PRO B 1 21 ? -10.891 21.812 2.408 1 67 21 PRO B C 1
ATOM 2889 O O . PRO B 1 21 ? -11.969 21.25 2.598 1 67 21 PRO B O 1
ATOM 2892 N N . PRO B 1 22 ? -10.492 22.844 3.064 1 69.69 22 PRO B N 1
ATOM 2893 C CA . PRO B 1 22 ? -11.43 23.5 3.982 1 69.69 22 PRO B CA 1
ATOM 2894 C C . PRO B 1 22 ? -12.734 23.906 3.301 1 69.69 22 PRO B C 1
ATOM 2896 O O . PRO B 1 22 ? -12.734 24.281 2.123 1 69.69 22 PRO B O 1
ATOM 2899 N N . PRO B 1 23 ? -13.773 23.703 4.031 1 70.75 23 PRO B N 1
ATOM 2900 C CA . PRO B 1 23 ? -15.07 24.109 3.488 1 70.75 23 PRO B CA 1
ATOM 2901 C C . PRO B 1 23 ? -15.133 25.609 3.184 1 70.75 23 PRO B C 1
ATOM 2903 O O . PRO B 1 23 ? -14.328 26.375 3.705 1 70.75 23 PRO B O 1
ATOM 2906 N N . ARG B 1 24 ? -16 26.109 2.379 1 75.69 24 ARG B N 1
ATOM 2907 C CA . ARG B 1 24 ? -16.125 27.469 1.884 1 75.69 24 ARG B CA 1
ATOM 2908 C C . ARG B 1 24 ? -16.375 28.453 3.029 1 75.69 24 ARG B C 1
ATOM 2910 O O . ARG B 1 24 ? -15.867 29.562 3.016 1 75.69 24 ARG B O 1
ATOM 2917 N N . TRP B 1 25 ? -17.141 28 4.027 1 74.69 25 TRP B N 1
ATOM 2918 C CA . TRP B 1 25 ? -17.484 28.922 5.109 1 74.69 25 TRP B CA 1
ATOM 2919 C C . TRP B 1 25 ? -16.25 29.281 5.926 1 74.69 25 TRP B C 1
ATOM 2921 O O . TRP B 1 25 ? -16.141 30.391 6.449 1 74.69 25 TRP B O 1
ATOM 2931 N N . VAL B 1 26 ? -15.305 28.375 6 1 75.25 26 VAL B N 1
ATOM 2932 C CA . VAL B 1 26 ? -14.07 28.672 6.73 1 75.25 26 VAL B CA 1
ATOM 2933 C C . VAL B 1 26 ? -13.203 29.625 5.914 1 75.25 26 VAL B C 1
ATOM 2935 O O . VAL B 1 26 ? -12.523 30.484 6.477 1 75.25 26 VAL B O 1
ATOM 2938 N N . ARG B 1 27 ? -13.359 29.625 4.625 1 80.62 27 ARG B N 1
ATOM 2939 C CA . ARG B 1 27 ? -12.555 30.453 3.744 1 80.62 27 ARG B CA 1
ATOM 2940 C C . ARG B 1 27 ? -13.07 31.891 3.725 1 80.62 27 ARG B C 1
ATOM 2942 O O . ARG B 1 27 ? -12.289 32.844 3.561 1 80.62 27 ARG B O 1
ATOM 2949 N N . VAL B 1 28 ? -14.352 32.062 4.016 1 84.25 28 VAL B N 1
ATOM 2950 C CA . VAL B 1 28 ? -14.945 33.406 3.883 1 84.25 28 VAL B CA 1
ATOM 2951 C C . VAL B 1 28 ? -14.82 34.156 5.203 1 84.25 28 VAL B C 1
ATOM 2953 O O . VAL B 1 28 ? -14.836 35.375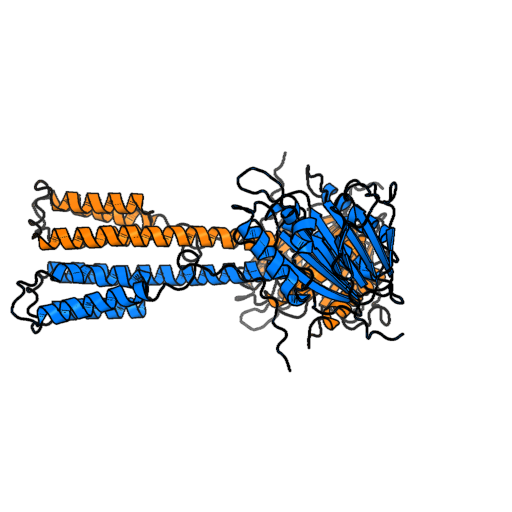 5.219 1 84.25 28 VAL B O 1
ATOM 2956 N N . LEU B 1 29 ? -14.539 33.438 6.207 1 81.06 29 LEU B N 1
ATOM 2957 C CA . LEU B 1 29 ? -14.617 34.031 7.543 1 81.06 29 LEU B CA 1
ATOM 2958 C C . LEU B 1 29 ? -13.57 35.125 7.715 1 81.06 29 LEU B C 1
ATOM 2960 O O . LEU B 1 29 ? -13.891 36.25 8.164 1 81.06 29 LEU B O 1
ATOM 2964 N N . PRO B 1 30 ? -12.312 34.938 7.363 1 82.62 30 PRO B N 1
ATOM 2965 C CA . PRO B 1 30 ? -11.336 36 7.551 1 82.62 30 PRO B CA 1
ATOM 2966 C C . PRO B 1 30 ? -11.602 37.219 6.66 1 82.62 30 PRO B C 1
ATOM 2968 O O . PRO B 1 30 ? -11.422 38.344 7.09 1 82.62 30 PRO B O 1
ATOM 2971 N N . VAL B 1 31 ? -12.07 37.031 5.512 1 85.88 31 VAL B N 1
ATOM 2972 C CA . VAL B 1 31 ? -12.359 38.094 4.586 1 85.88 31 VAL B CA 1
ATOM 2973 C C . VAL B 1 31 ? -13.578 38.875 5.066 1 85.88 31 VAL B C 1
ATOM 2975 O O . VAL B 1 31 ? -13.594 40.125 5.039 1 85.88 31 VAL B O 1
ATOM 2978 N N . LEU B 1 32 ? -14.57 38.156 5.543 1 83.5 32 LEU B N 1
ATOM 2979 C CA . LEU B 1 32 ? -15.781 38.781 6.062 1 83.5 32 LEU B CA 1
ATOM 2980 C C . LEU B 1 32 ? -15.461 39.656 7.27 1 83.5 32 LEU B C 1
ATOM 2982 O O . LEU B 1 32 ? -16 40.75 7.414 1 83.5 32 LEU B O 1
ATOM 2986 N N . LEU B 1 33 ? -14.633 39.156 8.078 1 81.12 33 LEU B N 1
ATOM 2987 C CA . LEU B 1 33 ? -14.242 39.906 9.258 1 81.12 33 LEU B CA 1
ATOM 2988 C C . LEU B 1 33 ? -13.492 41.188 8.867 1 81.12 33 LEU B C 1
ATOM 2990 O O . LEU B 1 33 ? -13.742 42.25 9.422 1 81.12 33 LEU B O 1
ATOM 2994 N N . LEU B 1 34 ? -12.586 41.094 7.926 1 83.62 34 LEU B N 1
ATOM 2995 C CA . LEU B 1 34 ? -11.805 42.25 7.469 1 83.62 34 LEU B CA 1
ATOM 2996 C C . LEU B 1 34 ? -12.703 43.281 6.824 1 83.62 34 LEU B C 1
ATOM 2998 O O . LEU B 1 34 ? -12.641 44.469 7.184 1 83.62 34 LEU B O 1
ATOM 3002 N N . VAL B 1 35 ? -13.57 42.875 5.969 1 83.75 35 VAL B N 1
ATOM 3003 C CA . VAL B 1 35 ? -14.461 43.781 5.25 1 83.75 35 VAL B CA 1
ATOM 3004 C C . VAL B 1 35 ? -15.516 44.344 6.207 1 83.75 35 VAL B C 1
ATOM 3006 O O . VAL B 1 35 ? -15.844 45.531 6.152 1 83.75 35 VAL B O 1
ATOM 3009 N N . GLY B 1 36 ? -16.047 43.469 7.008 1 81.56 36 GLY B N 1
ATOM 3010 C CA . GLY B 1 36 ? -17.062 43.906 7.961 1 81.56 36 GLY B CA 1
ATOM 3011 C C . GLY B 1 36 ? -16.562 44.969 8.906 1 81.56 36 GLY B C 1
ATOM 3012 O O . GLY B 1 36 ? -17.219 46 9.102 1 81.56 36 GLY B O 1
ATOM 3013 N N . VAL B 1 37 ? -15.391 44.781 9.531 1 78.38 37 VAL B N 1
ATOM 3014 C CA . VAL B 1 37 ? -14.82 45.75 10.445 1 78.38 37 VAL B CA 1
ATOM 3015 C C . VAL B 1 37 ? -14.445 47.031 9.68 1 78.38 37 VAL B C 1
ATOM 3017 O O . VAL B 1 37 ? -14.641 48.125 10.172 1 78.38 37 VAL B O 1
ATOM 3020 N N . GLY B 1 38 ? -13.891 46.875 8.5 1 78.88 38 GLY B N 1
ATOM 3021 C CA . GLY B 1 38 ? -13.586 48.031 7.672 1 78.88 38 GLY B CA 1
ATOM 3022 C C . GLY B 1 38 ? -14.812 48.875 7.355 1 78.88 38 GLY B C 1
ATOM 3023 O O . GLY B 1 38 ? -14.773 50.094 7.48 1 78.88 38 GLY B O 1
ATOM 3024 N N . ALA B 1 39 ? -15.836 48.219 7.047 1 80.56 39 ALA B N 1
ATOM 3025 C CA . ALA B 1 39 ? -17.078 48.906 6.715 1 80.56 39 ALA B CA 1
ATOM 3026 C C . ALA B 1 39 ? -17.672 49.562 7.949 1 80.56 39 ALA B C 1
ATOM 3028 O O . ALA B 1 39 ? -18.203 50.688 7.867 1 80.56 39 ALA B O 1
ATOM 3029 N N . ALA B 1 40 ? -17.672 48.875 9.016 1 77.44 40 ALA B N 1
ATOM 3030 C CA . ALA B 1 40 ? -18.234 49.438 10.25 1 77.44 40 ALA B CA 1
ATOM 3031 C C . ALA B 1 40 ? -17.453 50.656 10.688 1 77.44 40 ALA B C 1
ATOM 3033 O O . ALA B 1 40 ? -18.031 51.594 11.289 1 77.44 40 ALA B O 1
ATOM 3034 N N . SER B 1 41 ? -16.156 50.625 10.422 1 75.62 41 SER B N 1
ATOM 3035 C CA . SER B 1 41 ? -15.336 51.75 10.828 1 75.62 41 SER B CA 1
ATOM 3036 C C . SER B 1 41 ? -15.648 53 9.992 1 75.62 41 SER B C 1
ATOM 3038 O O . SER B 1 41 ? -15.406 54.125 10.43 1 75.62 41 SER B O 1
ATOM 3040 N N . LEU B 1 42 ? -16.109 52.719 8.891 1 74.19 42 LEU B N 1
ATOM 3041 C CA . LEU B 1 42 ? -16.453 53.844 8.023 1 74.19 42 LEU B CA 1
ATOM 3042 C C . LEU B 1 42 ? -17.812 54.438 8.406 1 74.19 42 LEU B C 1
ATOM 3044 O O . LEU B 1 42 ? -18.109 55.562 8.086 1 74.19 42 LEU B O 1
ATOM 3048 N N . SER B 1 43 ? -18.609 53.625 9.133 1 70.75 43 SER B N 1
ATOM 3049 C CA . SER B 1 43 ? -19.922 54.125 9.539 1 70.75 43 SER B CA 1
ATOM 3050 C C . SER B 1 43 ? -19.828 54.844 10.875 1 70.75 43 SER B C 1
ATOM 3052 O O . SER B 1 43 ? -19 54.531 11.719 1 70.75 43 SER B O 1
ATOM 3054 N N . ASP B 1 44 ? -19.75 56.219 11.117 1 60 44 ASP B N 1
ATOM 3055 C CA . ASP B 1 44 ? -19.578 57.156 12.219 1 60 44 ASP B CA 1
ATOM 3056 C C . ASP B 1 44 ? -20.234 56.625 13.492 1 60 44 ASP B C 1
ATOM 3058 O O . ASP B 1 44 ? -20 57.125 14.586 1 60 44 ASP B O 1
ATOM 3062 N N . SER B 1 45 ? -21.203 55.875 13.625 1 54.72 45 SER B N 1
ATOM 3063 C CA . SER B 1 45 ? -22.047 55.656 14.797 1 54.72 45 SER B CA 1
ATOM 3064 C C . SER B 1 45 ? -21.422 54.625 15.742 1 54.72 45 SER B C 1
ATOM 3066 O O . SER B 1 45 ? -21.875 54.469 16.875 1 54.72 45 SER B O 1
ATOM 3068 N N . VAL B 1 46 ? -20.75 53.719 15.414 1 52.22 46 VAL B N 1
ATOM 3069 C CA . VAL B 1 46 ? -20.406 52.625 16.312 1 52.22 46 VAL B CA 1
ATOM 3070 C C . VAL B 1 46 ? -19.062 52.906 16.969 1 52.22 46 VAL B C 1
ATOM 3072 O O . VAL B 1 46 ? -18.078 53.219 16.312 1 52.22 46 VAL B O 1
ATOM 3075 N N . PRO B 1 47 ? -19.094 53.438 18.25 1 52.22 47 PRO B N 1
ATOM 3076 C CA . PRO B 1 47 ? -17.828 53.531 18.984 1 52.22 47 PRO B CA 1
ATOM 3077 C C . PRO B 1 47 ? -16.922 52.312 18.75 1 52.22 47 PRO B C 1
ATOM 3079 O O . PRO B 1 47 ? -17.312 51.188 19.031 1 52.22 47 PRO B O 1
ATOM 3082 N N . VAL B 1 48 ? -16.25 52.125 17.672 1 51.34 48 VAL B N 1
ATOM 3083 C CA . VAL B 1 48 ? -15.781 51.031 16.859 1 51.34 48 VAL B CA 1
ATOM 3084 C C . VAL B 1 48 ? -14.672 50.281 17.594 1 51.34 48 VAL B C 1
ATOM 3086 O O . VAL B 1 48 ? -13.516 50.688 17.578 1 51.34 48 VAL B O 1
ATOM 3089 N N . ASP B 1 49 ? -14.75 50.062 18.828 1 57.84 49 ASP B N 1
ATOM 3090 C CA . ASP B 1 49 ? -13.734 49.219 19.438 1 57.84 49 ASP B CA 1
ATOM 3091 C C . ASP B 1 49 ? -13.664 47.875 18.734 1 57.84 49 ASP B C 1
ATOM 3093 O O . ASP B 1 49 ? -13.469 46.844 19.375 1 57.84 49 ASP B O 1
ATOM 3097 N N . LEU B 1 50 ? -14 47.844 17.516 1 62.06 50 LEU B N 1
ATOM 3098 C CA . LEU B 1 50 ? -13.977 46.594 16.75 1 62.06 50 LEU B CA 1
ATOM 3099 C C . LEU B 1 50 ? -12.547 46.25 16.328 1 62.06 50 LEU B C 1
ATOM 3101 O O . LEU B 1 50 ? -12.328 45.25 15.633 1 62.06 50 LEU B O 1
ATOM 3105 N N . GLY B 1 51 ? -11.625 47.062 16.875 1 64.75 51 GLY B N 1
ATOM 3106 C CA . GLY B 1 51 ? -10.227 46.844 16.531 1 64.75 51 GLY B CA 1
ATOM 3107 C C . GLY B 1 51 ? -9.711 45.5 17 1 64.75 51 GLY B C 1
ATOM 3108 O O . GLY B 1 51 ? -8.852 44.906 16.359 1 64.75 51 GLY B O 1
ATOM 3109 N N . PHE B 1 52 ? -10.438 45 18.016 1 66.81 52 PHE B N 1
ATOM 3110 C CA . PHE B 1 52 ? -9.953 43.719 18.562 1 66.81 52 PHE B CA 1
ATOM 3111 C C . PHE B 1 52 ? -10.273 42.562 17.625 1 66.81 52 PHE B C 1
ATOM 3113 O O . PHE B 1 52 ? -9.562 41.562 17.594 1 66.81 52 PHE B O 1
ATOM 3120 N N . LEU B 1 53 ? -11.281 42.719 16.766 1 71.94 53 LEU B N 1
ATOM 3121 C CA . LEU B 1 53 ? -11.688 41.656 15.859 1 71.94 53 LEU B CA 1
ATOM 3122 C C . LEU B 1 53 ? -10.688 41.5 14.719 1 71.94 53 LEU B C 1
ATOM 3124 O O . LEU B 1 53 ? -10.531 40.406 14.172 1 71.94 53 LEU B O 1
ATOM 3128 N N . LEU B 1 54 ? -9.977 42.594 14.453 1 75.25 54 LEU B N 1
ATOM 3129 C CA . LEU B 1 54 ? -8.992 42.562 13.383 1 75.25 54 LEU B CA 1
ATOM 3130 C C . LEU B 1 54 ? -7.805 41.688 13.766 1 75.25 54 LEU B C 1
ATOM 3132 O O . LEU B 1 54 ? -7.133 41.125 12.898 1 75.25 54 LEU B O 1
ATOM 3136 N N . GLY B 1 55 ? -7.594 41.531 15.078 1 73.38 55 GLY B N 1
ATOM 3137 C CA . GLY B 1 55 ? -6.531 40.656 15.555 1 73.38 55 GLY B CA 1
ATOM 3138 C C . GLY B 1 55 ? -6.781 39.188 15.258 1 73.38 55 GLY B C 1
ATOM 3139 O O . GLY B 1 55 ? -5.852 38.406 15.258 1 73.38 55 GLY B O 1
ATOM 3140 N N . ALA B 1 56 ? -8.062 38.875 14.883 1 76.62 56 ALA B N 1
ATOM 3141 C CA . ALA B 1 56 ? -8.453 37.5 14.633 1 76.62 56 ALA B CA 1
ATOM 3142 C C . ALA B 1 56 ? -8.258 37.125 13.172 1 76.62 56 ALA B C 1
ATOM 3144 O O . ALA B 1 56 ? -8.273 35.938 12.812 1 76.62 56 ALA B O 1
ATOM 3145 N N . VAL B 1 57 ? -8 38.062 12.336 1 81.44 57 VAL B N 1
ATOM 3146 C CA . VAL B 1 57 ? -8 37.812 10.898 1 81.44 57 VAL B CA 1
ATOM 3147 C C . VAL B 1 57 ? -6.812 36.938 10.523 1 81.44 57 VAL B C 1
ATOM 3149 O O . VAL B 1 57 ? -6.973 35.906 9.844 1 81.44 57 VAL B O 1
ATOM 3152 N N . PRO B 1 58 ? -5.633 37.188 11.07 1 80.75 58 PRO B N 1
ATOM 3153 C CA . PRO B 1 58 ? -4.5 36.375 10.633 1 80.75 58 PRO B CA 1
ATOM 3154 C C . PRO B 1 58 ? -4.594 34.906 11.109 1 80.75 58 PRO B C 1
ATOM 3156 O O . PRO B 1 58 ? -4.434 34 10.312 1 80.75 58 PRO B O 1
ATOM 3159 N N . PRO B 1 59 ? -4.945 34.656 12.344 1 77.62 59 PRO B N 1
ATOM 3160 C CA . PRO B 1 59 ? -5.078 33.25 12.766 1 77.62 59 PRO B CA 1
ATOM 3161 C C . PRO B 1 59 ? -6.18 32.5 12.016 1 77.62 59 PRO B C 1
ATOM 3163 O O . PRO B 1 59 ? -6.051 31.312 11.742 1 77.62 59 PRO B O 1
ATOM 3166 N N . LEU B 1 60 ? -7.215 33.219 11.734 1 80.5 60 LEU B N 1
ATOM 3167 C CA . LEU B 1 60 ? -8.289 32.594 10.969 1 80.5 60 LEU B CA 1
ATOM 3168 C C . LEU B 1 60 ? -7.828 32.281 9.547 1 80.5 60 LEU B C 1
ATOM 3170 O O . LEU B 1 60 ? -8.242 31.281 8.969 1 80.5 60 LEU B O 1
ATOM 3174 N N . ALA B 1 61 ? -7.023 33.156 9.047 1 84.5 61 ALA B N 1
ATOM 3175 C CA . ALA B 1 61 ? -6.512 32.969 7.695 1 84.5 61 ALA B CA 1
ATOM 3176 C C . ALA B 1 61 ? -5.66 31.688 7.625 1 84.5 61 ALA B C 1
ATOM 3178 O O . ALA B 1 61 ? -5.602 31.031 6.582 1 84.5 61 ALA B O 1
ATOM 3179 N N . VAL B 1 62 ? -5.059 31.344 8.688 1 83.44 62 VAL B N 1
ATOM 3180 C CA . VAL B 1 62 ? -4.207 30.156 8.75 1 83.44 62 VAL B CA 1
ATOM 3181 C C . VAL B 1 62 ? -5.039 28.906 8.469 1 83.44 62 VAL B C 1
ATOM 3183 O O . VAL B 1 62 ? -4.562 27.969 7.832 1 83.44 62 VAL B O 1
ATOM 3186 N N . LEU B 1 63 ? -6.27 28.875 8.859 1 80.38 63 LEU B N 1
ATOM 3187 C CA . LEU B 1 63 ? -7.129 27.703 8.742 1 80.38 63 LEU B CA 1
ATOM 3188 C C . LEU B 1 63 ? -7.562 27.484 7.297 1 80.38 63 LEU B C 1
ATOM 3190 O O . LEU B 1 63 ? -7.863 26.359 6.898 1 80.38 63 LEU B O 1
ATOM 3194 N N . ALA B 1 64 ? -7.512 28.531 6.555 1 79.81 64 ALA B N 1
ATOM 3195 C CA . ALA B 1 64 ? -8.195 28.406 5.27 1 79.81 64 ALA B CA 1
ATOM 3196 C C . ALA B 1 64 ? -7.242 28.672 4.109 1 79.81 64 ALA B C 1
ATOM 3198 O O . ALA B 1 64 ? -7.477 28.219 2.99 1 79.81 64 ALA B O 1
ATOM 3199 N N . TYR B 1 65 ? -6.266 29.516 4.402 1 82.44 65 TYR B N 1
ATOM 3200 C CA . TYR B 1 65 ? -5.504 30.016 3.262 1 82.44 65 TYR B CA 1
ATOM 3201 C C . TYR B 1 65 ? -4.031 29.641 3.391 1 82.44 65 TYR B C 1
ATOM 3203 O O . TYR B 1 65 ? -3.576 29.234 4.465 1 82.44 65 TYR B O 1
ATOM 3211 N N . GLY B 1 66 ? -3.328 29.719 2.277 1 85.88 66 GLY B N 1
ATOM 3212 C CA . GLY B 1 66 ? -1.888 29.531 2.246 1 85.88 66 GLY B CA 1
ATOM 3213 C C . GLY B 1 66 ? -1.116 30.703 2.799 1 85.88 66 GLY B C 1
ATOM 3214 O O . GLY B 1 66 ? -1.712 31.688 3.246 1 85.88 66 GLY B O 1
ATOM 3215 N N . PRO B 1 67 ? 0.2 30.578 2.822 1 88.56 67 PRO B N 1
ATOM 3216 C CA . PRO B 1 67 ? 1.033 31.609 3.447 1 88.56 67 PRO B CA 1
ATOM 3217 C C . PRO B 1 67 ? 0.936 32.969 2.736 1 88.56 67 PRO B C 1
ATOM 3219 O O . PRO B 1 67 ? 0.92 34 3.391 1 88.56 67 PRO B O 1
ATOM 3222 N N . TRP B 1 68 ? 0.769 32.969 1.436 1 90.12 68 TRP B N 1
ATOM 3223 C CA . TRP B 1 68 ? 0.708 34.219 0.7 1 90.12 68 TRP B CA 1
ATOM 3224 C C . TRP B 1 68 ? -0.608 34.938 0.968 1 90.12 68 TRP B C 1
ATOM 3226 O O . TRP B 1 68 ? -0.622 36.156 1.194 1 90.12 68 TRP B O 1
ATOM 3236 N N . ALA B 1 69 ? -1.648 34.188 0.915 1 89 69 ALA B N 1
ATOM 3237 C CA . ALA B 1 69 ? -2.947 34.812 1.213 1 89 69 ALA B CA 1
ATOM 3238 C C . ALA B 1 69 ? -3.018 35.281 2.664 1 89 69 ALA B C 1
ATOM 3240 O O . ALA B 1 69 ? -3.594 36.312 2.959 1 89 69 ALA B O 1
ATOM 3241 N N . THR B 1 70 ? -2.412 34.531 3.545 1 88.38 70 THR B N 1
ATOM 3242 C CA . THR B 1 70 ? -2.367 34.906 4.949 1 88.38 70 THR B CA 1
ATOM 3243 C C . THR B 1 70 ? -1.555 36.188 5.129 1 88.38 70 THR B C 1
ATOM 3245 O O . THR B 1 70 ? -1.94 37.062 5.898 1 88.38 70 THR B O 1
ATOM 3248 N N . ALA B 1 71 ? -0.492 36.312 4.422 1 89.5 71 ALA B N 1
ATOM 3249 C CA . ALA B 1 71 ? 0.331 37.5 4.48 1 89.5 71 ALA B CA 1
ATOM 3250 C C . ALA B 1 71 ? -0.439 38.719 3.971 1 89.5 71 ALA B C 1
ATOM 3252 O O . ALA B 1 71 ? -0.384 39.812 4.574 1 89.5 71 ALA B O 1
ATOM 3253 N N . PHE B 1 72 ? -1.175 38.531 2.949 1 90.81 72 PHE B N 1
ATOM 3254 C CA . PHE B 1 72 ? -1.956 39.625 2.369 1 90.81 72 PHE B CA 1
ATOM 3255 C C . PHE B 1 72 ? -3.047 40.062 3.33 1 90.81 72 PHE B C 1
ATOM 3257 O O . PHE B 1 72 ? -3.24 41.281 3.539 1 90.81 72 PHE B O 1
ATOM 3264 N N . LEU B 1 73 ? -3.705 39.125 3.889 1 88.81 73 LEU B N 1
ATOM 3265 C CA . LEU B 1 73 ? -4.77 39.438 4.828 1 88.81 73 LEU B CA 1
ATOM 3266 C C . LEU B 1 73 ? -4.203 40.125 6.078 1 88.81 73 LEU B C 1
ATOM 3268 O O . LEU B 1 73 ? -4.82 41.031 6.633 1 88.81 73 LEU B O 1
ATOM 3272 N N . GLY B 1 74 ? -3.062 39.656 6.512 1 85.31 74 GLY B N 1
ATOM 3273 C CA . GLY B 1 74 ? -2.395 40.312 7.621 1 85.31 74 GLY B CA 1
ATOM 3274 C C . GLY B 1 74 ? -1.995 41.75 7.309 1 85.31 74 GLY B C 1
ATOM 3275 O O . GLY B 1 74 ? -2.203 42.656 8.125 1 85.31 74 GLY B O 1
ATOM 3276 N N . ALA B 1 75 ? -1.487 41.969 6.137 1 87.5 75 ALA B N 1
ATOM 3277 C CA . ALA B 1 75 ? -1.106 43.312 5.703 1 87.5 75 ALA B CA 1
ATOM 3278 C C . ALA B 1 75 ? -2.326 44.219 5.598 1 87.5 75 ALA B C 1
ATOM 3280 O O . ALA B 1 75 ? -2.271 45.375 5.984 1 87.5 75 ALA B O 1
ATOM 3281 N N . ALA B 1 76 ? -3.346 43.656 5.047 1 86.56 76 ALA B N 1
ATOM 3282 C CA . ALA B 1 76 ? -4.586 44.406 4.926 1 86.56 76 ALA B CA 1
ATOM 3283 C C . ALA B 1 76 ? -5.113 44.812 6.297 1 86.56 76 ALA B C 1
ATOM 3285 O O . ALA B 1 76 ? -5.637 45.906 6.465 1 86.56 76 ALA B O 1
ATOM 3286 N N . THR B 1 77 ? -5.055 43.906 7.238 1 83.56 77 THR B N 1
ATOM 3287 C CA . THR B 1 77 ? -5.48 44.219 8.602 1 83.56 77 THR B CA 1
ATOM 3288 C C . THR B 1 77 ? -4.664 45.344 9.188 1 83.56 77 THR B C 1
ATOM 3290 O O . THR B 1 77 ? -5.223 46.281 9.789 1 83.56 77 THR B O 1
ATOM 3293 N N . ILE B 1 78 ? -3.375 45.312 9.016 1 81.12 78 ILE B N 1
ATOM 3294 C CA . ILE B 1 78 ? -2.498 46.375 9.516 1 81.12 78 ILE B CA 1
ATOM 3295 C C . ILE B 1 78 ? -2.803 47.688 8.789 1 81.12 78 ILE B C 1
ATOM 3297 O O . ILE B 1 78 ? -2.838 48.75 9.406 1 81.12 78 ILE B O 1
ATOM 3301 N N . GLY B 1 79 ? -3.002 47.562 7.508 1 82.19 79 GLY B N 1
ATOM 3302 C CA . GLY B 1 79 ? -3.367 48.75 6.73 1 82.19 79 GLY B CA 1
ATOM 3303 C C . GLY B 1 79 ? -4.652 49.406 7.203 1 82.19 79 GLY B C 1
ATOM 3304 O O . GLY B 1 79 ? -4.715 50.625 7.348 1 82.19 79 GLY B O 1
ATOM 3305 N N . LEU B 1 80 ? -5.66 48.625 7.492 1 80.44 80 LEU B N 1
ATOM 3306 C CA . LEU B 1 80 ? -6.941 49.125 7.965 1 80.44 80 LEU B CA 1
ATOM 3307 C C . LEU B 1 80 ? -6.785 49.844 9.312 1 80.44 80 LEU B C 1
ATOM 3309 O O . LEU B 1 80 ? -7.465 50.812 9.578 1 80.44 80 LEU B O 1
ATOM 3313 N N . LEU B 1 81 ? -5.883 49.344 10.117 1 75.62 81 LEU B N 1
ATOM 3314 C CA . LEU B 1 81 ? -5.695 49.906 11.445 1 75.62 81 LEU B CA 1
ATOM 3315 C C . LEU B 1 81 ? -4.891 51.219 11.383 1 75.62 81 LEU B C 1
ATOM 3317 O O . LEU B 1 81 ? -5.066 52.094 12.219 1 75.62 81 LEU B O 1
ATOM 3321 N N . THR B 1 82 ? -3.979 51.312 10.43 1 75.25 82 THR B N 1
ATOM 3322 C CA . THR B 1 82 ? -3.057 52.438 10.391 1 75.25 82 THR B CA 1
ATOM 3323 C C . THR B 1 82 ? -3.611 53.562 9.523 1 75.25 82 THR B C 1
ATOM 3325 O O . THR B 1 82 ? -3.225 54.719 9.68 1 75.25 82 THR B O 1
ATOM 3328 N N . LEU B 1 83 ? -4.457 53.156 8.672 1 74 83 LEU B N 1
ATOM 3329 C CA . LEU B 1 83 ? -4.973 54.219 7.793 1 74 83 LEU B CA 1
ATOM 3330 C C . LEU B 1 83 ? -5.953 55.125 8.539 1 74 83 LEU B C 1
ATOM 3332 O O . LEU B 1 83 ? -6.922 54.625 9.125 1 74 83 LEU B O 1
ATOM 3336 N N . PRO B 1 84 ? -5.551 56.344 8.641 1 66 84 PRO B N 1
ATOM 3337 C CA . PRO B 1 84 ? -6.375 57.312 9.383 1 66 84 PRO B CA 1
ATOM 3338 C C . PRO B 1 84 ? -7.812 57.375 8.867 1 66 84 PRO B C 1
ATOM 3340 O O . PRO B 1 84 ? -8.719 57.75 9.617 1 66 84 PRO B O 1
ATOM 3343 N N . PHE B 1 85 ? -7.941 57 7.645 1 62.84 85 PHE B N 1
ATOM 3344 C CA . PHE B 1 85 ? -9.258 57.062 7.023 1 62.84 85 PHE B CA 1
ATOM 3345 C C . PHE B 1 85 ? -10.25 56.188 7.773 1 62.84 85 PHE B C 1
ATOM 3347 O O . PHE B 1 85 ? -11.445 56.5 7.82 1 62.84 85 PHE B O 1
ATOM 3354 N N . PHE B 1 86 ? -9.82 55.219 8.453 1 57.75 86 PHE B N 1
ATOM 3355 C CA . PHE B 1 86 ? -10.75 54.281 9.062 1 57.75 86 PHE B CA 1
ATOM 3356 C C . PHE B 1 86 ? -10.906 54.562 10.555 1 57.75 86 PHE B C 1
ATOM 3358 O O . PHE B 1 86 ? -11.719 53.938 11.234 1 57.75 86 PHE B O 1
ATOM 3365 N N . HIS B 1 87 ? -10.547 55.75 10.969 1 52.81 87 HIS B N 1
ATOM 3366 C CA . HIS B 1 87 ? -10.719 56.281 12.32 1 52.81 87 HIS B CA 1
ATOM 3367 C C . HIS B 1 87 ? -10.602 55.188 13.359 1 52.81 87 HIS B C 1
ATOM 3369 O O . HIS B 1 87 ? -11.406 55.125 14.297 1 52.81 87 HIS B O 1
ATOM 3375 N N . LEU B 1 88 ? -10.172 54.125 13.055 1 53.81 88 LEU B N 1
ATOM 3376 C CA . LEU B 1 88 ? -9.992 53.125 14.094 1 53.81 88 LEU B CA 1
ATOM 3377 C C . LEU B 1 88 ? -8.922 53.562 15.094 1 53.81 88 LEU B C 1
ATOM 3379 O O . LEU B 1 88 ? -8.031 54.344 14.75 1 53.81 88 LEU B O 1
ATOM 3383 N N . ASN B 1 89 ? -9.289 53.75 16.281 1 50.91 89 ASN B N 1
ATOM 3384 C CA . ASN B 1 89 ? -8.5 54.281 17.375 1 50.91 89 ASN B CA 1
ATOM 3385 C C . ASN B 1 89 ? -7.008 54.031 17.188 1 50.91 89 ASN B C 1
ATOM 3387 O O . ASN B 1 89 ? -6.629 52.969 16.688 1 50.91 89 ASN B O 1
ATOM 3391 N N . ARG B 1 90 ? -6.301 55.094 17 1 52.34 90 ARG B N 1
ATOM 3392 C CA . ARG B 1 90 ? -4.852 55.125 16.812 1 52.34 90 ARG B CA 1
ATOM 3393 C C . ARG B 1 90 ? -4.195 53.969 17.578 1 52.34 90 ARG B C 1
ATOM 3395 O O . ARG B 1 90 ? -4.207 53.969 18.812 1 52.34 90 ARG B O 1
ATOM 3402 N N . PRO B 1 91 ? -4.332 52.844 17.031 1 52.56 91 PRO B N 1
ATOM 3403 C CA . PRO B 1 91 ? -3.691 51.781 17.812 1 52.56 91 PRO B CA 1
ATOM 3404 C C . PRO B 1 91 ? -2.359 52.219 18.422 1 52.56 91 PRO B C 1
ATOM 3406 O O . PRO B 1 91 ? -1.677 53.094 17.859 1 52.56 91 PRO B O 1
ATOM 3409 N N . GLY B 1 92 ? -2.365 52.375 19.719 1 54.56 92 GLY B N 1
ATOM 3410 C CA . GLY B 1 92 ? -1.043 52.594 20.297 1 54.56 92 GLY B CA 1
ATOM 3411 C C . GLY B 1 92 ? 0.027 51.719 19.656 1 54.56 92 GLY B C 1
ATOM 3412 O O . GLY B 1 92 ? -0.285 50.75 18.938 1 54.56 92 GLY B O 1
ATOM 3413 N N . ASN B 1 93 ? 1.25 52.312 19.422 1 57.88 93 ASN B N 1
ATOM 3414 C CA . ASN B 1 93 ? 2.418 51.625 18.875 1 57.88 93 ASN B CA 1
ATOM 3415 C C . ASN B 1 93 ? 2.447 50.156 19.297 1 57.88 93 ASN B C 1
ATOM 3417 O O . ASN B 1 93 ? 2.797 49.281 18.484 1 57.88 93 ASN B O 1
ATOM 3421 N N . THR B 1 94 ? 1.86 49.906 20.406 1 59.59 94 THR B N 1
ATOM 3422 C CA . THR B 1 94 ? 1.902 48.562 20.938 1 59.59 94 THR B CA 1
ATOM 3423 C C . THR B 1 94 ? 0.949 47.656 20.172 1 59.59 94 THR B C 1
ATOM 3425 O O . THR B 1 94 ? 1.261 46.469 19.922 1 59.59 94 THR B O 1
ATOM 3428 N N . ASP B 1 95 ? -0.108 48.281 19.656 1 65.69 95 ASP B N 1
ATOM 3429 C CA . ASP B 1 95 ? -1.098 47.5 18.938 1 65.69 95 ASP B CA 1
ATOM 3430 C C . ASP B 1 95 ? -0.579 47.094 17.562 1 65.69 95 ASP B C 1
ATOM 3432 O O . ASP B 1 95 ? -0.799 45.969 17.125 1 65.69 95 ASP B O 1
ATOM 3436 N N . LEU B 1 96 ? 0.244 48 17.031 1 70.62 96 LEU B N 1
ATOM 3437 C CA . LEU B 1 96 ? 0.774 47.719 15.695 1 70.62 96 LEU B CA 1
ATOM 3438 C C . LEU B 1 96 ? 1.84 46.625 15.75 1 70.62 96 LEU B C 1
ATOM 3440 O O . LEU B 1 96 ? 1.896 45.75 14.875 1 70.62 96 LEU B O 1
ATOM 3444 N N . PHE B 1 97 ? 2.627 46.625 16.844 1 71 97 PHE B N 1
ATOM 3445 C CA . PHE B 1 97 ? 3.656 45.594 17 1 71 97 PHE B CA 1
ATOM 3446 C C . PHE B 1 97 ? 3.029 44.219 17.25 1 71 97 PHE B C 1
ATOM 3448 O O . PHE B 1 97 ? 3.48 43.219 16.719 1 71 97 PHE B O 1
ATOM 3455 N N . THR B 1 98 ? 1.989 44.219 18.062 1 69.81 98 THR B N 1
ATOM 3456 C CA . THR B 1 98 ? 1.319 42.938 18.359 1 69.81 98 THR B CA 1
ATOM 3457 C C . THR B 1 98 ? 0.693 42.344 17.109 1 69.81 98 THR B C 1
ATOM 3459 O O . THR B 1 98 ? 0.847 41.156 16.828 1 69.81 98 THR B O 1
ATOM 3462 N N . LEU B 1 99 ? 0.044 43.156 16.328 1 75.19 99 LEU B N 1
ATOM 3463 C CA . LEU B 1 99 ? -0.628 42.688 15.125 1 75.19 99 LEU B CA 1
ATOM 3464 C C . LEU B 1 99 ? 0.385 42.219 14.086 1 75.19 99 LEU B C 1
ATOM 3466 O O . LEU B 1 99 ? 0.167 41.219 13.406 1 75.19 99 LEU B O 1
ATOM 3470 N N . GLY B 1 100 ? 1.518 43.031 13.977 1 78.25 100 GLY B N 1
ATOM 3471 C CA . GLY B 1 100 ? 2.574 42.594 13.07 1 78.25 100 GLY B CA 1
ATOM 3472 C C . GLY B 1 100 ? 3.158 41.25 13.43 1 78.25 100 GLY B C 1
ATOM 3473 O O . GLY B 1 100 ? 3.385 40.406 12.555 1 78.25 100 GLY B O 1
ATOM 3474 N N . PHE B 1 101 ? 3.34 41.031 14.664 1 75.5 101 PHE B N 1
ATOM 3475 C CA . PHE B 1 101 ? 3.898 39.781 15.133 1 75.5 101 PHE B CA 1
ATOM 3476 C C . PHE B 1 101 ? 2.918 38.625 14.906 1 75.5 101 PHE B C 1
ATOM 3478 O O . PHE B 1 101 ? 3.301 37.562 14.406 1 75.5 101 PHE B O 1
ATOM 3485 N N . VAL B 1 102 ? 1.692 38.844 15.344 1 76.88 102 VAL B N 1
ATOM 3486 C CA . VAL B 1 102 ? 0.674 37.812 15.148 1 76.88 102 VAL B CA 1
ATOM 3487 C C . VAL B 1 102 ? 0.545 37.469 13.664 1 76.88 102 VAL B C 1
ATOM 3489 O O . VAL B 1 102 ? 0.418 36.312 13.297 1 76.88 102 VAL B O 1
ATOM 3492 N N . ALA B 1 103 ? 0.598 38.5 12.828 1 82.06 103 ALA B N 1
ATOM 3493 C CA . ALA B 1 103 ? 0.496 38.281 11.391 1 82.06 103 ALA B CA 1
ATOM 3494 C C . ALA B 1 103 ? 1.671 37.469 10.867 1 82.06 103 ALA B C 1
ATOM 3496 O O . ALA B 1 103 ? 1.483 36.5 10.094 1 82.06 103 ALA B O 1
ATOM 3497 N N . THR B 1 104 ? 2.891 37.844 11.281 1 84.69 104 THR B N 1
ATOM 3498 C CA . THR B 1 104 ? 4.078 37.125 10.852 1 84.69 104 THR B CA 1
ATOM 3499 C C . THR B 1 104 ? 4.02 35.656 11.297 1 84.69 104 THR B C 1
ATOM 3501 O O . THR B 1 104 ? 4.309 34.75 10.508 1 84.69 104 THR B O 1
ATOM 3504 N N . LEU B 1 105 ? 3.627 35.406 12.516 1 81.06 105 LEU B N 1
ATOM 3505 C CA . LEU B 1 105 ? 3.514 34.062 13.039 1 81.06 105 LEU B CA 1
ATOM 3506 C C . LEU B 1 105 ? 2.441 33.281 12.289 1 81.06 105 LEU B C 1
ATOM 3508 O O . LEU B 1 105 ? 2.617 32.094 12.008 1 81.06 105 LEU B O 1
ATOM 3512 N N . SER B 1 106 ? 1.371 33.969 12.062 1 84 106 SER B N 1
ATOM 3513 C CA . SER B 1 106 ? 0.297 33.312 11.328 1 84 106 SER B CA 1
ATOM 3514 C C . SER B 1 106 ? 0.765 32.875 9.938 1 84 106 SER B C 1
ATOM 3516 O O . SER B 1 106 ? 0.389 31.797 9.469 1 84 106 SER B O 1
ATOM 3518 N N . VAL B 1 107 ? 1.544 33.656 9.281 1 86.31 107 VAL B N 1
ATOM 3519 C CA . VAL B 1 107 ? 2.102 33.281 7.988 1 86.31 107 VAL B CA 1
ATOM 3520 C C . VAL B 1 107 ? 2.975 32.031 8.148 1 86.31 107 VAL B C 1
ATOM 3522 O O . VAL B 1 107 ? 2.908 31.125 7.328 1 86.31 107 VAL B O 1
ATOM 3525 N N . PHE B 1 108 ? 3.717 32 9.164 1 84.06 108 PHE B N 1
ATOM 3526 C CA . PHE B 1 108 ? 4.586 30.859 9.43 1 84.06 108 PHE B CA 1
ATOM 3527 C C . PHE B 1 108 ? 3.764 29.609 9.703 1 84.06 108 PHE B C 1
ATOM 3529 O O . PHE B 1 108 ? 4.07 28.531 9.188 1 84.06 108 PHE B O 1
ATOM 3536 N N . VAL B 1 109 ? 2.809 29.734 10.547 1 82.06 109 VAL B N 1
ATOM 3537 C CA . VAL B 1 109 ? 1.946 28.594 10.852 1 82.06 109 VAL B CA 1
ATOM 3538 C C . VAL B 1 109 ? 1.261 28.109 9.578 1 82.06 109 VAL B C 1
ATOM 3540 O O . VAL B 1 109 ? 1.121 26.906 9.359 1 82.06 109 VAL B O 1
ATOM 3543 N N . SER B 1 110 ? 0.846 29.031 8.812 1 84.38 110 SER B N 1
ATOM 3544 C CA . SER B 1 110 ? 0.228 28.672 7.539 1 84.38 110 SER B CA 1
ATOM 3545 C C . SER B 1 110 ? 1.209 27.922 6.641 1 84.38 110 SER B C 1
ATOM 3547 O O . SER B 1 110 ? 0.824 26.984 5.938 1 84.38 110 SER B O 1
ATOM 3549 N N . PHE B 1 111 ? 2.412 28.344 6.633 1 85.44 111 PHE B N 1
ATOM 3550 C CA . PHE B 1 111 ? 3.455 27.688 5.867 1 85.44 111 PHE B CA 1
ATOM 3551 C C . PHE B 1 111 ? 3.643 26.25 6.348 1 85.44 111 PHE B C 1
ATOM 3553 O O . PHE B 1 111 ? 3.684 25.312 5.539 1 85.44 111 PHE B O 1
ATOM 3560 N N . VAL B 1 112 ? 3.768 26.047 7.582 1 81.69 112 VAL B N 1
ATOM 3561 C CA . VAL B 1 112 ? 3.939 24.719 8.172 1 81.69 112 VAL B CA 1
ATOM 3562 C C . VAL B 1 112 ? 2.725 23.844 7.855 1 81.69 112 VAL B C 1
ATOM 3564 O O . VAL B 1 112 ? 2.867 22.672 7.504 1 81.69 112 VAL B O 1
ATOM 3567 N N . ARG B 1 113 ? 1.604 24.453 8.047 1 81.69 113 ARG B N 1
ATOM 3568 C CA . ARG B 1 113 ? 0.379 23.719 7.727 1 81.69 113 ARG B CA 1
ATOM 3569 C C . ARG B 1 113 ? 0.358 23.297 6.262 1 81.69 113 ARG B C 1
ATOM 3571 O O . ARG B 1 113 ? -0.031 22.172 5.941 1 81.69 113 ARG B O 1
ATOM 3578 N N . GLY B 1 114 ? 0.691 24.219 5.41 1 82.31 114 GLY B N 1
ATOM 3579 C CA . GLY B 1 114 ? 0.752 23.891 3.996 1 82.31 114 GLY B CA 1
ATOM 3580 C C . GLY B 1 114 ? 1.677 22.734 3.691 1 82.31 114 GLY B C 1
ATOM 3581 O O . GLY B 1 114 ? 1.339 21.844 2.893 1 82.31 114 GLY B O 1
ATOM 3582 N N . ARG B 1 115 ? 2.787 22.703 4.285 1 82.75 115 ARG B N 1
ATOM 3583 C CA . ARG B 1 115 ? 3.738 21.609 4.098 1 82.75 115 ARG B CA 1
ATOM 3584 C C . ARG B 1 115 ? 3.17 20.297 4.617 1 82.75 115 ARG B C 1
ATOM 3586 O O . ARG B 1 115 ? 3.369 19.234 4.008 1 82.75 115 ARG B O 1
ATOM 3593 N N . ARG B 1 116 ? 2.512 20.391 5.68 1 81.81 116 ARG B N 1
ATOM 3594 C CA . ARG B 1 116 ? 1.89 19.203 6.25 1 81.81 116 ARG B CA 1
ATOM 3595 C C . ARG B 1 116 ? 0.798 18.656 5.332 1 81.81 116 ARG B C 1
ATOM 3597 O O . ARG B 1 116 ? 0.647 17.438 5.184 1 81.81 116 ARG B O 1
ATOM 3604 N N . ASP B 1 117 ? 0.061 19.531 4.809 1 83.44 117 ASP B N 1
ATOM 3605 C CA . ASP B 1 117 ? -0.991 19.125 3.881 1 83.44 117 ASP B CA 1
ATOM 3606 C C . ASP B 1 117 ? -0.404 18.438 2.652 1 83.44 117 ASP B C 1
ATOM 3608 O O . ASP B 1 117 ? -0.964 17.453 2.158 1 83.44 117 ASP B O 1
ATOM 3612 N N . GLU B 1 118 ? 0.666 18.984 2.227 1 84.38 118 GLU B N 1
ATOM 3613 C CA . GLU B 1 118 ? 1.344 18.359 1.097 1 84.38 118 GLU B CA 1
ATOM 3614 C C . GLU B 1 118 ? 1.817 16.953 1.45 1 84.38 118 GLU B C 1
ATOM 3616 O O . GLU B 1 118 ? 1.706 16.031 0.638 1 84.38 118 GLU B O 1
ATOM 3621 N N . GLN B 1 119 ? 2.359 16.859 2.59 1 84.56 119 GLN B N 1
ATOM 3622 C CA . GLN B 1 119 ? 2.822 15.547 3.045 1 84.56 119 GLN B CA 1
ATOM 3623 C C . GLN B 1 119 ? 1.658 14.562 3.178 1 84.56 119 GLN B C 1
ATOM 3625 O O . GLN B 1 119 ? 1.791 13.391 2.842 1 84.56 119 GLN B O 1
ATOM 3630 N N . LEU B 1 120 ? 0.575 15.023 3.672 1 85.12 120 LEU B N 1
ATOM 3631 C CA . LEU B 1 120 ? -0.611 14.188 3.816 1 85.12 120 LEU B CA 1
ATOM 3632 C C . LEU B 1 120 ? -1.082 13.672 2.459 1 85.12 120 LEU B C 1
ATOM 3634 O O . LEU B 1 120 ? -1.414 12.492 2.318 1 85.12 120 LEU B O 1
ATOM 3638 N N . ASP B 1 121 ? -1.051 14.531 1.545 1 86.88 121 ASP B N 1
ATOM 3639 C CA . ASP B 1 121 ? -1.471 14.148 0.2 1 86.88 121 ASP B CA 1
ATOM 3640 C C . ASP B 1 121 ? -0.537 13.094 -0.389 1 86.88 121 ASP B C 1
ATOM 3642 O O . ASP B 1 121 ? -0.99 12.156 -1.044 1 86.88 121 ASP B O 1
ATOM 3646 N N . LEU B 1 122 ? 0.7 13.289 -0.169 1 85.69 122 LEU B N 1
ATOM 3647 C CA . LEU B 1 122 ? 1.677 12.328 -0.667 1 85.69 122 LEU B CA 1
ATOM 3648 C C . LEU B 1 122 ? 1.471 10.961 -0.022 1 85.69 122 LEU B C 1
ATOM 3650 O O . LEU B 1 122 ? 1.395 9.945 -0.719 1 85.69 122 LEU B O 1
ATOM 3654 N N . GLU B 1 123 ? 1.388 11.016 1.271 1 86.75 123 GLU B N 1
ATOM 3655 C CA . GLU B 1 123 ? 1.201 9.758 1.988 1 86.75 123 GLU B CA 1
ATOM 3656 C C . GLU B 1 123 ? -0.079 9.055 1.547 1 86.75 123 GLU B C 1
ATOM 3658 O O . GLU B 1 123 ? -0.116 7.824 1.445 1 86.75 123 GLU B O 1
ATOM 3663 N N . ARG B 1 124 ? -1.048 9.781 1.32 1 87.88 124 ARG B N 1
ATOM 3664 C CA . ARG B 1 124 ? -2.316 9.227 0.856 1 87.88 124 ARG B CA 1
ATOM 3665 C C . ARG B 1 124 ? -2.164 8.594 -0.522 1 87.88 124 ARG B C 1
ATOM 3667 O O . ARG B 1 124 ? -2.67 7.492 -0.766 1 87.88 124 ARG B O 1
ATOM 3674 N N . THR B 1 125 ? -1.553 9.25 -1.368 1 87.12 125 THR B N 1
ATOM 3675 C CA . THR B 1 125 ? -1.355 8.75 -2.723 1 87.12 125 THR B CA 1
ATOM 3676 C C . THR B 1 125 ? -0.552 7.453 -2.709 1 87.12 125 THR B C 1
ATOM 3678 O O . THR B 1 125 ? -0.889 6.5 -3.412 1 87.12 125 THR B O 1
ATOM 3681 N N . VAL B 1 126 ? 0.478 7.457 -1.979 1 87.56 126 VAL B N 1
ATOM 3682 C CA . VAL B 1 126 ? 1.309 6.266 -1.862 1 87.56 126 VAL B CA 1
ATOM 3683 C C . VAL B 1 126 ? 0.48 5.113 -1.299 1 87.56 126 VAL B C 1
ATOM 3685 O O . VAL B 1 126 ? 0.541 3.99 -1.808 1 87.56 126 VAL B O 1
ATOM 3688 N N . ALA B 1 127 ? -0.242 5.398 -0.255 1 87.12 127 ALA B N 1
ATOM 3689 C CA . ALA B 1 127 ? -1.083 4.379 0.371 1 87.12 127 ALA B CA 1
ATOM 3690 C C . ALA B 1 127 ? -2.092 3.814 -0.625 1 87.12 127 ALA B C 1
ATOM 3692 O O . ALA B 1 127 ? -2.236 2.596 -0.749 1 87.12 127 ALA B O 1
ATOM 3693 N N . GLU B 1 128 ? -2.756 4.684 -1.286 1 88.19 128 GLU B N 1
ATOM 3694 C CA . GLU B 1 128 ? -3.775 4.273 -2.244 1 88.19 128 GLU B CA 1
ATOM 3695 C C . GLU B 1 128 ? -3.172 3.445 -3.373 1 88.19 128 GLU B C 1
ATOM 3697 O O . GLU B 1 128 ? -3.732 2.422 -3.77 1 88.19 128 GLU B O 1
ATOM 3702 N N . THR B 1 129 ? -2.105 3.836 -3.871 1 87.19 129 THR B N 1
ATOM 3703 C CA . THR B 1 129 ? -1.461 3.133 -4.977 1 87.19 129 THR B CA 1
ATOM 3704 C C . THR B 1 129 ? -0.998 1.747 -4.539 1 87.19 129 THR B C 1
ATOM 3706 O O . THR B 1 129 ? -1.208 0.763 -5.25 1 87.19 129 THR B O 1
ATOM 3709 N N . ALA B 1 130 ? -0.376 1.708 -3.4 1 87.88 130 ALA B N 1
ATOM 3710 C CA . ALA B 1 130 ? 0.089 0.428 -2.873 1 87.88 130 ALA B CA 1
ATOM 3711 C C . ALA B 1 130 ? -1.08 -0.522 -2.629 1 87.88 130 ALA B C 1
ATOM 3713 O O . ALA B 1 130 ? -0.983 -1.719 -2.91 1 87.88 130 ALA B O 1
ATOM 3714 N N . GLN B 1 131 ? -2.098 0.002 -2.119 1 87.44 131 GLN B N 1
ATOM 3715 C CA . GLN B 1 131 ? -3.266 -0.822 -1.825 1 87.44 131 GLN B CA 1
ATOM 3716 C C . GLN B 1 131 ? -3.957 -1.273 -3.107 1 87.44 131 GLN B C 1
ATOM 3718 O O . GLN B 1 131 ? -4.375 -2.428 -3.221 1 87.44 131 GLN B O 1
ATOM 3723 N N . ARG B 1 132 ? -4.023 -0.469 -4.062 1 87.5 132 ARG B N 1
ATOM 3724 C CA . ARG B 1 132 ? -4.656 -0.807 -5.336 1 87.5 132 ARG B CA 1
ATOM 3725 C C . ARG B 1 132 ? -3.852 -1.863 -6.082 1 87.5 132 ARG B C 1
ATOM 3727 O O . ARG B 1 132 ? -4.391 -2.58 -6.93 1 87.5 132 ARG B O 1
ATOM 3734 N N . ALA B 1 133 ? -2.6 -1.907 -5.738 1 86.88 133 ALA B N 1
ATOM 3735 C CA . ALA B 1 133 ? -1.759 -2.945 -6.332 1 86.88 133 ALA B CA 1
ATOM 3736 C C . ALA B 1 133 ? -2.158 -4.328 -5.828 1 86.88 133 ALA B C 1
ATOM 3738 O O . ALA B 1 133 ? -1.889 -5.336 -6.484 1 86.88 133 ALA B O 1
ATOM 3739 N N . ILE B 1 134 ? -2.779 -4.34 -4.723 1 86.69 134 ILE B N 1
ATOM 3740 C CA . ILE B 1 134 ? -3.16 -5.605 -4.102 1 86.69 134 ILE B CA 1
ATOM 3741 C C . ILE B 1 134 ? -4.609 -5.934 -4.449 1 86.69 134 ILE B C 1
ATOM 3743 O O . ILE B 1 134 ? -4.938 -7.086 -4.742 1 86.69 134 ILE B O 1
ATOM 3747 N N . VAL B 1 135 ? -5.477 -4.898 -4.469 1 80.56 135 VAL B N 1
ATOM 3748 C CA . VAL B 1 135 ? -6.906 -5.07 -4.699 1 80.56 135 VAL B CA 1
ATOM 3749 C C . VAL B 1 135 ? -7.16 -5.363 -6.176 1 80.56 135 VAL B C 1
ATOM 3751 O O . VAL B 1 135 ? -6.746 -4.598 -7.051 1 80.56 135 VAL B O 1
ATOM 3754 N N . PRO B 1 136 ? -7.867 -6.41 -6.371 1 77.31 136 PRO B N 1
ATOM 3755 C CA . PRO B 1 136 ? -8.117 -6.773 -7.766 1 77.31 136 PRO B CA 1
ATOM 3756 C C . PRO B 1 136 ? -9.039 -5.785 -8.477 1 77.31 136 PRO B C 1
ATOM 3758 O O . PRO B 1 136 ? -9.914 -5.184 -7.848 1 77.31 136 PRO B O 1
ATOM 3761 N N . ASP B 1 137 ? -8.703 -5.562 -9.68 1 79.69 137 ASP B N 1
ATOM 3762 C CA . ASP B 1 137 ? -9.609 -4.832 -10.57 1 79.69 137 ASP B CA 1
ATOM 3763 C C . ASP B 1 137 ? -10.508 -5.785 -11.344 1 79.69 137 ASP B C 1
ATOM 3765 O O . ASP B 1 137 ? -10.141 -6.258 -12.422 1 79.69 137 ASP B O 1
ATOM 3769 N N . VAL B 1 138 ? -11.703 -6 -10.742 1 89.25 138 VAL B N 1
ATOM 3770 C CA . VAL B 1 138 ? -12.602 -6.918 -11.43 1 89.25 138 VAL B CA 1
ATOM 3771 C C . VAL B 1 138 ? -13.273 -6.207 -12.602 1 89.25 138 VAL B C 1
ATOM 3773 O O . VAL B 1 138 ? -14.031 -5.254 -12.398 1 89.25 138 VAL B O 1
ATOM 3776 N N . ARG B 1 139 ? -12.977 -6.664 -13.758 1 88.56 139 ARG B N 1
ATOM 3777 C CA . ARG B 1 139 ? -13.578 -6.102 -14.961 1 88.56 139 ARG B CA 1
ATOM 3778 C C . ARG B 1 139 ? -15.062 -6.469 -15.055 1 88.56 139 ARG B C 1
ATOM 3780 O O . ARG B 1 139 ? -15.484 -7.492 -14.508 1 88.56 139 ARG B O 1
ATOM 3787 N N . ARG B 1 140 ? -15.758 -5.656 -15.766 1 92.06 140 ARG B N 1
ATOM 3788 C CA . ARG B 1 140 ? -17.188 -5.883 -15.93 1 92.06 140 ARG B CA 1
ATOM 3789 C C . ARG B 1 140 ? -17.453 -7.133 -16.75 1 92.06 140 ARG B C 1
ATOM 3791 O O . ARG B 1 140 ? -18.484 -7.785 -16.594 1 92.06 140 ARG B O 1
ATOM 3798 N N . GLN B 1 141 ? -16.5 -7.355 -17.609 1 93.38 141 GLN B N 1
ATOM 3799 C CA . GLN B 1 141 ? -16.609 -8.539 -18.453 1 93.38 141 GLN B CA 1
ATOM 3800 C C . GLN B 1 141 ? -15.297 -9.32 -18.484 1 93.38 141 GLN B C 1
ATOM 3802 O O . GLN B 1 141 ? -14.234 -8.766 -18.781 1 93.38 141 GLN B O 1
ATOM 3807 N N . VAL B 1 142 ? -15.406 -10.562 -18.109 1 93.31 142 VAL B N 1
ATOM 3808 C CA . VAL B 1 142 ? -14.281 -11.484 -18.156 1 93.31 142 VAL B CA 1
ATOM 3809 C C . VAL B 1 142 ? -14.641 -12.703 -18.984 1 93.31 142 VAL B C 1
ATOM 3811 O O . VAL B 1 142 ? -15.297 -13.633 -18.5 1 93.31 142 VAL B O 1
ATOM 3814 N N . GLY B 1 143 ? -14.164 -12.633 -20.234 1 90.88 143 GLY B N 1
ATOM 3815 C CA . GLY B 1 143 ? -14.641 -13.68 -21.109 1 90.88 143 GLY B CA 1
ATOM 3816 C C . GLY B 1 143 ? -16.156 -13.68 -21.266 1 90.88 143 GLY B C 1
ATOM 3817 O O . GLY B 1 143 ? -16.75 -12.648 -21.578 1 90.88 143 GLY B O 1
ATOM 3818 N N . PRO B 1 144 ? -16.703 -14.859 -21.094 1 92.38 144 PRO B N 1
ATOM 3819 C CA . PRO B 1 144 ? -18.156 -14.953 -21.203 1 92.38 144 PRO B CA 1
ATOM 3820 C C . PRO B 1 144 ? -18.875 -14.609 -19.906 1 92.38 144 PRO B C 1
ATOM 3822 O O . PRO B 1 144 ? -20.109 -14.703 -19.844 1 92.38 144 PRO B O 1
ATOM 3825 N N . VAL B 1 145 ? -18.141 -14.172 -18.938 1 94.81 145 VAL B N 1
ATOM 3826 C CA . VAL B 1 145 ? -18.734 -13.945 -17.625 1 94.81 145 VAL B CA 1
ATOM 3827 C C . VAL B 1 145 ? -18.844 -12.453 -17.359 1 94.81 145 VAL B C 1
ATOM 3829 O O . VAL B 1 145 ? -17.844 -11.727 -17.406 1 94.81 145 VAL B O 1
ATOM 3832 N N . ARG B 1 146 ? -20.047 -12.008 -17.125 1 95.25 146 ARG B N 1
ATOM 3833 C CA . ARG B 1 146 ? -20.266 -10.641 -16.656 1 95.25 146 ARG B CA 1
ATOM 3834 C C . ARG B 1 146 ? -20.094 -10.539 -15.148 1 95.25 146 ARG B C 1
ATOM 3836 O O . ARG B 1 146 ? -20.547 -11.414 -14.406 1 95.25 146 ARG B O 1
ATOM 3843 N N . CYS B 1 147 ? -19.469 -9.453 -14.758 1 96.44 147 CYS B N 1
ATOM 3844 C CA . CYS B 1 147 ? -19.141 -9.336 -13.336 1 96.44 147 CYS B CA 1
ATOM 3845 C C . CYS B 1 147 ? -19.562 -7.973 -12.797 1 96.44 147 CYS B C 1
ATOM 3847 O O . CYS B 1 147 ? -19.516 -6.977 -13.523 1 96.44 147 CYS B O 1
ATOM 3849 N N . ALA B 1 148 ? -20.062 -7.906 -11.641 1 96.62 148 ALA B N 1
ATOM 3850 C CA . ALA B 1 148 ? -20.25 -6.727 -10.805 1 96.62 148 ALA B CA 1
ATOM 3851 C C . ALA B 1 148 ? -19.766 -6.977 -9.383 1 96.62 148 ALA B C 1
ATOM 3853 O O . ALA B 1 148 ? -19.953 -8.062 -8.828 1 96.62 148 ALA B O 1
ATOM 3854 N N . SER B 1 149 ? -19.078 -6.004 -8.883 1 96.19 149 SER B N 1
ATOM 3855 C CA . SER B 1 149 ? -18.516 -6.242 -7.551 1 96.19 149 SER B CA 1
ATOM 3856 C C . SER B 1 149 ? -18.562 -4.98 -6.699 1 96.19 149 SER B C 1
ATOM 3858 O O . SER B 1 149 ? -18.734 -3.877 -7.219 1 96.19 149 SER B O 1
ATOM 3860 N N . LEU B 1 150 ? -18.547 -5.141 -5.426 1 95.38 150 LEU B N 1
ATOM 3861 C CA . LEU B 1 150 ? -18.438 -4.102 -4.41 1 95.38 150 LEU B CA 1
ATOM 3862 C C . LEU B 1 150 ? -17.547 -4.559 -3.264 1 95.38 150 LEU B C 1
ATOM 3864 O O . LEU B 1 150 ? -17.688 -5.672 -2.756 1 95.38 150 LEU B O 1
ATOM 3868 N N . TYR B 1 151 ? -16.609 -3.789 -2.992 1 94.12 151 TYR B N 1
ATOM 3869 C CA . TYR B 1 151 ? -15.719 -4.07 -1.868 1 94.12 151 TYR B CA 1
ATOM 3870 C C . TYR B 1 151 ? -15.594 -2.855 -0.954 1 94.12 151 TYR B C 1
ATOM 3872 O O . TYR B 1 151 ? -15.32 -1.747 -1.418 1 94.12 151 TYR B O 1
ATOM 3880 N N . ARG B 1 152 ? -15.828 -3.086 0.329 1 90.81 152 ARG B N 1
ATOM 3881 C CA . ARG B 1 152 ? -15.664 -2.074 1.369 1 90.81 152 ARG B CA 1
ATOM 3882 C C . ARG B 1 152 ? -14.891 -2.631 2.559 1 90.81 152 ARG B C 1
ATOM 3884 O O . ARG B 1 152 ? -15.367 -3.539 3.246 1 90.81 152 ARG B O 1
ATOM 3891 N N . ALA B 1 153 ? -13.742 -2.031 2.773 1 89.06 153 ALA B N 1
ATOM 3892 C CA . ALA B 1 153 ? -12.969 -2.436 3.943 1 89.06 153 ALA B CA 1
ATOM 3893 C C . ALA B 1 153 ? -13.57 -1.86 5.223 1 89.06 153 ALA B C 1
ATOM 3895 O O . ALA B 1 153 ? -14.039 -0.72 5.238 1 89.06 153 ALA B O 1
ATOM 3896 N N . ALA B 1 154 ? -13.453 -2.637 6.277 1 85.56 154 ALA B N 1
ATOM 3897 C CA . ALA B 1 154 ? -14.023 -2.221 7.559 1 85.56 154 ALA B CA 1
ATOM 3898 C C . ALA B 1 154 ? -13.156 -1.151 8.219 1 85.56 154 ALA B C 1
ATOM 3900 O O . ALA B 1 154 ? -13.68 -0.219 8.836 1 85.56 154 ALA B O 1
ATOM 3901 N N . GLU B 1 155 ? -11.852 -1.345 8.055 1 81.75 155 GLU B N 1
ATOM 3902 C CA . GLU B 1 155 ? -10.938 -0.443 8.75 1 81.75 155 GLU B CA 1
ATOM 3903 C C . GLU B 1 155 ? -10.828 0.896 8.023 1 81.75 155 GLU B C 1
ATOM 3905 O O . GLU B 1 155 ? -10.633 0.938 6.809 1 81.75 155 GLU B O 1
ATOM 3910 N N . ARG B 1 156 ? -10.945 1.847 8.805 1 76.19 156 ARG B N 1
ATOM 3911 C CA . ARG B 1 156 ? -10.906 3.201 8.266 1 76.19 156 ARG B CA 1
ATOM 3912 C C . ARG B 1 156 ? -9.578 3.482 7.574 1 76.19 156 ARG B C 1
ATOM 3914 O O . ARG B 1 156 ? -8.516 3.117 8.086 1 76.19 156 ARG B O 1
ATOM 3921 N N . GLY B 1 157 ? -9.727 4.109 6.449 1 74.88 157 GLY B N 1
ATOM 3922 C CA . GLY B 1 157 ? -8.531 4.547 5.742 1 74.88 157 GLY B CA 1
ATOM 3923 C C . GLY B 1 157 ? -7.887 3.445 4.922 1 74.88 157 GLY B C 1
ATOM 3924 O O . GLY B 1 157 ? -6.891 3.68 4.234 1 74.88 157 GLY B O 1
ATOM 3925 N N . THR B 1 158 ? -8.477 2.307 5.043 1 82.5 158 THR B N 1
ATOM 3926 C CA . THR B 1 158 ? -7.875 1.202 4.305 1 82.5 158 THR B CA 1
ATOM 3927 C C . THR B 1 158 ? -8.727 0.833 3.096 1 82.5 158 THR B C 1
ATOM 3929 O O . THR B 1 158 ? -9.953 1.007 3.113 1 82.5 158 THR B O 1
ATOM 3932 N N . LEU B 1 159 ? -7.996 0.434 2.088 1 84.19 159 LEU B N 1
ATOM 3933 C CA . LEU B 1 159 ? -8.672 -0.063 0.893 1 84.19 159 LEU B CA 1
ATOM 3934 C C . LEU B 1 159 ? -8.617 -1.586 0.832 1 84.19 159 LEU B C 1
ATOM 3936 O O . LEU B 1 159 ? -9.328 -2.205 0.038 1 84.19 159 LEU B O 1
ATOM 3940 N N . VAL B 1 160 ? -7.789 -2.141 1.662 1 86.69 160 VAL B N 1
ATOM 3941 C CA . VAL B 1 160 ? -7.641 -3.592 1.665 1 86.69 160 VAL B CA 1
ATOM 3942 C C . VAL B 1 160 ? -7.855 -4.129 3.078 1 86.69 160 VAL B C 1
ATOM 3944 O O . VAL B 1 160 ? -7.324 -3.578 4.047 1 86.69 160 VAL B O 1
ATOM 3947 N N . GLY B 1 161 ? -8.711 -5.062 3.256 1 89.44 161 GLY B N 1
ATOM 3948 C CA . GLY B 1 161 ? -8.938 -5.773 4.504 1 89.44 161 GLY B CA 1
ATOM 3949 C C . GLY B 1 161 ? -8.578 -7.246 4.422 1 89.44 161 GLY B C 1
ATOM 3950 O O . GLY B 1 161 ? -7.586 -7.617 3.801 1 89.44 161 GLY B O 1
ATOM 3951 N N . GLY B 1 162 ? -9.344 -8.008 5.102 1 92.06 162 GLY B N 1
ATOM 3952 C CA . GLY B 1 162 ? -9.07 -9.438 5.152 1 92.06 162 GLY B CA 1
ATOM 3953 C C . GLY B 1 162 ? -9.719 -10.211 4.016 1 92.06 162 GLY B C 1
ATOM 3954 O O . GLY B 1 162 ? -9.352 -11.359 3.754 1 92.06 162 GLY B O 1
ATOM 3955 N N . ASP B 1 163 ? -10.617 -9.586 3.311 1 94.38 163 ASP B N 1
ATOM 3956 C CA . ASP B 1 163 ? -11.289 -10.25 2.199 1 94.38 163 ASP B CA 1
ATOM 3957 C C . ASP B 1 163 ? -10.414 -10.242 0.945 1 94.38 163 ASP B C 1
ATOM 3959 O O . ASP B 1 163 ? -9.742 -9.25 0.656 1 94.38 163 ASP B O 1
ATOM 3963 N N . PHE B 1 164 ? -10.43 -11.312 0.236 1 95.19 164 PHE B N 1
ATOM 3964 C CA . PHE B 1 164 ? -9.789 -11.336 -1.075 1 95.19 164 PHE B CA 1
ATOM 3965 C C . PHE B 1 164 ? -10.742 -11.891 -2.129 1 95.19 164 PHE B C 1
ATOM 3967 O O . PHE B 1 164 ? -11.539 -12.781 -1.844 1 95.19 164 PHE B O 1
ATOM 3974 N N . PHE B 1 165 ? -10.734 -11.344 -3.281 1 96.88 165 PHE B N 1
ATOM 3975 C CA . PHE B 1 165 ? -11.578 -11.758 -4.391 1 96.88 165 PHE B CA 1
ATOM 3976 C C . PHE B 1 165 ? -10.93 -11.422 -5.727 1 96.88 165 PHE B C 1
ATOM 3978 O O . PHE B 1 165 ? -10.094 -10.516 -5.805 1 96.88 165 PHE B O 1
ATOM 3985 N N . ASP B 1 166 ? -11.25 -12.148 -6.688 1 96.69 166 ASP B N 1
ATOM 3986 C CA . ASP B 1 166 ? -10.727 -11.938 -8.031 1 96.69 166 ASP B CA 1
ATOM 3987 C C . ASP B 1 166 ? -11.5 -12.758 -9.062 1 96.69 166 ASP B C 1
ATOM 3989 O O . ASP B 1 166 ? -12.125 -13.766 -8.719 1 96.69 166 ASP B O 1
ATOM 3993 N N . VAL B 1 167 ? -11.625 -12.305 -10.227 1 96.69 167 VAL B N 1
ATOM 3994 C CA . VAL B 1 167 ? -12.164 -13.008 -11.391 1 96.69 167 VAL B CA 1
ATOM 3995 C C . VAL B 1 167 ? -11.172 -12.906 -12.555 1 96.69 167 VAL B C 1
ATOM 3997 O O . VAL B 1 167 ? -10.828 -11.812 -12.992 1 96.69 167 VAL B O 1
ATOM 4000 N N . ARG B 1 168 ? -10.742 -14.078 -12.953 1 94.75 168 ARG B N 1
ATOM 4001 C CA . ARG B 1 168 ? -9.711 -14.07 -13.984 1 94.75 168 ARG B CA 1
ATOM 4002 C C . ARG B 1 168 ? -10.016 -15.094 -15.07 1 94.75 168 ARG B C 1
ATOM 4004 O O . ARG B 1 168 ? -10.477 -16.203 -14.781 1 94.75 168 ARG B O 1
ATOM 4011 N N . PRO B 1 169 ? -9.719 -14.664 -16.328 1 93.5 169 PRO B N 1
ATOM 4012 C CA . PRO B 1 169 ? -9.773 -15.664 -17.391 1 93.5 169 PRO B CA 1
ATOM 4013 C C . PRO B 1 169 ? -8.523 -16.547 -17.438 1 93.5 169 PRO B C 1
ATOM 4015 O O . PRO B 1 169 ? -7.445 -16.109 -17.031 1 93.5 169 PRO B O 1
ATOM 4018 N N . GLY B 1 170 ? -8.656 -17.781 -17.828 1 91.31 170 GLY B N 1
ATOM 4019 C CA . GLY B 1 170 ? -7.559 -18.703 -18.016 1 91.31 170 GLY B CA 1
ATOM 4020 C C . GLY B 1 170 ? -7.793 -19.703 -19.141 1 91.31 170 GLY B C 1
ATOM 4021 O O . GLY B 1 170 ? -8.828 -19.656 -19.797 1 91.31 170 GLY B O 1
ATOM 4022 N N . PRO B 1 171 ? -6.758 -20.516 -19.344 1 90.81 171 PRO B N 1
ATOM 4023 C CA . PRO B 1 171 ? -6.871 -21.516 -20.406 1 90.81 171 PRO B CA 1
ATOM 4024 C C . PRO B 1 171 ? -8.039 -22.469 -20.188 1 90.81 171 PRO B C 1
ATOM 4026 O O . PRO B 1 171 ? -8.555 -23.047 -21.156 1 90.81 171 PRO B O 1
ATOM 4029 N N . HIS B 1 172 ? -8.477 -22.641 -19.031 1 91.56 172 HIS B N 1
ATOM 4030 C CA . HIS B 1 172 ? -9.516 -23.609 -18.719 1 91.56 172 HIS B CA 1
ATOM 4031 C C . HIS B 1 172 ? -10.836 -22.922 -18.406 1 91.56 172 HIS B C 1
ATOM 4033 O O . HIS B 1 172 ? -11.75 -23.547 -17.859 1 91.56 172 HIS B O 1
ATOM 4039 N N . GLY B 1 173 ? -10.906 -21.688 -18.75 1 93 173 GLY B N 1
ATOM 4040 C CA . GLY B 1 173 ? -12.133 -20.938 -18.516 1 93 173 GLY B CA 1
ATOM 4041 C C . GLY B 1 173 ? -11.938 -19.766 -17.562 1 93 173 GLY B C 1
ATOM 4042 O O . GLY B 1 173 ? -10.812 -19.328 -17.328 1 93 173 GLY B O 1
ATOM 4043 N N . VAL B 1 174 ? -13.094 -19.281 -17.062 1 95.56 174 VAL B N 1
ATOM 4044 C CA . VAL B 1 174 ? -13.047 -18.156 -16.141 1 95.56 174 VAL B CA 1
ATOM 4045 C C . VAL B 1 174 ? -13.148 -18.656 -14.703 1 95.56 174 VAL B C 1
ATOM 4047 O O . VAL B 1 174 ? -14.016 -19.469 -14.383 1 95.56 174 VAL B O 1
ATOM 4050 N N . ARG B 1 175 ? -12.281 -18.188 -13.906 1 96.94 175 ARG B N 1
ATOM 4051 C CA . ARG B 1 175 ? -12.25 -18.609 -12.508 1 96.94 175 ARG B CA 1
ATOM 4052 C C . ARG B 1 175 ? -12.477 -17.422 -11.578 1 96.94 175 ARG B C 1
ATOM 4054 O O . ARG B 1 175 ? -11.984 -16.312 -11.836 1 96.94 175 ARG B O 1
ATOM 4061 N N . ALA B 1 176 ? -13.227 -17.656 -10.547 1 97.69 176 ALA B N 1
ATOM 4062 C CA . ALA B 1 176 ? -13.5 -16.625 -9.547 1 97.69 176 ALA B CA 1
ATOM 4063 C C . ALA B 1 176 ? -13.234 -17.156 -8.133 1 97.69 176 ALA B C 1
ATOM 4065 O O . ALA B 1 176 ? -13.359 -18.359 -7.883 1 97.69 176 ALA B O 1
ATOM 4066 N N . VAL B 1 177 ? -12.852 -16.25 -7.285 1 97.88 177 VAL B N 1
ATOM 4067 C CA . VAL B 1 177 ? -12.602 -16.609 -5.895 1 97.88 177 VAL B CA 1
ATOM 4068 C C . VAL B 1 177 ? -13.094 -15.5 -4.977 1 97.88 177 VAL B C 1
ATOM 4070 O O . VAL B 1 177 ? -13.008 -14.32 -5.324 1 97.88 177 VAL B O 1
ATOM 4073 N N . LEU B 1 178 ? -13.672 -15.797 -3.936 1 98 178 LEU B N 1
ATOM 4074 C CA . LEU B 1 178 ? -13.969 -14.922 -2.807 1 98 178 LEU B CA 1
ATOM 4075 C C . LEU B 1 178 ? -13.609 -15.602 -1.487 1 98 178 LEU B C 1
ATOM 4077 O O . LEU B 1 178 ? -13.969 -16.75 -1.26 1 98 178 LEU B O 1
ATOM 4081 N N . GLY B 1 179 ? -12.836 -14.914 -0.722 1 96.75 179 GLY B N 1
ATOM 4082 C CA . GLY B 1 179 ? -12.453 -15.516 0.546 1 96.75 179 GLY B CA 1
ATOM 4083 C C . GLY B 1 179 ? -12.133 -14.492 1.617 1 96.75 179 GLY B C 1
ATOM 4084 O O . GLY B 1 179 ? -12.312 -13.289 1.409 1 96.75 179 GLY B O 1
ATOM 4085 N N . ASP B 1 180 ? -11.742 -15.047 2.77 1 95.12 180 ASP B N 1
ATOM 4086 C CA . ASP B 1 180 ? -11.414 -14.258 3.951 1 95.12 180 ASP B CA 1
ATOM 4087 C C . ASP B 1 180 ? -10.242 -14.867 4.715 1 95.12 180 ASP B C 1
ATOM 4089 O O . ASP B 1 180 ? -10.289 -16.031 5.098 1 95.12 180 ASP B O 1
ATOM 4093 N N . VAL B 1 181 ? -9.234 -14 4.863 1 93.75 181 VAL B N 1
ATOM 4094 C CA . VAL B 1 181 ? -8.07 -14.469 5.605 1 93.75 181 VAL B CA 1
ATOM 4095 C C . VAL B 1 181 ? -8.258 -14.172 7.094 1 93.75 181 VAL B C 1
ATOM 4097 O O . VAL B 1 181 ? -8.93 -13.211 7.461 1 93.75 181 VAL B O 1
ATOM 4100 N N . GLN B 1 182 ? -7.621 -15.023 7.855 1 86.88 182 GLN B N 1
ATOM 4101 C CA . GLN B 1 182 ? -7.66 -14.781 9.297 1 86.88 182 GLN B CA 1
ATOM 4102 C C . GLN B 1 182 ? -6.945 -13.484 9.648 1 86.88 182 GLN B C 1
ATOM 4104 O O . GLN B 1 182 ? -5.859 -13.203 9.133 1 86.88 182 GLN B O 1
ATOM 4109 N N . GLY B 1 183 ? -7.492 -12.711 10.406 1 77.12 183 GLY B N 1
ATOM 4110 C CA . GLY B 1 183 ? -6.953 -11.414 10.789 1 77.12 183 GLY B CA 1
ATOM 4111 C C . GLY B 1 183 ? -7.773 -10.25 10.273 1 77.12 183 GLY B C 1
ATOM 4112 O O . GLY B 1 183 ? -8.758 -10.445 9.555 1 77.12 183 GLY B O 1
ATOM 4113 N N . HIS B 1 184 ? -7.457 -9.156 10.773 1 74.12 184 HIS B N 1
ATOM 4114 C CA . HIS B 1 184 ? -8.266 -8.016 10.344 1 74.12 184 HIS B CA 1
ATOM 4115 C C . HIS B 1 184 ? -7.398 -6.797 10.062 1 74.12 184 HIS B C 1
ATOM 4117 O O . HIS B 1 184 ? -6.289 -6.684 10.594 1 74.12 184 HIS B O 1
ATOM 4123 N N . GLY B 1 185 ? -7.914 -6.086 9.172 1 75.62 185 GLY B N 1
ATOM 4124 C CA . GLY B 1 185 ? -7.301 -4.797 8.883 1 75.62 185 GLY B CA 1
ATOM 4125 C C . GLY B 1 185 ? -5.945 -4.918 8.211 1 75.62 185 GLY B C 1
ATOM 4126 O O . GLY B 1 185 ? -5.77 -5.734 7.309 1 75.62 185 GLY B O 1
ATOM 4127 N N . LEU B 1 186 ? -4.992 -4.117 8.672 1 78.19 186 LEU B N 1
ATOM 4128 C CA . LEU B 1 186 ? -3.688 -3.945 8.039 1 78.19 186 LEU B CA 1
ATOM 4129 C C . LEU B 1 186 ? -2.824 -5.188 8.227 1 78.19 186 LEU B C 1
ATOM 4131 O O . LEU B 1 186 ? -1.954 -5.477 7.402 1 78.19 186 LEU B O 1
ATOM 4135 N N . SER B 1 187 ? -3.17 -6.004 9.211 1 82.5 187 SER B N 1
ATOM 4136 C CA . SER B 1 187 ? -2.359 -7.184 9.492 1 82.5 187 SER B CA 1
ATOM 4137 C C . SER B 1 187 ? -2.598 -8.281 8.461 1 82.5 187 SER B C 1
ATOM 4139 O O . SER B 1 187 ? -1.774 -9.188 8.305 1 82.5 187 SER B O 1
ATOM 4141 N N . ALA B 1 188 ? -3.723 -8.172 7.773 1 89.38 188 ALA B N 1
ATOM 4142 C CA . ALA B 1 188 ? -4.09 -9.227 6.828 1 89.38 188 ALA B CA 1
ATOM 4143 C C . ALA B 1 188 ? -3.588 -8.906 5.422 1 89.38 188 ALA B C 1
ATOM 4145 O O . ALA B 1 188 ? -3.604 -9.766 4.539 1 89.38 188 ALA B O 1
ATOM 4146 N N . VAL B 1 189 ? -3.148 -7.707 5.242 1 88.69 189 VAL B N 1
ATOM 4147 C CA . VAL B 1 189 ? -2.867 -7.18 3.912 1 88.69 189 VAL B CA 1
ATOM 4148 C C . VAL B 1 189 ? -1.813 -8.047 3.225 1 88.69 189 VAL B C 1
ATOM 4150 O O . VAL B 1 189 ? -1.96 -8.398 2.053 1 88.69 189 VAL B O 1
ATOM 4153 N N . ALA B 1 190 ? -0.803 -8.445 3.928 1 89.31 190 ALA B N 1
ATOM 4154 C CA . ALA B 1 190 ? 0.276 -9.242 3.344 1 89.31 190 ALA B CA 1
ATOM 4155 C C . ALA B 1 190 ? -0.226 -10.617 2.914 1 89.31 190 ALA B C 1
ATOM 4157 O O . ALA B 1 190 ? 0.143 -11.109 1.849 1 89.31 190 ALA B O 1
ATOM 4158 N N . THR B 1 191 ? -1.031 -11.195 3.74 1 91.81 191 THR B N 1
ATOM 4159 C CA . THR B 1 191 ? -1.568 -12.516 3.432 1 91.81 191 THR B CA 1
ATOM 4160 C C . THR B 1 191 ? -2.516 -12.445 2.236 1 91.81 191 THR B C 1
ATOM 4162 O O . THR B 1 191 ? -2.484 -13.32 1.364 1 91.81 191 THR B O 1
ATOM 4165 N N . VAL B 1 192 ? -3.305 -11.445 2.213 1 93.44 192 VAL B N 1
ATOM 4166 C CA . VAL B 1 192 ? -4.223 -11.25 1.098 1 93.44 192 VAL B CA 1
ATOM 4167 C C . VAL B 1 192 ? -3.438 -11.125 -0.205 1 93.44 192 VAL B C 1
ATOM 4169 O O . VAL B 1 192 ? -3.77 -11.766 -1.203 1 93.44 192 VAL B O 1
ATOM 4172 N N . ALA B 1 193 ? -2.424 -10.344 -0.146 1 92.25 193 ALA B N 1
ATOM 4173 C CA . ALA B 1 193 ? -1.58 -10.164 -1.325 1 92.25 193 ALA B CA 1
ATOM 4174 C C . ALA B 1 193 ? -0.979 -11.492 -1.773 1 92.25 193 ALA B C 1
ATOM 4176 O O . ALA B 1 193 ? -0.94 -11.789 -2.969 1 92.25 193 ALA B O 1
ATOM 4177 N N . SER B 1 194 ? -0.556 -12.25 -0.806 1 93.31 194 SER B N 1
ATOM 4178 C CA . SER B 1 194 ? 0.082 -13.531 -1.087 1 93.31 194 SER B CA 1
ATOM 4179 C C . SER B 1 194 ? -0.904 -14.516 -1.707 1 93.31 194 SER B C 1
ATOM 4181 O O . SER B 1 194 ? -0.601 -15.148 -2.717 1 93.31 194 SER B O 1
ATOM 4183 N N . VAL B 1 195 ? -2.045 -14.609 -1.167 1 95.19 195 VAL B N 1
ATOM 4184 C CA . VAL B 1 195 ? -3.043 -15.57 -1.633 1 95.19 195 VAL B CA 1
ATOM 4185 C C . VAL B 1 195 ? -3.531 -15.172 -3.023 1 95.19 195 VAL B C 1
ATOM 4187 O O . VAL B 1 195 ? -3.715 -16.031 -3.893 1 95.19 195 VAL B O 1
ATOM 4190 N N . LEU B 1 196 ? -3.717 -13.945 -3.248 1 95.75 196 LEU B N 1
ATOM 4191 C CA . LEU B 1 196 ? -4.152 -13.477 -4.562 1 95.75 196 LEU B CA 1
ATOM 4192 C C . LEU B 1 196 ? -3.084 -13.742 -5.617 1 95.75 196 LEU B C 1
ATOM 4194 O O . LEU B 1 196 ? -3.402 -14.094 -6.754 1 95.75 196 LEU B O 1
ATOM 4198 N N . GLY B 1 197 ? -1.857 -13.539 -5.215 1 94.5 197 GLY B N 1
ATOM 4199 C CA . GLY B 1 197 ? -0.78 -13.906 -6.121 1 94.5 197 GLY B CA 1
ATOM 4200 C C . GLY B 1 197 ? -0.8 -15.367 -6.512 1 94.5 197 GLY B C 1
ATOM 4201 O O . GLY B 1 197 ? -0.642 -15.703 -7.688 1 94.5 197 GLY B O 1
ATOM 4202 N N . ALA B 1 198 ? -0.979 -16.203 -5.566 1 96.31 198 ALA B N 1
ATOM 4203 C CA . ALA B 1 198 ? -1.071 -17.641 -5.82 1 96.31 198 ALA B CA 1
ATOM 4204 C C . ALA B 1 198 ? -2.264 -17.969 -6.719 1 96.31 198 ALA B C 1
ATOM 4206 O O . ALA B 1 198 ? -2.162 -18.797 -7.621 1 96.31 198 ALA B O 1
ATOM 4207 N N . PHE B 1 199 ? -3.355 -17.312 -6.5 1 97.06 199 PHE B N 1
ATOM 4208 C CA . PHE B 1 199 ? -4.559 -17.531 -7.293 1 97.06 199 PHE B CA 1
ATOM 4209 C C . PHE B 1 199 ? -4.324 -17.172 -8.75 1 97.06 199 PHE B C 1
ATOM 4211 O O . PHE B 1 199 ? -4.723 -17.906 -9.656 1 97.06 199 PHE B O 1
ATOM 4218 N N . ARG B 1 200 ? -3.705 -16.094 -8.945 1 94.94 200 ARG B N 1
ATOM 4219 C CA . ARG B 1 200 ? -3.479 -15.617 -10.312 1 94.94 200 ARG B CA 1
ATOM 4220 C C . ARG B 1 200 ? -2.594 -16.594 -11.086 1 94.94 200 ARG B C 1
ATOM 4222 O O . ARG B 1 200 ? -2.793 -16.797 -12.289 1 94.94 200 ARG B O 1
ATOM 4229 N N . GLU B 1 201 ? -1.665 -17.188 -10.422 1 96.19 201 GLU B N 1
ATOM 4230 C CA . GLU B 1 201 ? -0.838 -18.203 -11.062 1 96.19 201 GLU B CA 1
ATOM 4231 C C . GLU B 1 201 ? -1.607 -19.516 -11.242 1 96.19 201 GLU B C 1
ATOM 4233 O O . GLU B 1 201 ? -1.479 -20.172 -12.273 1 96.19 201 GLU B O 1
ATOM 4238 N N . ALA B 1 202 ? -2.379 -19.812 -10.266 1 96.62 202 ALA B N 1
ATOM 4239 C CA . ALA B 1 202 ? -3.17 -21.047 -10.32 1 96.62 202 ALA B CA 1
ATOM 4240 C C . ALA B 1 202 ? -4.141 -21.016 -11.5 1 96.62 202 ALA B C 1
ATOM 4242 O O . ALA B 1 202 ? -4.355 -22.047 -12.148 1 96.62 202 ALA B O 1
ATOM 4243 N N . VAL B 1 203 ? -4.684 -19.906 -11.742 1 95.69 203 VAL B N 1
ATOM 4244 C CA . VAL B 1 203 ? -5.648 -19.75 -12.82 1 95.69 203 VAL B CA 1
ATOM 4245 C C . VAL B 1 203 ? -5 -20.125 -14.148 1 95.69 203 VAL B C 1
ATOM 4247 O O . VAL B 1 203 ? -5.652 -20.688 -15.031 1 95.69 203 VAL B O 1
ATOM 4250 N N . LEU B 1 204 ? -3.717 -19.875 -14.273 1 93.69 204 LEU B N 1
ATOM 4251 C CA . LEU B 1 204 ? -3.006 -20.125 -15.523 1 93.69 204 LEU B CA 1
ATOM 4252 C C . LEU B 1 204 ? -2.553 -21.578 -15.609 1 93.69 204 LEU B C 1
ATOM 4254 O O . LEU B 1 204 ? -2.525 -22.172 -16.688 1 93.69 204 LEU B O 1
ATOM 4258 N N . ASP B 1 205 ? -2.301 -22.188 -14.5 1 94.62 205 ASP B N 1
ATOM 4259 C CA . ASP B 1 205 ? -1.61 -23.484 -14.5 1 94.62 205 ASP B CA 1
ATOM 4260 C C . ASP B 1 205 ? -2.576 -24.625 -14.195 1 94.62 205 ASP B C 1
ATOM 4262 O O . ASP B 1 205 ? -2.484 -25.703 -14.789 1 94.62 205 ASP B O 1
ATOM 4266 N N . ASP B 1 206 ? -3.475 -24.391 -13.273 1 93.56 206 ASP B N 1
ATOM 4267 C CA . ASP B 1 206 ? -4.23 -25.5 -12.695 1 93.56 206 ASP B CA 1
ATOM 4268 C C . ASP B 1 206 ? -5.504 -25.781 -13.484 1 93.56 206 ASP B C 1
ATOM 4270 O O . ASP B 1 206 ? -6.133 -24.844 -14 1 93.56 206 ASP B O 1
ATOM 4274 N N . VAL B 1 207 ? -5.934 -26.938 -13.43 1 91.19 207 VAL B N 1
ATOM 4275 C CA . VAL B 1 207 ? -6.961 -27.375 -14.375 1 91.19 207 VAL B CA 1
ATOM 4276 C C . VAL B 1 207 ? -8.336 -27.266 -13.719 1 91.19 207 VAL B C 1
ATOM 4278 O O . VAL B 1 207 ? -9.352 -27.172 -14.406 1 91.19 207 VAL B O 1
ATOM 4281 N N . ASP B 1 208 ? -8.367 -27.406 -12.375 1 91.12 208 ASP B N 1
ATOM 4282 C CA . ASP B 1 208 ? -9.672 -27.422 -11.727 1 91.12 208 ASP B CA 1
ATOM 4283 C C . ASP B 1 208 ? -9.617 -26.688 -10.383 1 91.12 208 ASP B C 1
ATOM 4285 O O . ASP B 1 208 ? -8.547 -26.281 -9.93 1 91.12 208 ASP B O 1
ATOM 4289 N N . ALA B 1 209 ? -10.789 -26.562 -9.789 1 92.06 209 ALA B N 1
ATOM 4290 C CA . ALA B 1 209 ? -10.938 -25.797 -8.555 1 92.06 209 ALA B CA 1
ATOM 4291 C C . ALA B 1 209 ? -10.219 -26.469 -7.398 1 92.06 209 ALA B C 1
ATOM 4293 O O . ALA B 1 209 ? -9.68 -25.812 -6.512 1 92.06 209 ALA B O 1
ATOM 4294 N N . VAL B 1 210 ? -10.227 -27.75 -7.406 1 91.94 210 VAL B N 1
ATOM 4295 C CA . VAL B 1 210 ? -9.586 -28.516 -6.336 1 91.94 210 VAL B CA 1
ATOM 4296 C C . VAL B 1 210 ? -8.078 -28.25 -6.348 1 91.94 210 VAL B C 1
ATOM 4298 O O . VAL B 1 210 ? -7.477 -28.031 -5.293 1 91.94 210 VAL B O 1
ATOM 4301 N N . SER B 1 211 ? -7.527 -28.25 -7.551 1 93.5 211 SER B N 1
ATOM 4302 C CA . SER B 1 211 ? -6.105 -27.969 -7.691 1 93.5 211 SER B CA 1
ATOM 4303 C C . SER B 1 211 ? -5.789 -26.531 -7.266 1 93.5 211 SER B C 1
ATOM 4305 O O . SER B 1 211 ? -4.746 -26.281 -6.66 1 93.5 211 SER B O 1
ATOM 4307 N N . ILE B 1 212 ? -6.656 -25.656 -7.594 1 95.25 212 ILE B N 1
ATOM 4308 C CA . ILE B 1 212 ? -6.469 -24.25 -7.203 1 95.25 212 ILE B CA 1
ATOM 4309 C C . ILE B 1 212 ? -6.52 -24.141 -5.68 1 95.25 212 ILE B C 1
ATOM 4311 O O . ILE B 1 212 ? -5.668 -23.484 -5.074 1 95.25 212 ILE B O 1
ATOM 4315 N N . ALA B 1 213 ? -7.484 -24.781 -5.082 1 94.88 213 ALA B N 1
ATOM 4316 C CA . ALA B 1 213 ? -7.602 -24.766 -3.627 1 94.88 213 ALA B CA 1
ATOM 4317 C C . ALA B 1 213 ? -6.344 -25.328 -2.967 1 94.88 213 ALA B C 1
ATOM 4319 O O . ALA B 1 213 ? -5.875 -24.781 -1.961 1 94.88 213 ALA B O 1
ATOM 4320 N N . ALA B 1 214 ? -5.859 -26.344 -3.549 1 94.12 214 ALA B N 1
ATOM 4321 C CA . ALA B 1 214 ? -4.648 -26.953 -3.014 1 94.12 214 ALA B CA 1
ATOM 4322 C C . ALA B 1 214 ? -3.469 -25.984 -3.084 1 94.12 214 ALA B C 1
ATOM 4324 O O . ALA B 1 214 ? -2.66 -25.922 -2.154 1 94.12 214 ALA B O 1
ATOM 4325 N N . ARG B 1 215 ? -3.35 -25.297 -4.133 1 95.19 215 ARG B N 1
ATOM 4326 C CA . ARG B 1 215 ? -2.271 -24.328 -4.297 1 95.19 215 ARG B CA 1
ATOM 4327 C C . ARG B 1 215 ? -2.404 -23.188 -3.293 1 95.19 215 ARG B C 1
ATOM 4329 O O . ARG B 1 215 ? -1.411 -22.75 -2.705 1 95.19 215 ARG B O 1
ATOM 4336 N N . LEU B 1 216 ? -3.602 -22.703 -3.133 1 96.06 216 LEU B N 1
ATOM 4337 C CA . LEU B 1 216 ? -3.83 -21.656 -2.152 1 96.06 216 LEU B CA 1
ATOM 4338 C C . LEU B 1 216 ? -3.512 -22.141 -0.743 1 96.06 216 LEU B C 1
ATOM 4340 O O . LEU B 1 216 ? -2.934 -21.406 0.059 1 96.06 216 LEU B O 1
ATOM 4344 N N . ASP B 1 217 ? -3.891 -23.344 -0.478 1 94.44 217 ASP B N 1
ATOM 4345 C CA . ASP B 1 217 ? -3.584 -23.969 0.806 1 94.44 217 ASP B CA 1
ATOM 4346 C C . ASP B 1 217 ? -2.076 -24.047 1.034 1 94.44 217 ASP B C 1
ATOM 4348 O O . ASP B 1 217 ? -1.583 -23.656 2.096 1 94.44 217 ASP B O 1
ATOM 4352 N N . ARG B 1 218 ? -1.43 -24.484 0.045 1 93.06 218 ARG B N 1
ATOM 4353 C CA . ARG B 1 218 ? 0.023 -24.609 0.12 1 93.06 218 ARG B CA 1
ATOM 4354 C C . ARG B 1 218 ? 0.668 -23.25 0.359 1 93.06 218 ARG B C 1
ATOM 4356 O O . ARG B 1 218 ? 1.606 -23.125 1.15 1 93.06 218 ARG B O 1
ATOM 4363 N N . ARG B 1 219 ? 0.195 -22.234 -0.327 1 93.94 219 ARG B N 1
ATOM 4364 C CA . ARG B 1 219 ? 0.713 -20.891 -0.172 1 93.94 219 ARG B CA 1
ATOM 4365 C C . ARG B 1 219 ? 0.59 -20.406 1.273 1 93.94 219 ARG B C 1
ATOM 4367 O O . ARG B 1 219 ? 1.541 -19.859 1.837 1 93.94 219 ARG B O 1
ATOM 4374 N N . LEU B 1 220 ? -0.493 -20.641 1.851 1 93.38 220 LEU B N 1
ATOM 4375 C CA . LEU B 1 220 ? -0.731 -20.219 3.227 1 93.38 220 LEU B CA 1
ATOM 4376 C C . LEU B 1 220 ? 0.159 -21 4.195 1 93.38 220 LEU B C 1
ATOM 4378 O O . LEU B 1 220 ? 0.681 -20.422 5.156 1 93.38 220 LEU B O 1
ATOM 4382 N N . VAL B 1 221 ? 0.341 -22.219 3.896 1 91.38 221 VAL B N 1
ATOM 4383 C CA . VAL B 1 221 ? 1.183 -23.062 4.746 1 91.38 221 VAL B CA 1
ATOM 4384 C C . VAL B 1 221 ? 2.629 -22.578 4.68 1 91.38 221 VAL B C 1
ATOM 4386 O O . VAL B 1 221 ? 3.295 -22.438 5.707 1 91.38 221 VAL B O 1
ATOM 4389 N N . VAL B 1 222 ? 3.055 -22.297 3.518 1 89.5 222 VAL B N 1
ATOM 4390 C CA . VAL B 1 222 ? 4.422 -21.828 3.307 1 89.5 222 VAL B CA 1
ATOM 4391 C C . VAL B 1 222 ? 4.621 -20.484 3.998 1 89.5 222 VAL B C 1
ATOM 4393 O O . VAL B 1 222 ? 5.637 -20.25 4.656 1 89.5 222 VAL B O 1
ATOM 4396 N N . ASP B 1 223 ? 3.658 -19.609 3.873 1 88.12 223 ASP B N 1
ATOM 4397 C CA . ASP B 1 223 ? 3.752 -18.297 4.488 1 88.12 223 ASP B CA 1
ATOM 4398 C C . ASP B 1 223 ? 3.703 -18.391 6.012 1 88.12 223 ASP B C 1
ATOM 4400 O O . ASP B 1 223 ? 4.344 -17.609 6.711 1 88.12 223 ASP B O 1
ATOM 4404 N N . SER B 1 224 ? 2.936 -19.297 6.469 1 85.38 224 SER B N 1
ATOM 4405 C CA . SER B 1 224 ? 2.834 -19.5 7.914 1 85.38 224 SER B CA 1
ATOM 4406 C C . SER B 1 224 ? 4.164 -19.969 8.5 1 85.38 224 SER B C 1
ATOM 4408 O O . SER B 1 224 ? 4.512 -19.594 9.625 1 85.38 224 SER B O 1
ATOM 4410 N N . ALA B 1 225 ? 4.805 -20.719 7.82 1 80.12 225 ALA B N 1
ATOM 4411 C CA . ALA B 1 225 ? 6.098 -21.219 8.273 1 80.12 225 ALA B CA 1
ATOM 4412 C C . ALA B 1 225 ? 7.117 -20.094 8.375 1 80.12 225 ALA B C 1
ATOM 4414 O O . ALA B 1 225 ? 8.055 -20.172 9.18 1 80.12 225 ALA B O 1
ATOM 4415 N N . ARG B 1 226 ? 6.93 -19.094 7.617 1 71.56 226 ARG B N 1
ATOM 4416 C CA . ARG B 1 226 ? 7.855 -17.953 7.586 1 71.56 226 ARG B CA 1
ATOM 4417 C C . ARG B 1 226 ? 7.543 -16.969 8.703 1 71.56 226 ARG B C 1
ATOM 4419 O O . ARG B 1 226 ? 8.383 -16.141 9.047 1 71.56 226 ARG B O 1
ATOM 4426 N N . THR B 1 227 ? 6.34 -16.984 9.094 1 64.75 227 THR B N 1
ATOM 4427 C CA . THR B 1 227 ? 5.914 -16.047 10.125 1 64.75 227 THR B CA 1
ATOM 4428 C C . THR B 1 227 ? 5.938 -16.703 11.508 1 64.75 227 THR B C 1
ATOM 4430 O O . THR B 1 227 ? 5.371 -17.781 11.695 1 64.75 227 THR B O 1
ATOM 4433 N N . GLU B 1 228 ? 6.848 -16.188 12.359 1 61 228 GLU B N 1
ATOM 4434 C CA . GLU B 1 228 ? 6.934 -16.75 13.703 1 61 228 GLU B CA 1
ATOM 4435 C C . GLU B 1 228 ? 5.574 -16.734 14.398 1 61 228 GLU B C 1
ATOM 4437 O O . GLU B 1 228 ? 4.957 -15.68 14.539 1 61 228 GLU B O 1
ATOM 4442 N N . HIS B 1 229 ? 4.891 -17.812 14.742 1 55.69 229 HIS B N 1
ATOM 4443 C CA . HIS B 1 229 ? 3.75 -18.016 15.633 1 55.69 229 HIS B CA 1
ATOM 4444 C C . HIS B 1 229 ? 2.436 -17.734 14.914 1 55.69 229 HIS B C 1
ATOM 4446 O O . HIS B 1 229 ? 1.439 -17.375 15.539 1 55.69 229 HIS B O 1
ATOM 4452 N N . ALA B 1 230 ? 2.594 -17.688 13.562 1 63.59 230 ALA B N 1
ATOM 4453 C CA . ALA B 1 230 ? 1.303 -17.312 12.984 1 63.59 230 ALA B CA 1
ATOM 4454 C C . ALA B 1 230 ? 0.737 -18.453 12.141 1 63.59 230 ALA B C 1
ATOM 4456 O O . ALA B 1 230 ? 1.462 -19.078 11.359 1 63.59 230 ALA B O 1
ATOM 4457 N N . GLU B 1 231 ? -0.325 -19.062 12.633 1 70.62 231 GLU B N 1
ATOM 4458 C CA . GLU B 1 231 ? -1.115 -19.922 11.75 1 70.62 231 GLU B CA 1
ATOM 4459 C C . GLU B 1 231 ? -2.051 -19.094 10.875 1 70.62 231 GLU B C 1
ATOM 4461 O O . GLU B 1 231 ? -2.945 -18.422 11.375 1 70.62 231 GLU B O 1
ATOM 4466 N N . LEU B 1 232 ? -1.641 -19.078 9.602 1 83.62 232 LEU B N 1
ATOM 4467 C CA . LEU B 1 232 ? -2.463 -18.328 8.664 1 83.62 232 LEU B CA 1
ATOM 4468 C C . LEU B 1 232 ? -3.527 -19.219 8.031 1 83.62 232 LEU B C 1
ATOM 4470 O O . LEU B 1 232 ? -3.217 -20.297 7.523 1 83.62 232 LEU B O 1
ATOM 4474 N N . PHE B 1 233 ? -4.789 -18.891 8.234 1 90.75 233 PHE B N 1
ATOM 4475 C CA . PHE B 1 233 ? -5.875 -19.625 7.582 1 90.75 233 PHE B CA 1
ATOM 4476 C C . PHE B 1 233 ? -6.789 -18.672 6.828 1 90.75 233 PHE B C 1
ATOM 4478 O O . PHE B 1 233 ? -6.766 -17.453 7.066 1 90.75 233 PHE B O 1
ATOM 4485 N N . ALA B 1 234 ? -7.473 -19.25 5.879 1 94.69 234 ALA B N 1
ATOM 4486 C CA . ALA B 1 234 ? -8.422 -18.484 5.09 1 94.69 234 ALA B CA 1
ATOM 4487 C C . ALA B 1 234 ? -9.617 -19.344 4.668 1 94.69 234 ALA B C 1
ATOM 4489 O O . ALA B 1 234 ? -9.477 -20.547 4.484 1 94.69 234 ALA B O 1
ATOM 4490 N N . THR B 1 235 ? -10.766 -18.812 4.641 1 95.69 235 THR B N 1
ATOM 4491 C CA . THR B 1 235 ? -11.906 -19.422 3.984 1 95.69 235 THR B CA 1
ATOM 4492 C C . THR B 1 235 ? -12.031 -18.953 2.539 1 95.69 235 THR B C 1
ATOM 4494 O O . THR B 1 235 ? -11.492 -17.906 2.18 1 95.69 235 THR B O 1
ATOM 4497 N N . ALA B 1 236 ? -12.633 -19.766 1.727 1 96.56 236 ALA B N 1
ATOM 4498 C CA . ALA B 1 236 ? -12.75 -19.359 0.331 1 96.56 236 ALA B CA 1
ATOM 4499 C C . ALA B 1 236 ? -13.859 -20.125 -0.38 1 96.56 236 ALA B C 1
ATOM 4501 O O . ALA B 1 236 ? -14.211 -21.234 0.03 1 96.56 236 ALA B O 1
ATOM 4502 N N . VAL B 1 237 ? -14.406 -19.562 -1.329 1 97.31 237 VAL B N 1
ATOM 4503 C CA . VAL B 1 237 ? -15.273 -20.219 -2.297 1 97.31 237 VAL B CA 1
ATOM 4504 C C . VAL B 1 237 ? -14.75 -19.969 -3.711 1 97.31 237 VAL B C 1
ATOM 4506 O O . VAL B 1 237 ? -14.398 -18.844 -4.062 1 97.31 237 VAL B O 1
ATOM 4509 N N . LEU B 1 238 ? -14.609 -21.047 -4.453 1 97.12 238 LEU B N 1
ATOM 4510 C CA . LEU B 1 238 ? -14.07 -21 -5.809 1 97.12 238 LEU B CA 1
ATOM 4511 C C . LEU B 1 238 ? -15.141 -21.359 -6.832 1 97.12 238 LEU B C 1
ATOM 4513 O O . LEU B 1 238 ? -15.914 -22.297 -6.625 1 97.12 238 LEU B O 1
ATOM 4517 N N . LEU B 1 239 ? -15.203 -20.578 -7.852 1 97.25 239 LEU B N 1
ATOM 4518 C CA . LEU B 1 239 ? -16.094 -20.859 -8.969 1 97.25 239 LEU B CA 1
ATOM 4519 C C . LEU B 1 239 ? -15.305 -21.078 -10.258 1 97.25 239 LEU B C 1
ATOM 4521 O O . LEU B 1 239 ? -14.414 -20.297 -10.586 1 97.25 239 LEU B O 1
ATOM 4525 N N . ASP B 1 240 ? -15.617 -22.141 -10.883 1 95.94 240 ASP B N 1
ATOM 4526 C CA . ASP B 1 240 ? -14.992 -22.516 -12.148 1 95.94 240 ASP B CA 1
ATOM 4527 C C . ASP B 1 240 ? -16.016 -22.547 -13.281 1 95.94 240 ASP B C 1
ATOM 4529 O O . ASP B 1 240 ? -16.797 -23.5 -13.383 1 95.94 240 ASP B O 1
ATOM 4533 N N . PHE B 1 241 ? -15.945 -21.516 -14.125 1 95.12 241 PHE B N 1
ATOM 4534 C CA . PHE B 1 241 ? -16.812 -21.484 -15.297 1 95.12 241 PHE B CA 1
ATOM 4535 C C . PHE B 1 241 ? -16.172 -22.234 -16.453 1 95.12 241 PHE B C 1
ATOM 4537 O O . PHE B 1 241 ? -15.07 -21.906 -16.891 1 95.12 241 PHE B O 1
ATOM 4544 N N . ALA B 1 242 ? -16.875 -23.156 -16.953 1 88.62 242 ALA B N 1
ATOM 4545 C CA . ALA B 1 242 ? -16.375 -23.938 -18.078 1 88.62 242 ALA B CA 1
ATOM 4546 C C . ALA B 1 242 ? -16.234 -23.078 -19.328 1 88.62 242 ALA B C 1
ATOM 4548 O O . ALA B 1 242 ? -17.016 -22.141 -19.531 1 88.62 242 ALA B O 1
ATOM 4549 N N . PRO B 1 243 ? -15.148 -23.359 -20.078 1 86.62 243 PRO B N 1
ATOM 4550 C CA . PRO B 1 243 ? -14.969 -22.594 -21.328 1 86.62 243 PRO B CA 1
ATOM 4551 C C . PRO B 1 243 ? -16.172 -22.719 -22.266 1 86.62 243 PRO B C 1
ATOM 4553 O O . PRO B 1 243 ? -16.5 -21.75 -22.969 1 86.62 243 PRO B O 1
ATOM 4556 N N . ARG B 1 244 ? -16.641 -23.922 -22.297 1 83.31 244 ARG B N 1
ATOM 4557 C CA . ARG B 1 244 ? -17.812 -24.156 -23.125 1 83.31 244 ARG B CA 1
ATOM 4558 C C . ARG B 1 244 ? -19 -24.625 -22.281 1 83.31 244 ARG B C 1
ATOM 4560 O O . ARG B 1 244 ? -18.812 -25.344 -21.297 1 83.31 244 ARG B O 1
ATOM 4567 N N . GLY B 1 245 ? -20.109 -24.109 -22.594 1 79.5 245 GLY B N 1
ATOM 4568 C CA . GLY B 1 245 ? -21.312 -24.547 -21.906 1 79.5 245 GLY B CA 1
ATOM 4569 C C . GLY B 1 245 ? -21.781 -23.562 -20.859 1 79.5 245 GLY B C 1
ATOM 4570 O O . GLY B 1 245 ? -21.266 -22.438 -20.766 1 79.5 245 GLY B O 1
ATOM 4571 N N . ARG B 1 246 ? -22.828 -24.016 -20.172 1 89.75 246 ARG B N 1
ATOM 4572 C CA . ARG B 1 246 ? -23.453 -23.172 -19.188 1 89.75 246 ARG B CA 1
ATOM 4573 C C . ARG B 1 246 ? -23.391 -23.797 -17.797 1 89.75 246 ARG B C 1
ATOM 4575 O O . ARG B 1 246 ? -24.391 -23.844 -17.078 1 89.75 246 ARG B O 1
ATOM 4582 N N . GLU B 1 247 ? -22.25 -24.344 -17.5 1 92.44 247 GLU B N 1
ATOM 4583 C CA . GLU B 1 247 ? -22.047 -24.969 -16.203 1 92.44 247 GLU B CA 1
ATOM 4584 C C . GLU B 1 247 ? -20.953 -24.266 -15.398 1 92.44 247 GLU B C 1
ATOM 4586 O O . GLU B 1 247 ? -19.969 -23.781 -15.969 1 92.44 247 GLU B O 1
ATOM 4591 N N . VAL B 1 248 ? -21.219 -24.203 -14.102 1 95.25 248 VAL B N 1
ATOM 4592 C CA . VAL B 1 248 ? -20.219 -23.672 -13.172 1 95.25 248 VAL B CA 1
ATOM 4593 C C . VAL B 1 248 ? -19.984 -24.656 -12.039 1 95.25 248 VAL B C 1
ATOM 4595 O O . VAL B 1 248 ? -20.922 -25.234 -11.5 1 95.25 248 VAL B O 1
ATOM 4598 N N . ARG B 1 249 ? -18.75 -24.969 -11.82 1 95.31 249 ARG B N 1
ATOM 4599 C CA . ARG B 1 249 ? -18.375 -25.781 -10.672 1 95.31 249 ARG B CA 1
ATOM 4600 C C . ARG B 1 249 ? -18.031 -24.906 -9.469 1 95.31 249 ARG B C 1
ATOM 4602 O O . ARG B 1 249 ? -17.297 -23.922 -9.602 1 95.31 249 ARG B O 1
ATOM 4609 N N . VAL B 1 250 ? -18.578 -25.266 -8.312 1 96.25 250 VAL B N 1
ATOM 4610 C CA . VAL B 1 250 ? -18.406 -24.484 -7.102 1 96.25 250 VAL B CA 1
ATOM 4611 C C . VAL B 1 250 ? -17.734 -25.328 -6.023 1 96.25 250 VAL B C 1
ATOM 4613 O O . VAL B 1 250 ? -18.156 -26.469 -5.773 1 96.25 250 VAL B O 1
ATOM 4616 N N . LEU B 1 251 ? -16.688 -24.812 -5.492 1 95.75 251 LEU B N 1
ATOM 4617 C CA . LEU B 1 251 ? -15.984 -25.453 -4.387 1 95.75 251 LEU B CA 1
ATOM 4618 C C . LEU B 1 251 ? -15.867 -24.516 -3.199 1 95.75 251 LEU B C 1
ATOM 4620 O O . LEU B 1 251 ? -15.367 -23.391 -3.338 1 95.75 251 LEU B O 1
ATOM 4624 N N . ALA B 1 252 ? -16.328 -24.953 -2.031 1 95.19 252 ALA B N 1
ATOM 4625 C CA . ALA B 1 252 ? -16.266 -24.109 -0.832 1 95.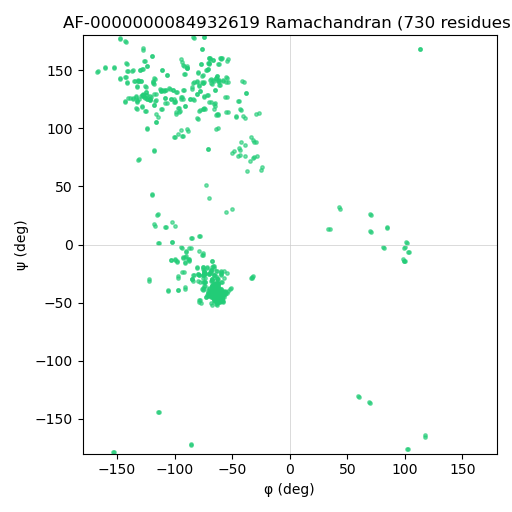19 252 ALA B CA 1
ATOM 4626 C C . ALA B 1 252 ? -15.266 -24.688 0.174 1 95.19 252 ALA B C 1
ATOM 4628 O O . ALA B 1 252 ? -15.227 -25.891 0.403 1 95.19 252 ALA B O 1
ATOM 4629 N N . CYS B 1 253 ? -14.461 -23.812 0.633 1 94.56 253 CYS B N 1
ATOM 4630 C CA . CYS B 1 253 ? -13.523 -24.125 1.706 1 94.56 253 CYS B CA 1
ATOM 4631 C C . CYS B 1 253 ? -13.805 -23.281 2.943 1 94.56 253 CYS B C 1
ATOM 4633 O O . CYS B 1 253 ? -13.117 -22.297 3.201 1 94.56 253 CYS B O 1
ATOM 4635 N N . GLY B 1 254 ? -14.773 -23.672 3.729 1 92.62 254 GLY B N 1
ATOM 4636 C CA . GLY B 1 254 ? -15.109 -22.984 4.969 1 92.62 254 GLY B CA 1
ATOM 4637 C C . GLY B 1 254 ? -15.75 -21.641 4.746 1 92.62 254 GLY B C 1
ATOM 4638 O O . GLY B 1 254 ? -15.812 -20.812 5.664 1 92.62 254 GLY B O 1
ATOM 4639 N N . HIS B 1 255 ? -16.156 -21.281 3.561 1 94.12 255 HIS B N 1
ATOM 4640 C CA . HIS B 1 255 ? -16.75 -20 3.227 1 94.12 255 HIS B CA 1
ATOM 4641 C C . HIS B 1 255 ? -18.234 -20.156 2.877 1 94.12 255 HIS B C 1
ATOM 4643 O O . HIS B 1 255 ? -18.656 -21.234 2.428 1 94.12 255 HIS B O 1
ATOM 4649 N N . PRO B 1 256 ? -19.031 -19.156 3.121 1 93.31 256 PRO B N 1
ATOM 4650 C CA . PRO B 1 256 ? -20.453 -19.25 2.803 1 93.31 256 PRO B CA 1
ATOM 4651 C C . PRO B 1 256 ? -20.703 -19.547 1.326 1 93.31 256 PRO B C 1
ATOM 4653 O O . PRO B 1 256 ? -19.984 -19.047 0.458 1 93.31 256 PRO B O 1
ATOM 4656 N N . PRO B 1 257 ? -21.688 -20.359 1.077 1 95 257 PRO B N 1
ATOM 4657 C CA . PRO B 1 257 ? -22 -20.703 -0.312 1 95 257 PRO B CA 1
ATOM 4658 C C . PRO B 1 257 ? -22.609 -19.547 -1.088 1 95 257 PRO B C 1
ATOM 4660 O O . PRO B 1 257 ? -23.172 -18.625 -0.487 1 95 257 PRO B O 1
ATOM 4663 N N . PRO B 1 258 ? -22.484 -19.578 -2.375 1 96.94 258 PRO B N 1
ATOM 4664 C CA . PRO B 1 258 ? -23.125 -18.562 -3.199 1 96.94 258 PRO B CA 1
ATOM 4665 C C . PRO B 1 258 ? -24.641 -18.688 -3.225 1 96.94 258 PRO B C 1
ATOM 4667 O O . PRO B 1 258 ? -25.172 -19.75 -2.898 1 96.94 258 PRO B O 1
ATOM 4670 N N . VAL B 1 259 ? -25.266 -17.609 -3.607 1 97.44 259 VAL B N 1
ATOM 4671 C CA . VAL B 1 259 ? -26.719 -17.562 -3.785 1 97.44 259 VAL B CA 1
ATOM 4672 C C . VAL B 1 259 ? -27.047 -17.438 -5.27 1 97.44 259 VAL B C 1
ATOM 4674 O O . VAL B 1 259 ? -26.422 -16.656 -5.992 1 97.44 259 VAL B O 1
ATOM 4677 N N . LEU B 1 260 ? -27.969 -18.25 -5.691 1 96.88 260 LEU B N 1
ATOM 4678 C CA . LEU B 1 260 ? -28.391 -18.25 -7.086 1 96.88 260 LEU B CA 1
ATOM 4679 C C . LEU B 1 260 ? -29.703 -17.484 -7.258 1 96.88 260 LEU B C 1
ATOM 4681 O O . LEU B 1 260 ? -30.672 -17.75 -6.559 1 96.88 260 LEU B O 1
ATOM 4685 N N . LEU B 1 261 ? -29.656 -16.484 -8.094 1 95.62 261 LEU B N 1
ATOM 4686 C CA . LEU B 1 261 ? -30.859 -15.773 -8.508 1 95.62 261 LEU B CA 1
ATOM 4687 C C . LEU B 1 261 ? -31.344 -16.266 -9.867 1 95.62 261 LEU B C 1
ATOM 4689 O O . LEU B 1 261 ? -30.656 -16.094 -10.875 1 95.62 261 LEU B O 1
ATOM 4693 N N . ARG B 1 262 ? -32.5 -16.891 -9.914 1 91.81 262 ARG B N 1
ATOM 4694 C CA . ARG B 1 262 ? -33.062 -17.453 -11.133 1 91.81 262 ARG B CA 1
ATOM 4695 C C . ARG B 1 262 ? -34.531 -17.047 -11.289 1 91.81 262 ARG B C 1
ATOM 4697 O O . ARG B 1 262 ? -35.375 -17.453 -10.5 1 91.81 262 ARG B O 1
ATOM 4704 N N . GLY B 1 263 ? -34.938 -16.406 -12.453 1 85.12 263 GLY B N 1
ATOM 4705 C CA . GLY B 1 263 ? -36.312 -16.062 -12.742 1 85.12 263 GLY B CA 1
ATOM 4706 C C . GLY B 1 263 ? -37.062 -15.477 -11.555 1 85.12 263 GLY B C 1
ATOM 4707 O O . GLY B 1 263 ? -38.219 -15.82 -11.297 1 85.12 263 GLY B O 1
ATOM 4708 N N . GLY B 1 264 ? -36.438 -14.773 -10.688 1 82.5 264 GLY B N 1
ATOM 4709 C CA . GLY B 1 264 ? -37.062 -14.125 -9.547 1 82.5 264 GLY B CA 1
ATOM 4710 C C . GLY B 1 264 ? -36.906 -14.914 -8.258 1 82.5 264 GLY B C 1
ATOM 4711 O O . GLY B 1 264 ? -37.281 -14.43 -7.184 1 82.5 264 GLY B O 1
ATOM 4712 N N . ALA B 1 265 ? -36.531 -16.109 -8.359 1 91.56 265 ALA B N 1
ATOM 4713 C CA . ALA B 1 265 ? -36.312 -16.938 -7.172 1 91.56 265 ALA B CA 1
ATOM 4714 C C . ALA B 1 265 ? -34.875 -16.844 -6.688 1 91.56 265 ALA B C 1
ATOM 4716 O O . ALA B 1 265 ? -33.969 -16.672 -7.492 1 91.56 265 ALA B O 1
ATOM 4717 N N . VAL B 1 266 ? -34.781 -16.938 -5.355 1 95.44 266 VAL B N 1
ATOM 4718 C CA . VAL B 1 266 ? -33.469 -16.875 -4.723 1 95.44 266 VAL B CA 1
ATOM 4719 C C . VAL B 1 266 ? -33.219 -18.156 -3.924 1 95.44 266 VAL B C 1
ATOM 4721 O O . VAL B 1 266 ? -34.062 -18.578 -3.131 1 95.44 266 VAL B O 1
ATOM 4724 N N . SER B 1 267 ? -32.156 -18.859 -4.188 1 94.5 267 SER B N 1
ATOM 4725 C CA . SER B 1 267 ? -31.812 -20.062 -3.439 1 94.5 267 SER B CA 1
ATOM 4726 C C . SER B 1 267 ? -30.297 -20.156 -3.186 1 94.5 267 SER B C 1
ATOM 4728 O O . SER B 1 267 ? -29.5 -19.656 -3.977 1 94.5 267 SER B O 1
ATOM 4730 N N . THR B 1 268 ? -29.953 -20.75 -2.098 1 95.06 268 THR B N 1
ATOM 4731 C CA . THR B 1 268 ? -28.547 -20.984 -1.776 1 95.06 268 THR B CA 1
ATOM 4732 C C . THR B 1 268 ? -28.047 -22.266 -2.441 1 95.06 268 THR B C 1
ATOM 4734 O O . THR B 1 268 ? -28.734 -23.281 -2.436 1 95.06 268 THR B O 1
ATOM 4737 N N . VAL B 1 269 ? -26.891 -22.156 -3.031 1 95 269 VAL B N 1
ATOM 4738 C CA . VAL B 1 269 ? -26.297 -23.344 -3.637 1 95 269 VAL B CA 1
ATOM 4739 C C . VAL B 1 269 ? -25.891 -24.328 -2.547 1 95 269 VAL B C 1
ATOM 4741 O O . VAL B 1 269 ? -25.172 -23.969 -1.617 1 95 269 VAL B O 1
ATOM 4744 N N . GLU B 1 270 ? -26.375 -25.516 -2.576 1 90 270 GLU B N 1
ATOM 4745 C CA . GLU B 1 270 ? -26.016 -26.547 -1.604 1 90 270 GLU B CA 1
ATOM 4746 C C . GLU B 1 270 ? -24.641 -27.109 -1.884 1 90 270 GLU B C 1
ATOM 4748 O O . GLU B 1 270 ? -24.391 -27.672 -2.955 1 90 270 GLU B O 1
ATOM 4753 N N . LEU B 1 271 ? -23.797 -26.859 -0.881 1 91.19 271 LEU B N 1
ATOM 4754 C CA . LEU B 1 271 ? -22.422 -27.328 -1.016 1 91.19 271 LEU B CA 1
ATOM 4755 C C . LEU B 1 271 ? -22.031 -28.219 0.154 1 91.19 271 LEU B C 1
ATOM 4757 O O . LEU B 1 271 ? -22.719 -28.25 1.182 1 91.19 271 LEU B O 1
ATOM 4761 N N . ASP B 1 272 ? -21.078 -29.094 -0.106 1 86.12 272 ASP B N 1
ATOM 4762 C CA . ASP B 1 272 ? -20.359 -29.797 0.95 1 86.12 272 ASP B CA 1
ATOM 4763 C C . ASP B 1 272 ? -19 -29.172 1.208 1 86.12 272 ASP B C 1
ATOM 4765 O O . ASP B 1 272 ? -18.016 -29.516 0.556 1 86.12 272 ASP B O 1
ATOM 4769 N N . PRO B 1 273 ? -19 -28.25 2.158 1 83.44 273 PRO B N 1
ATOM 4770 C CA . PRO B 1 273 ? -17.781 -27.469 2.314 1 83.44 273 PRO B CA 1
ATOM 4771 C C . PRO B 1 273 ? -16.594 -28.281 2.822 1 83.44 273 PRO B C 1
ATOM 4773 O O . PRO B 1 273 ? -16.781 -29.203 3.631 1 83.44 273 PRO B O 1
ATOM 4776 N N . GLY B 1 274 ? -15.492 -28.016 2.252 1 84.75 274 GLY B N 1
ATOM 4777 C CA . GLY B 1 274 ? -14.242 -28.531 2.807 1 84.75 274 GLY B CA 1
ATOM 4778 C C . GLY B 1 274 ? -13.688 -27.672 3.922 1 84.75 274 GLY B C 1
ATOM 4779 O O . GLY B 1 274 ? -14.312 -26.672 4.316 1 84.75 274 GLY B O 1
ATOM 4780 N N . PRO B 1 275 ? -12.594 -28.109 4.48 1 88.5 275 PRO B N 1
ATOM 4781 C CA . PRO B 1 275 ? -11.953 -27.312 5.52 1 88.5 275 PRO B CA 1
ATOM 4782 C C . PRO B 1 275 ? -11.391 -26 4.984 1 88.5 275 PRO B C 1
ATOM 4784 O O . PRO B 1 275 ? -11.18 -25.859 3.775 1 88.5 275 PRO B O 1
ATOM 4787 N N . PRO B 1 276 ? -11.203 -25.062 5.914 1 91.75 276 PRO B N 1
ATOM 4788 C CA . PRO B 1 276 ? -10.547 -23.828 5.492 1 91.75 276 PRO B CA 1
ATOM 4789 C C . PRO B 1 276 ? -9.141 -24.062 4.945 1 91.75 276 PRO B C 1
ATOM 4791 O O . PRO B 1 276 ? -8.562 -25.125 5.164 1 91.75 276 PRO B O 1
ATOM 4794 N N . LEU B 1 277 ? -8.664 -23.125 4.207 1 93.81 277 LEU B N 1
ATOM 4795 C CA . LEU B 1 277 ? -7.332 -23.203 3.623 1 93.81 277 LEU B CA 1
ATOM 4796 C C . LEU B 1 277 ? -6.262 -22.891 4.664 1 93.81 277 LEU B C 1
ATOM 4798 O O . LEU B 1 277 ? -6.531 -22.188 5.637 1 93.81 277 LEU B O 1
ATOM 4802 N N . GLY B 1 278 ? -5.094 -23.375 4.461 1 90.56 278 GLY B N 1
ATOM 4803 C CA . GLY B 1 278 ? -3.967 -23.078 5.332 1 90.56 278 GLY B CA 1
ATOM 4804 C C . GLY B 1 278 ? -3.686 -24.188 6.336 1 90.56 278 GLY B C 1
ATOM 4805 O O . GLY B 1 278 ? -2.742 -24.094 7.121 1 90.56 278 GLY B O 1
ATOM 4806 N N . LEU B 1 279 ? -4.445 -25.172 6.336 1 84.44 279 LEU B N 1
ATOM 4807 C CA . LEU B 1 279 ? -4.289 -26.266 7.285 1 84.44 279 LEU B CA 1
ATOM 4808 C C . LEU B 1 279 ? -3.457 -27.391 6.684 1 84.44 279 LEU B C 1
ATOM 4810 O O . LEU B 1 279 ? -3.123 -28.359 7.375 1 84.44 279 LEU B O 1
ATOM 4814 N N . GLY B 1 280 ? -3.094 -27.219 5.484 1 82 280 GLY B N 1
ATOM 4815 C CA . GLY B 1 280 ? -2.318 -28.25 4.801 1 82 280 GLY B CA 1
ATOM 4816 C C . GLY B 1 280 ? -3.121 -29.5 4.492 1 82 280 GLY B C 1
ATOM 4817 O O . GLY B 1 280 ? -2.559 -30.578 4.363 1 82 280 GLY B O 1
ATOM 4818 N N . LEU B 1 281 ? -4.461 -29.297 4.371 1 79.06 281 LEU B N 1
ATOM 4819 C CA . LEU B 1 281 ? -5.332 -30.453 4.254 1 79.06 281 LEU B CA 1
ATOM 4820 C C . LEU B 1 281 ? -5.996 -30.5 2.881 1 79.06 281 LEU B C 1
ATOM 4822 O O . LEU B 1 281 ? -6.684 -31.469 2.549 1 79.06 281 LEU B O 1
ATOM 4826 N N . ALA B 1 282 ? -5.707 -29.609 2.084 1 77.25 282 ALA B N 1
ATOM 4827 C CA . ALA B 1 282 ? -6.457 -29.484 0.836 1 77.25 282 ALA B CA 1
ATOM 4828 C C . ALA B 1 282 ? -6.172 -30.672 -0.084 1 77.25 282 ALA B C 1
ATOM 4830 O O . ALA B 1 282 ? -7.035 -31.078 -0.868 1 77.25 282 ALA B O 1
ATOM 4831 N N . ASP B 1 283 ? -4.941 -31.156 0.049 1 72.12 283 ASP B N 1
ATOM 4832 C CA . ASP B 1 283 ? -4.602 -32.312 -0.787 1 72.12 283 ASP B CA 1
ATOM 4833 C C . ASP B 1 283 ? -5.168 -33.594 -0.205 1 72.12 283 ASP B C 1
ATOM 4835 O O . ASP B 1 283 ? -5.527 -34.5 -0.947 1 72.12 283 ASP B O 1
ATOM 4839 N N . VAL B 1 284 ? -5.332 -33.531 1.06 1 69.75 284 VAL B N 1
ATOM 4840 C CA . VAL B 1 284 ? -5.727 -34.75 1.761 1 69.75 284 VAL B CA 1
ATOM 4841 C C . VAL B 1 284 ? -7.25 -34.844 1.831 1 69.75 284 VAL B C 1
ATOM 4843 O O . VAL B 1 284 ? -7.824 -35.938 1.711 1 69.75 284 VAL B O 1
ATOM 4846 N N . MET B 1 285 ? -7.891 -33.688 2.031 1 70.94 285 MET B N 1
ATOM 4847 C CA . MET B 1 285 ? -9.344 -33.625 2.16 1 70.94 285 MET B CA 1
ATOM 4848 C C . MET B 1 285 ? -9.93 -32.531 1.26 1 70.94 285 MET B C 1
ATOM 4850 O O . MET B 1 285 ? -10.43 -31.531 1.747 1 70.94 285 MET B O 1
ATOM 4854 N N . PRO B 1 286 ? -9.844 -33 0.044 1 70.19 286 PRO B N 1
ATOM 4855 C CA . PRO B 1 286 ? -10.383 -31.969 -0.852 1 70.19 286 PRO B CA 1
ATOM 4856 C C . PRO B 1 286 ? -11.898 -31.844 -0.744 1 70.19 286 PRO B C 1
ATOM 4858 O O . PRO B 1 286 ? -12.594 -32.812 -0.473 1 70.19 286 PRO B O 1
ATOM 4861 N N . GLY B 1 287 ? -12.383 -30.688 -0.544 1 76.31 287 GLY B N 1
ATOM 4862 C CA . GLY B 1 287 ? -13.828 -30.516 -0.65 1 76.31 287 GLY B CA 1
ATOM 4863 C C . GLY B 1 287 ? -14.391 -31.016 -1.971 1 76.31 287 GLY B C 1
ATOM 4864 O O . GLY B 1 287 ? -13.633 -31.312 -2.898 1 76.31 287 GLY B O 1
ATOM 4865 N N . THR B 1 288 ? -15.695 -31.281 -1.97 1 85.81 288 THR B N 1
ATOM 4866 C CA . THR B 1 288 ? -16.344 -31.75 -3.193 1 85.81 288 THR B CA 1
ATOM 4867 C C . THR B 1 288 ? -16.953 -30.578 -3.955 1 85.81 288 THR B C 1
ATOM 4869 O O . THR B 1 288 ? -17.672 -29.75 -3.377 1 85.81 288 THR B O 1
ATOM 4872 N N . SER B 1 289 ? -16.516 -30.547 -5.176 1 91 289 SER B N 1
ATOM 4873 C CA . SER B 1 289 ? -17.078 -29.5 -6.027 1 91 289 SER B CA 1
ATOM 4874 C C . SER B 1 289 ? -18.5 -29.859 -6.477 1 91 289 SER B C 1
ATOM 4876 O O . SER B 1 289 ? -18.797 -31.031 -6.73 1 91 289 SER B O 1
ATOM 4878 N N . THR B 1 290 ? -19.328 -28.906 -6.492 1 93.69 290 THR B N 1
ATOM 4879 C CA . THR B 1 290 ? -20.703 -29.062 -6.98 1 93.69 290 THR B CA 1
ATOM 4880 C C . THR B 1 290 ? -20.875 -28.359 -8.32 1 93.69 290 THR B C 1
ATOM 4882 O O . THR B 1 290 ? -20.438 -27.219 -8.492 1 93.69 290 THR B O 1
ATOM 4885 N N . THR B 1 291 ? -21.484 -29.062 -9.242 1 94.25 291 THR B N 1
ATOM 4886 C CA . THR B 1 291 ? -21.75 -28.484 -10.555 1 94.25 291 THR B CA 1
ATOM 4887 C C . THR B 1 291 ? -23.156 -27.875 -10.617 1 94.25 291 THR B C 1
ATOM 4889 O O . THR B 1 291 ? -24.125 -28.531 -10.258 1 94.25 291 THR B O 1
ATOM 4892 N N . VAL B 1 292 ? -23.203 -26.672 -11.008 1 94.19 292 VAL B N 1
ATOM 4893 C CA . VAL B 1 292 ? -24.469 -25.969 -11.141 1 94.19 292 VAL B CA 1
ATOM 4894 C C . VAL B 1 292 ? -24.703 -25.578 -12.602 1 94.19 292 VAL B C 1
ATOM 4896 O O . VAL B 1 292 ? -23.844 -24.953 -13.234 1 94.19 292 VAL B O 1
ATOM 4899 N N . SER B 1 293 ? -25.844 -26.016 -13.164 1 94.06 293 SER B N 1
ATOM 4900 C CA . SER B 1 293 ? -26.234 -25.578 -14.5 1 94.06 293 SER B CA 1
ATOM 4901 C C . SER B 1 293 ? -26.875 -24.203 -14.477 1 94.06 293 SER B C 1
ATOM 4903 O O . SER B 1 293 ? -27.797 -23.953 -13.711 1 94.06 293 SER B O 1
ATOM 4905 N N . LEU B 1 294 ? -26.359 -23.359 -15.344 1 93.44 294 LEU B N 1
ATOM 4906 C CA . LEU B 1 294 ? -26.859 -22 -15.359 1 93.44 294 LEU B CA 1
ATOM 4907 C C . LEU B 1 294 ? -27.781 -21.766 -16.547 1 93.44 294 LEU B C 1
ATOM 4909 O O . LEU B 1 294 ? -27.531 -22.266 -17.641 1 93.44 294 LEU B O 1
ATOM 4913 N N . LEU B 1 295 ? -28.875 -21.156 -16.297 1 91.12 295 LEU B N 1
ATOM 4914 C CA . LEU B 1 295 ? -29.797 -20.703 -17.328 1 91.12 295 LEU B CA 1
ATOM 4915 C C . LEU B 1 295 ? -29.516 -19.25 -17.719 1 91.12 295 LEU B C 1
ATOM 4917 O O . LEU B 1 295 ? -28.875 -18.516 -16.969 1 91.12 295 LEU B O 1
ATOM 4921 N N . PRO B 1 296 ? -29.984 -18.906 -18.984 1 88.31 296 PRO B N 1
ATOM 4922 C CA . PRO B 1 296 ? -29.844 -17.484 -19.328 1 88.31 296 PRO B CA 1
ATOM 4923 C C . PRO B 1 296 ? -30.469 -16.547 -18.312 1 88.31 296 PRO B C 1
ATOM 4925 O O . PRO B 1 296 ? -31.609 -16.781 -17.875 1 88.31 296 PRO B O 1
ATOM 4928 N N . GLY B 1 297 ? -29.719 -15.625 -17.844 1 88.88 297 GLY B N 1
ATOM 4929 C CA . GLY B 1 297 ? -30.234 -14.648 -16.906 1 88.88 297 GLY B CA 1
ATOM 4930 C C . GLY B 1 297 ? -29.906 -14.969 -15.461 1 88.88 297 GLY B C 1
ATOM 4931 O O . GLY B 1 297 ? -30.094 -14.133 -14.57 1 88.88 297 GLY B O 1
ATOM 4932 N N . ASP B 1 298 ? -29.453 -16.172 -15.25 1 94.19 298 ASP B N 1
ATOM 4933 C CA . ASP B 1 298 ? -29.062 -16.562 -13.898 1 94.19 298 ASP B CA 1
ATOM 4934 C C . ASP B 1 298 ? -27.906 -15.703 -13.383 1 94.19 298 ASP B C 1
ATOM 4936 O O . ASP B 1 298 ? -27.016 -15.328 -14.148 1 94.19 298 ASP B O 1
ATOM 4940 N N . ARG B 1 299 ? -28 -15.352 -12.086 1 95.81 299 ARG B N 1
ATOM 4941 C CA . ARG B 1 299 ? -26.938 -14.617 -11.43 1 95.81 299 ARG B CA 1
ATOM 4942 C C . ARG B 1 299 ? -26.453 -15.344 -10.18 1 95.81 299 ARG B C 1
ATOM 4944 O O . ARG B 1 299 ? -27.266 -15.836 -9.398 1 95.81 299 ARG B O 1
ATOM 4951 N N . LEU B 1 300 ? -25.203 -15.461 -10.094 1 96.88 300 LEU B N 1
ATOM 4952 C CA . LEU B 1 300 ? -24.594 -15.992 -8.875 1 96.88 300 LEU B CA 1
ATOM 4953 C C . LEU B 1 300 ? -24.062 -14.867 -7.996 1 96.88 300 LEU B C 1
ATOM 4955 O O . LEU B 1 300 ? -23.25 -14.047 -8.453 1 96.88 300 LEU B O 1
ATOM 4959 N N . ILE B 1 301 ? -24.516 -14.82 -6.758 1 97.75 301 ILE B N 1
ATOM 4960 C CA . ILE B 1 301 ? -24.109 -13.766 -5.836 1 97.75 301 ILE B CA 1
ATOM 4961 C C . ILE B 1 301 ? -23.219 -14.359 -4.738 1 97.75 301 ILE B C 1
ATOM 4963 O O . ILE B 1 301 ? -23.656 -15.242 -3.996 1 97.75 301 ILE B O 1
ATOM 4967 N N . LEU B 1 302 ? -22 -13.906 -4.703 1 98.12 302 LEU B N 1
ATOM 4968 C CA . LEU B 1 302 ? -21.094 -14.234 -3.615 1 98.12 302 LEU B CA 1
ATOM 4969 C C . LEU B 1 302 ? -20.984 -13.086 -2.623 1 98.12 302 LEU B C 1
ATOM 4971 O O . LEU B 1 302 ? -20.844 -11.922 -3.023 1 98.12 302 LEU B O 1
ATOM 4975 N N . ALA B 1 303 ? -21.078 -13.406 -1.373 1 97.69 303 ALA B N 1
ATOM 4976 C CA . ALA B 1 303 ? -21 -12.406 -0.316 1 97.69 303 ALA B CA 1
ATOM 4977 C C . ALA B 1 303 ? -20.031 -12.844 0.787 1 97.69 303 ALA B C 1
ATOM 4979 O O . ALA B 1 303 ? -19.984 -14.023 1.138 1 97.69 303 ALA B O 1
ATOM 4980 N N . SER B 1 304 ? -19.297 -11.898 1.271 1 95.94 304 SER B N 1
ATOM 4981 C CA . SER B 1 304 ? -18.422 -12.203 2.393 1 95.94 304 SER B CA 1
ATOM 4982 C C . SER B 1 304 ? -19.203 -12.305 3.699 1 95.94 304 SER B C 1
ATOM 4984 O O . SER B 1 304 ? -20.375 -11.969 3.75 1 95.94 304 SER B O 1
ATOM 4986 N N . ASP B 1 305 ? -18.531 -12.82 4.707 1 93.06 305 ASP B N 1
ATOM 4987 C CA . ASP B 1 305 ? -19.203 -12.992 5.992 1 93.06 305 ASP B CA 1
ATOM 4988 C C . ASP B 1 305 ? -19.578 -11.641 6.602 1 93.06 305 ASP B C 1
ATOM 4990 O O . ASP B 1 305 ? -20.484 -11.547 7.426 1 93.06 305 ASP B O 1
ATOM 4994 N N . GLY B 1 306 ? -18.922 -10.578 6.168 1 93.12 306 GLY B N 1
ATOM 4995 C CA . GLY B 1 306 ? -19.297 -9.25 6.629 1 93.12 306 GLY B CA 1
ATOM 4996 C C . GLY B 1 306 ? -20.703 -8.852 6.254 1 93.12 306 GLY B C 1
ATOM 4997 O O . GLY B 1 306 ? -21.344 -8.055 6.949 1 93.12 306 GLY B O 1
ATOM 4998 N N . VAL B 1 307 ? -21.156 -9.375 5.172 1 95.56 307 VAL B N 1
ATOM 4999 C CA . VAL B 1 307 ? -22.531 -9.148 4.773 1 95.56 307 VAL B CA 1
ATOM 5000 C C . VAL B 1 307 ? -23.469 -10.055 5.582 1 95.56 307 VAL B C 1
ATOM 5002 O O . VAL B 1 307 ? -24.422 -9.578 6.207 1 95.56 307 VAL B O 1
ATOM 5005 N N . LEU B 1 308 ? -23.125 -11.297 5.66 1 95.12 308 LEU B N 1
ATOM 5006 C CA . LEU B 1 308 ? -24.016 -12.32 6.207 1 95.12 308 LEU B CA 1
ATOM 5007 C C . LEU B 1 308 ? -24.078 -12.219 7.727 1 95.12 308 LEU B C 1
ATOM 5009 O O . LEU B 1 308 ? -25.094 -12.586 8.328 1 95.12 308 LEU B O 1
ATOM 5013 N N . GLU B 1 309 ? -23.031 -11.695 8.305 1 93.94 309 GLU B N 1
ATOM 5014 C CA . GLU B 1 309 ? -22.969 -11.672 9.758 1 93.94 309 GLU B CA 1
ATOM 5015 C C . GLU B 1 309 ? -23.297 -10.281 10.305 1 93.94 309 GLU B C 1
ATOM 5017 O O . GLU B 1 309 ? -23.203 -10.047 11.508 1 93.94 309 GLU B O 1
ATOM 5022 N N . SER B 1 310 ? -23.594 -9.445 9.445 1 94.81 310 SER B N 1
ATOM 5023 C CA . SER B 1 310 ? -24.031 -8.141 9.914 1 94.81 310 SER B CA 1
ATOM 5024 C C . SER B 1 310 ? -25.328 -8.242 10.719 1 94.81 310 SER B C 1
ATOM 5026 O O . SER B 1 310 ? -26.203 -9.047 10.391 1 94.81 310 SER B O 1
ATOM 5028 N N . ARG B 1 311 ? -25.391 -7.359 11.734 1 94.75 311 ARG B N 1
ATOM 5029 C CA . ARG B 1 311 ? -26.531 -7.469 12.648 1 94.75 311 ARG B CA 1
ATOM 5030 C C . ARG B 1 311 ? -27.234 -6.125 12.805 1 94.75 311 ARG B C 1
ATOM 5032 O O . ARG B 1 311 ? -26.609 -5.07 12.695 1 94.75 311 ARG B O 1
ATOM 5039 N N . ASP B 1 312 ? -28.5 -6.277 13.07 1 93.88 312 ASP B N 1
ATOM 5040 C CA . ASP B 1 312 ? -29.266 -5.066 13.375 1 93.88 312 ASP B CA 1
ATOM 5041 C C . ASP B 1 312 ? -29.156 -4.707 14.852 1 93.88 312 ASP B C 1
ATOM 5043 O O . ASP B 1 312 ? -28.359 -5.289 15.586 1 93.88 312 ASP B O 1
ATOM 5047 N N . ALA B 1 313 ? -29.969 -3.695 15.25 1 93.56 313 ALA B N 1
ATOM 5048 C CA . ALA B 1 313 ? -29.922 -3.197 16.625 1 93.56 313 ALA B CA 1
ATOM 5049 C C . ALA B 1 313 ? -30.359 -4.27 17.609 1 93.56 313 ALA B C 1
ATOM 5051 O O . ALA B 1 313 ? -29.922 -4.273 18.766 1 93.56 313 ALA B O 1
ATOM 5052 N N . SER B 1 314 ? -31.188 -5.207 17.188 1 94.25 314 SER B N 1
ATOM 5053 C CA . SER B 1 314 ? -31.688 -6.266 18.062 1 94.25 314 SER B CA 1
ATOM 5054 C C . SER B 1 314 ? -30.734 -7.457 18.078 1 94.25 314 SER B C 1
ATOM 5056 O O . SER B 1 314 ? -30.922 -8.375 18.891 1 94.25 314 SER B O 1
ATOM 5058 N N . GLY B 1 315 ? -29.844 -7.508 17.219 1 93.44 315 GLY B N 1
ATOM 5059 C CA . GLY B 1 315 ? -28.875 -8.602 17.172 1 93.44 315 GLY B CA 1
ATOM 5060 C C . GLY B 1 315 ? -29.219 -9.633 16.109 1 93.44 315 GLY B C 1
ATOM 5061 O O . GLY B 1 315 ? -28.5 -10.633 15.961 1 93.44 315 GLY B O 1
ATOM 5062 N N . ALA B 1 316 ? -30.203 -9.43 15.406 1 95.25 316 ALA B N 1
ATOM 5063 C CA . ALA B 1 316 ? -30.594 -10.367 14.359 1 95.25 316 ALA B CA 1
ATOM 5064 C C . ALA B 1 316 ? -29.672 -10.258 13.148 1 95.25 316 ALA B C 1
ATOM 5066 O O . ALA B 1 316 ? -29.281 -9.164 12.75 1 95.25 316 ALA B O 1
ATOM 5067 N N . PHE B 1 317 ? -29.344 -11.375 12.602 1 95.81 317 PHE B N 1
ATOM 5068 C CA . PHE B 1 317 ? -28.469 -11.406 11.43 1 95.81 317 PHE B CA 1
ATOM 5069 C C . PHE B 1 317 ? -29.203 -10.867 10.203 1 95.81 317 PHE B C 1
ATOM 5071 O O . PHE B 1 317 ? -30.422 -10.977 10.094 1 95.81 317 PHE B O 1
ATOM 5078 N N . TYR B 1 318 ? -28.438 -10.297 9.305 1 96.62 318 TYR B N 1
ATOM 5079 C CA . TYR B 1 318 ? -28.969 -9.789 8.047 1 96.62 318 TYR B CA 1
ATOM 5080 C C . TYR B 1 318 ? -29.578 -10.922 7.219 1 96.62 318 TYR B C 1
ATOM 5082 O O . TYR B 1 318 ? -28.891 -11.859 6.84 1 96.62 318 TYR B O 1
ATOM 5090 N N . PRO B 1 319 ? -30.906 -10.93 7.047 1 96.19 319 PRO B N 1
ATOM 5091 C CA . PRO B 1 319 ? -31.531 -11.961 6.223 1 96.19 319 PRO B CA 1
ATOM 5092 C C . PRO B 1 319 ? -31.25 -11.789 4.734 1 96.19 319 PRO B C 1
ATOM 5094 O O . PRO B 1 319 ? -32.125 -11.352 3.982 1 96.19 319 PRO B O 1
ATOM 5097 N N . PHE B 1 320 ? -30.156 -12.227 4.316 1 96.44 320 PHE B N 1
ATOM 5098 C CA . PHE B 1 320 ? -29.578 -11.953 3.006 1 96.44 320 PHE B CA 1
ATOM 5099 C C . PHE B 1 320 ? -30.469 -12.508 1.898 1 96.44 320 PHE B C 1
ATOM 5101 O O . PHE B 1 320 ? -30.828 -11.789 0.969 1 96.44 320 PHE B O 1
ATOM 5108 N N . VAL B 1 321 ? -30.844 -13.773 1.97 1 95.62 321 VAL B N 1
ATOM 5109 C CA . VAL B 1 321 ? -31.609 -14.453 0.94 1 95.62 321 VAL B CA 1
ATOM 5110 C C . VAL B 1 321 ? -33 -13.805 0.818 1 95.62 321 VAL B C 1
ATOM 5112 O O . VAL B 1 321 ? -33.469 -13.547 -0.29 1 95.62 321 VAL B O 1
ATOM 5115 N N . GLU B 1 322 ? -33.594 -13.516 1.942 1 94.88 322 GLU B N 1
ATOM 5116 C CA . GLU B 1 322 ? -34.906 -12.883 1.955 1 94.88 322 GLU B CA 1
ATOM 5117 C C . GLU B 1 322 ? -34.844 -11.492 1.337 1 94.88 322 GLU B C 1
ATOM 5119 O O . GLU B 1 322 ? -35.75 -11.102 0.593 1 94.88 322 GLU B O 1
ATOM 5124 N N . ARG B 1 323 ? -33.812 -10.75 1.699 1 95.44 323 ARG B N 1
ATOM 5125 C CA . ARG B 1 323 ? -33.688 -9.398 1.173 1 95.44 323 ARG B CA 1
ATOM 5126 C C . ARG B 1 323 ? -33.438 -9.414 -0.33 1 95.44 323 ARG B C 1
ATOM 5128 O O . ARG B 1 323 ? -33.938 -8.57 -1.064 1 95.44 323 ARG B O 1
ATOM 5135 N N . LEU B 1 324 ? -32.688 -10.344 -0.769 1 95.62 324 LEU B N 1
ATOM 5136 C CA . LEU B 1 324 ? -32.344 -10.469 -2.186 1 95.62 324 LEU B CA 1
ATOM 5137 C C . LEU B 1 324 ? -33.594 -10.773 -3.008 1 95.62 324 LEU B C 1
ATOM 5139 O O . LEU B 1 324 ? -33.688 -10.359 -4.168 1 95.62 324 LEU B O 1
ATOM 5143 N N . ALA B 1 325 ? -34.5 -11.484 -2.438 1 94.44 325 ALA B N 1
ATOM 5144 C CA . ALA B 1 325 ? -35.719 -11.82 -3.123 1 94.44 325 ALA B CA 1
ATOM 5145 C C . ALA B 1 325 ? -36.5 -10.555 -3.535 1 94.44 325 ALA B C 1
ATOM 5147 O O . ALA B 1 325 ? -37.188 -10.547 -4.547 1 94.44 325 ALA B O 1
ATOM 5148 N N . GLY B 1 326 ? -36.281 -9.508 -2.803 1 92.94 326 GLY B N 1
ATOM 5149 C CA . GLY B 1 326 ? -36.938 -8.234 -3.115 1 92.94 326 GLY B CA 1
ATOM 5150 C C . GLY B 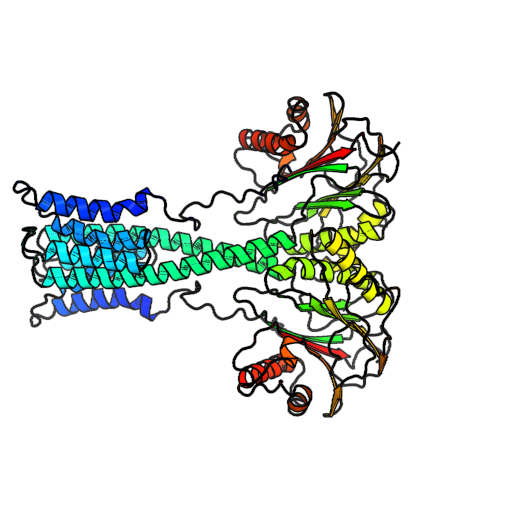1 326 ? -36.156 -7.41 -4.117 1 92.94 326 GLY B C 1
ATOM 5151 O O . GLY B 1 326 ? -36.594 -6.352 -4.547 1 92.94 326 GLY B O 1
ATOM 5152 N N . MET B 1 327 ? -35 -7.93 -4.504 1 94.31 327 MET B N 1
ATOM 5153 C CA . MET B 1 327 ? -34.125 -7.145 -5.371 1 94.31 327 MET B CA 1
ATOM 5154 C C . MET B 1 327 ? -33.938 -7.844 -6.711 1 94.31 327 MET B C 1
ATOM 5156 O O . MET B 1 327 ? -32.969 -7.535 -7.438 1 94.31 327 MET B O 1
ATOM 5160 N N . THR B 1 328 ? -34.719 -8.789 -7.098 1 91.25 328 THR B N 1
ATOM 5161 C CA . THR B 1 328 ? -34.531 -9.609 -8.297 1 91.25 328 THR B CA 1
ATOM 5162 C C . THR B 1 328 ? -34.688 -8.766 -9.555 1 91.25 328 THR B C 1
ATOM 5164 O O . THR B 1 328 ? -34.219 -9.141 -10.625 1 91.25 328 THR B O 1
ATOM 5167 N N . GLY B 1 329 ? -35.312 -7.605 -9.461 1 89.75 329 GLY B N 1
ATOM 5168 C CA . GLY B 1 329 ? -35.531 -6.738 -10.609 1 89.75 329 GLY B CA 1
ATOM 5169 C C . GLY B 1 329 ? -34.406 -5.742 -10.82 1 89.75 329 GLY B C 1
ATOM 5170 O O . GLY B 1 329 ? -34.375 -5.055 -11.844 1 89.75 329 GLY B O 1
ATOM 5171 N N . VAL B 1 330 ? -33.5 -5.711 -9.922 1 93.44 330 VAL B N 1
ATOM 5172 C CA . VAL B 1 330 ? -32.406 -4.75 -10.008 1 93.44 330 VAL B CA 1
ATOM 5173 C C . VAL B 1 330 ? -31.359 -5.23 -11.016 1 93.44 330 VAL B C 1
ATOM 5175 O O . VAL B 1 330 ? -31.031 -6.418 -11.062 1 93.44 330 VAL B O 1
ATOM 5178 N N . GLY B 1 331 ? -30.859 -4.332 -11.852 1 92.75 331 GLY B N 1
ATOM 5179 C CA . GLY B 1 331 ? -29.844 -4.676 -12.828 1 92.75 331 GLY B CA 1
ATOM 5180 C C . GLY B 1 331 ? -28.547 -5.16 -12.195 1 92.75 331 GLY B C 1
ATOM 5181 O O . GLY B 1 331 ? -28.234 -4.797 -11.062 1 92.75 331 GLY B O 1
ATOM 5182 N N . MET B 1 332 ? -27.875 -5.887 -12.945 1 91.56 332 MET B N 1
ATOM 5183 C CA . MET B 1 332 ? -26.656 -6.539 -12.477 1 91.56 332 MET B CA 1
ATOM 5184 C C . MET B 1 332 ? -25.656 -5.508 -11.969 1 91.56 332 MET B C 1
ATOM 5186 O O . MET B 1 332 ? -25.047 -5.695 -10.906 1 91.56 332 MET B O 1
ATOM 5190 N N . ASP B 1 333 ? -25.484 -4.406 -12.609 1 93.12 333 ASP B N 1
ATOM 5191 C CA . ASP B 1 333 ? -24.469 -3.398 -12.297 1 93.12 333 ASP B CA 1
ATOM 5192 C C . ASP B 1 333 ? -24.859 -2.611 -11.047 1 93.12 333 ASP B C 1
ATOM 5194 O O . ASP B 1 333 ? -23.984 -2.127 -10.32 1 93.12 333 ASP B O 1
ATOM 5198 N N . GLU B 1 334 ? -26.109 -2.543 -10.766 1 95.88 334 GLU B N 1
ATOM 5199 C CA . GLU B 1 334 ? -26.594 -1.734 -9.648 1 95.88 334 GLU B CA 1
ATOM 5200 C C . GLU B 1 334 ? -26.828 -2.588 -8.406 1 95.88 334 GLU B C 1
ATOM 5202 O O . GLU B 1 334 ? -26.953 -2.061 -7.297 1 95.88 334 GLU B O 1
ATOM 5207 N N . LEU B 1 335 ? -26.844 -3.838 -8.656 1 96.12 335 LEU B N 1
ATOM 5208 C CA . LEU B 1 335 ? -27.25 -4.754 -7.598 1 96.12 335 LEU B CA 1
ATOM 5209 C C . LEU B 1 335 ? -26.312 -4.656 -6.398 1 96.12 335 LEU B C 1
ATOM 5211 O O . LEU B 1 335 ? -26.766 -4.59 -5.254 1 96.12 335 LEU B O 1
ATOM 5215 N N . PRO B 1 336 ? -24.984 -4.652 -6.578 1 97.19 336 PRO B N 1
ATOM 5216 C CA . PRO B 1 336 ? -24.109 -4.527 -5.41 1 97.19 336 PRO B CA 1
ATOM 5217 C C . PRO B 1 336 ? -24.375 -3.258 -4.605 1 97.19 336 PRO B C 1
ATOM 5219 O O . PRO B 1 336 ? -24.391 -3.297 -3.371 1 97.19 336 PRO B O 1
ATOM 5222 N N . GLY B 1 337 ? -24.594 -2.207 -5.254 1 96.44 337 GLY B N 1
ATOM 5223 C CA . GLY B 1 337 ? -24.906 -0.956 -4.582 1 96.44 337 GLY B CA 1
ATOM 5224 C C . GLY B 1 337 ? -26.219 -1.005 -3.807 1 96.44 337 GLY B C 1
ATOM 5225 O O . GLY B 1 337 ? -26.312 -0.463 -2.703 1 96.44 337 GLY B O 1
ATOM 5226 N N . GLU B 1 338 ? -27.156 -1.637 -4.43 1 97.12 338 GLU B N 1
ATOM 5227 C CA . GLU B 1 338 ? -28.453 -1.768 -3.768 1 97.12 338 GLU B CA 1
ATOM 5228 C C . GLU B 1 338 ? -28.344 -2.604 -2.496 1 97.12 338 GLU B C 1
ATOM 5230 O O . GLU B 1 338 ? -28.922 -2.256 -1.466 1 97.12 338 GLU B O 1
ATOM 5235 N N . ILE B 1 339 ? -27.641 -3.689 -2.592 1 97.19 339 ILE B N 1
ATOM 5236 C CA . ILE B 1 339 ? -27.438 -4.547 -1.43 1 97.19 339 ILE B CA 1
ATOM 5237 C C . ILE B 1 339 ? -26.719 -3.773 -0.334 1 97.19 339 ILE B C 1
ATOM 5239 O O . ILE B 1 339 ? -27.094 -3.844 0.838 1 97.19 339 ILE B O 1
ATOM 5243 N N . TRP B 1 340 ? -25.75 -3.055 -0.708 1 96.31 340 TRP B N 1
ATOM 5244 C CA . TRP B 1 340 ? -24.969 -2.26 0.237 1 96.31 340 TRP B CA 1
ATOM 5245 C C . TRP B 1 340 ? -25.859 -1.241 0.948 1 96.31 340 TRP B C 1
ATOM 5247 O O . TRP B 1 340 ? -25.797 -1.104 2.172 1 96.31 340 TRP B O 1
ATOM 5257 N N . SER B 1 341 ? -26.609 -0.544 0.222 1 95.94 341 SER B N 1
ATOM 5258 C CA . SER B 1 341 ? -27.516 0.448 0.792 1 95.94 341 SER B CA 1
ATOM 5259 C C . SER B 1 341 ? -28.5 -0.192 1.772 1 95.94 341 SER B C 1
ATOM 5261 O O . SER B 1 341 ? -28.75 0.356 2.846 1 95.94 341 SER B O 1
ATOM 5263 N N . ASP B 1 342 ? -29 -1.295 1.344 1 96.75 342 ASP B N 1
ATOM 5264 C CA . ASP B 1 342 ? -29.922 -2.016 2.209 1 96.75 342 ASP B CA 1
ATOM 5265 C C . ASP B 1 342 ? -29.234 -2.482 3.488 1 96.75 342 ASP B C 1
ATOM 5267 O O . ASP B 1 342 ? -29.812 -2.4 4.574 1 96.75 342 ASP B O 1
ATOM 5271 N N . LEU B 1 343 ? -28.031 -2.996 3.352 1 96.56 343 LEU B N 1
ATOM 5272 C CA . LEU B 1 343 ? -27.234 -3.449 4.492 1 96.56 343 LEU B CA 1
ATOM 5273 C C . LEU B 1 343 ? -26.969 -2.303 5.461 1 96.56 343 LEU B C 1
ATOM 5275 O O . LEU B 1 343 ? -27.094 -2.471 6.676 1 96.56 343 LEU B O 1
ATOM 5279 N N . CYS B 1 344 ? -26.672 -1.136 4.969 1 94.69 344 CYS B N 1
ATOM 5280 C CA . CYS B 1 344 ? -26.391 0.041 5.781 1 94.69 344 CYS B CA 1
ATOM 5281 C C . CYS B 1 344 ? -27.625 0.478 6.562 1 94.69 344 CYS B C 1
ATOM 5283 O O . CYS B 1 344 ? -27.516 0.983 7.68 1 94.69 344 CYS B O 1
ATOM 5285 N N . ARG B 1 345 ? -28.734 0.29 5.957 1 95.06 345 ARG B N 1
ATOM 5286 C CA . ARG B 1 345 ? -29.984 0.63 6.633 1 95.06 345 ARG B CA 1
ATOM 5287 C C . ARG B 1 345 ? -30.312 -0.384 7.723 1 95.06 345 ARG B C 1
ATOM 5289 O O . ARG B 1 345 ? -30.906 -0.033 8.75 1 95.06 345 ARG B O 1
ATOM 5296 N N . PHE B 1 346 ? -29.906 -1.538 7.445 1 95.31 346 PHE B N 1
ATOM 5297 C CA . PHE B 1 346 ? -30.234 -2.631 8.359 1 95.31 346 PHE B CA 1
ATOM 5298 C C . PHE B 1 346 ? -29.312 -2.604 9.578 1 95.31 346 PHE B C 1
ATOM 5300 O O . PHE B 1 346 ? -29.781 -2.756 10.711 1 95.31 346 PHE B O 1
ATOM 5307 N N . ALA B 1 347 ? -28.047 -2.514 9.336 1 93.56 347 ALA B N 1
ATOM 5308 C CA . ALA B 1 347 ? -27.047 -2.605 10.398 1 93.56 347 ALA B CA 1
ATOM 5309 C C . ALA B 1 347 ? -26.5 -1.228 10.75 1 93.56 347 ALA B C 1
ATOM 5311 O O . ALA B 1 347 ? -25.969 -0.519 9.891 1 93.56 347 ALA B O 1
ATOM 5312 N N . PRO B 1 348 ? -26.578 -0.868 11.992 1 87.94 348 PRO B N 1
ATOM 5313 C CA . PRO B 1 348 ? -26.047 0.425 12.422 1 87.94 348 PRO B CA 1
ATOM 5314 C C . PRO B 1 348 ? -24.531 0.523 12.227 1 87.94 348 PRO B C 1
ATOM 5316 O O . PRO B 1 348 ? -24.016 1.597 11.914 1 87.94 348 PRO B O 1
ATOM 5319 N N . LYS B 1 349 ? -23.859 -0.518 12.461 1 87.94 349 LYS B N 1
ATOM 5320 C CA . LYS B 1 349 ? -22.422 -0.562 12.305 1 87.94 349 LYS B CA 1
ATOM 5321 C C . LYS B 1 349 ? -21.984 -1.843 11.594 1 87.94 349 LYS B C 1
ATOM 5323 O O . LYS B 1 349 ? -22.391 -2.939 11.984 1 87.94 349 LYS B O 1
ATOM 5328 N N . ILE B 1 350 ? -21.266 -1.619 10.562 1 87.25 350 ILE B N 1
ATOM 5329 C CA . ILE B 1 350 ? -20.688 -2.76 9.867 1 87.25 350 ILE B CA 1
ATOM 5330 C C . ILE B 1 350 ? -19.25 -2.975 10.344 1 87.25 350 ILE B C 1
ATOM 5332 O O . ILE B 1 350 ? -18.391 -2.117 10.148 1 87.25 350 ILE B O 1
ATOM 5336 N N . GLN B 1 351 ? -18.969 -4.082 10.945 1 85.06 351 GLN B N 1
ATOM 5337 C CA . GLN B 1 351 ? -17.734 -4.293 11.711 1 85.06 351 GLN B CA 1
ATOM 5338 C C . GLN B 1 351 ? -16.703 -5.062 10.891 1 85.06 351 GLN B C 1
ATOM 5340 O O . GLN B 1 351 ? -15.531 -5.133 11.266 1 85.06 351 GLN B O 1
ATOM 5345 N N . ASP B 1 352 ? -17.156 -5.621 9.805 1 90.25 352 ASP B N 1
ATOM 5346 C CA . ASP B 1 352 ? -16.234 -6.445 9.023 1 90.25 352 ASP B CA 1
ATOM 5347 C C . ASP B 1 352 ? -16.219 -6.008 7.562 1 90.25 352 ASP B C 1
ATOM 5349 O O . ASP B 1 352 ? -17.062 -5.219 7.133 1 90.25 352 ASP B O 1
ATOM 5353 N N . ASP B 1 353 ? -15.242 -6.562 6.891 1 92.62 353 ASP B N 1
ATOM 5354 C CA . ASP B 1 353 ? -15.156 -6.246 5.469 1 92.62 353 ASP B CA 1
ATOM 5355 C C . ASP B 1 353 ? -16.375 -6.758 4.715 1 92.62 353 ASP B C 1
ATOM 5357 O O . ASP B 1 353 ? -16.922 -7.82 5.035 1 92.62 353 ASP B O 1
ATOM 5361 N N . VAL B 1 354 ? -16.766 -5.977 3.775 1 94.31 354 VAL B N 1
ATOM 5362 C CA . VAL B 1 354 ? -17.922 -6.355 2.965 1 94.31 354 VAL B CA 1
ATOM 5363 C C . VAL B 1 354 ? -17.5 -6.512 1.506 1 94.31 354 VAL B C 1
ATOM 5365 O O . VAL B 1 354 ? -16.969 -5.574 0.902 1 94.31 354 VAL B O 1
ATOM 5368 N N . THR B 1 355 ? -17.688 -7.664 0.99 1 96.06 355 THR B N 1
ATOM 5369 C CA . THR B 1 355 ? -17.422 -7.941 -0.418 1 96.06 355 THR B CA 1
ATOM 5370 C C . THR B 1 355 ? -18.641 -8.586 -1.078 1 96.06 355 THR B C 1
ATOM 5372 O O . THR B 1 355 ? -19.234 -9.516 -0.524 1 96.06 355 THR B O 1
ATOM 5375 N N . LEU B 1 356 ? -19.047 -8.047 -2.186 1 97.56 356 LEU B N 1
ATOM 5376 C CA . LEU B 1 356 ? -20.094 -8.609 -3.035 1 97.56 356 LEU B CA 1
ATOM 5377 C C . LEU B 1 356 ? -19.562 -8.859 -4.445 1 97.56 356 LEU B C 1
ATOM 5379 O O . LEU B 1 356 ? -18.953 -7.98 -5.055 1 97.56 356 LEU B O 1
ATOM 5383 N N . LEU B 1 357 ? -19.703 -10.047 -4.871 1 97.62 357 LEU B N 1
ATOM 5384 C CA . LEU B 1 357 ? -19.328 -10.422 -6.23 1 97.62 357 LEU B CA 1
ATOM 5385 C C . LEU B 1 357 ? -20.5 -11.086 -6.949 1 97.62 357 LEU B C 1
ATOM 5387 O O . LEU B 1 357 ? -20.969 -12.141 -6.527 1 97.62 357 LEU B O 1
ATOM 5391 N N . ILE B 1 358 ? -20.984 -10.43 -7.973 1 97.62 358 ILE B N 1
ATOM 5392 C CA . ILE B 1 358 ? -22.094 -10.938 -8.766 1 97.62 358 ILE B CA 1
ATOM 5393 C C . ILE B 1 358 ? -21.594 -11.398 -10.133 1 97.62 358 ILE B C 1
ATOM 5395 O O . ILE B 1 358 ? -20.938 -10.641 -10.844 1 97.62 358 ILE B O 1
ATOM 5399 N N . LEU B 1 359 ? -21.906 -12.625 -10.484 1 97.31 359 LEU B N 1
ATOM 5400 C CA . LEU B 1 359 ? -21.422 -13.234 -11.727 1 97.31 359 LEU B CA 1
ATOM 5401 C C . LEU B 1 359 ? -22.594 -13.766 -12.555 1 97.31 359 LEU B C 1
ATOM 5403 O O . LEU B 1 359 ? -23.531 -14.336 -12.008 1 97.31 359 LEU B O 1
ATOM 5407 N N . ALA B 1 360 ? -22.531 -13.508 -13.828 1 94.88 360 ALA B N 1
ATOM 5408 C CA . ALA B 1 360 ? -23.531 -14.016 -14.766 1 94.88 360 ALA B CA 1
ATOM 5409 C C . ALA B 1 360 ? -22.891 -14.406 -16.094 1 94.88 360 ALA B C 1
ATOM 5411 O O . ALA B 1 360 ? -21.922 -13.789 -16.531 1 94.88 360 ALA B O 1
ATOM 5412 N N . LEU B 1 361 ? -23.422 -15.461 -16.688 1 92.12 361 LEU B N 1
ATOM 5413 C CA . LEU B 1 361 ? -22.953 -15.859 -18 1 92.12 361 LEU B CA 1
ATOM 5414 C C . LEU B 1 361 ? -23.641 -15.047 -19.094 1 92.12 361 LEU B C 1
ATOM 5416 O O . LEU B 1 361 ? -24.859 -14.844 -19.047 1 92.12 361 LEU B O 1
ATOM 5420 N N . ASP B 1 362 ? -22.781 -14.383 -19.953 1 82.25 362 ASP B N 1
ATOM 5421 C CA . ASP B 1 362 ? -23.328 -13.617 -21.062 1 82.25 362 ASP B CA 1
ATOM 5422 C C . ASP B 1 362 ? -24.031 -14.531 -22.078 1 82.25 362 ASP B C 1
ATOM 5424 O O . ASP B 1 362 ? -23.578 -15.648 -22.312 1 82.25 362 ASP B O 1
ATOM 5428 N N . ALA B 1 363 ? -25.328 -14.359 -22.375 1 67.06 363 ALA B N 1
ATOM 5429 C CA . ALA B 1 363 ? -26.125 -15.141 -23.312 1 67.06 36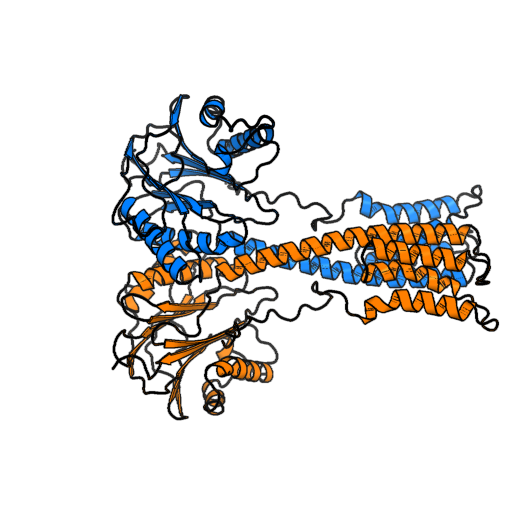3 ALA B CA 1
ATOM 5430 C C . ALA B 1 363 ? -25.469 -15.195 -24.688 1 67.06 363 ALA B C 1
ATOM 5432 O O . ALA B 1 363 ? -25.625 -16.156 -25.438 1 67.06 363 ALA B O 1
ATOM 5433 N N . SER B 1 364 ? -24.906 -14.219 -25.203 1 56.38 364 SER B N 1
ATOM 5434 C CA . SER B 1 364 ? -24.469 -14.125 -26.594 1 56.38 364 SER B CA 1
ATOM 5435 C C . SER B 1 364 ? -23.156 -14.883 -26.797 1 56.38 364 SER B C 1
ATOM 5437 O O . SER B 1 364 ? -22.594 -14.859 -27.891 1 56.38 364 SER B O 1
ATOM 5439 N N . GLY B 1 365 ? -22.547 -15.375 -25.906 1 48.75 365 GLY B N 1
ATOM 5440 C CA . GLY B 1 365 ? -21.297 -16.047 -26.219 1 48.75 365 GLY B CA 1
ATOM 5441 C C . GLY B 1 365 ? -21.469 -17.234 -27.156 1 48.75 365 GLY B C 1
ATOM 5442 O O . GLY B 1 365 ? -22.578 -17.734 -27.312 1 48.75 365 GLY B O 1
ATOM 5443 N N . PRO B 1 366 ? -20.531 -17.578 -28.234 1 40.03 366 PRO B N 1
ATOM 5444 C CA . PRO B 1 366 ? -20.844 -18.531 -29.297 1 40.03 366 PRO B CA 1
ATOM 5445 C C . PRO B 1 366 ? -21.5 -19.797 -28.766 1 40.03 366 PRO B C 1
ATOM 5447 O O . PRO B 1 366 ? -21.125 -20.281 -27.688 1 40.03 366 PRO B O 1
ATOM 5450 N N . ALA B 1 367 ? -22.75 -20.125 -29.312 1 29.77 367 ALA B N 1
ATOM 5451 C CA . ALA B 1 367 ? -23.156 -21.531 -29.281 1 29.77 367 ALA B CA 1
ATOM 5452 C C . ALA B 1 367 ? -22.109 -22.406 -29.953 1 29.77 367 ALA B C 1
ATOM 5454 O O . ALA B 1 367 ? -21.547 -22.031 -30.984 1 29.77 367 ALA B O 1
#

Foldseek 3Di:
DPPPPQPPLPQPDQDVVRLDADDPVLQCVLVCLLVVLQVVLQVPPPPRLVLVSLLVNLLSCLSHHALVVSLVSLVSSLVSQCPCNSVNPNPDPVSSVSSVVSSVVSSVSSHVVVVVSVVSVVVLVVQVVVQVVQADDEDCDAQQKGKAKDWDFQDPSHPDWQWEWDWHAEPFGIKIKIKGKPDTDPVNSVVSSQLVVQLVVCRHPPNDPLSSLLSSLVSQQVVQVVDPPDQMWMWMKMWGDGPDAQKIKIATAPFAFKWKQDPLAIDGDDFQHHHIGRPNCSVPTPGDIDMDGDDAPMKIKDKGVLQQCAAAPVRDTDPLRVVVSVVSPPDNNCVNVVSVVVSVVGHVGRNGMIMMMMMDGNPPDDD/DPDPPQPPPPQPDQDVVRLDADDPVLQCVLVCLLVVLQVVLQVPPPPSQVLVSLLVNLLSCLSHHALVVSLVSLVSSLCSQCPVNSVNPVPDPVSSVSSVVSSVVSSVSSHVVVVVSVVSVVVLVVQVVVQVVQADDEDCDAQQKGKAKDWDFQDPSHPDWQWEWDWHAEPFGIKIKIKGKPDTDPVNSVVSSQLVVQLVVCRHPPNDPLSSLLSSLVSQQVVQVVDPPDQMWMWMKMWGDGPDAQKIKIATAPFAFKWKQDPLAIDGDDFQHHHIGRPNCSVPTPGDIDMDGDDAPMKIKDKGVLQQCAAAPVRDTDPQRVVVSVCSPPDNHCVNVVSVVVSVVGHVGRNGMIMMMMMDGNPPDDD

Solvent-accessible surface area (backbone atoms only — not comparable to full-atom values): 38001 Å² total; per-residue (Å²): 134,78,74,74,73,67,79,62,74,66,63,74,83,57,45,45,62,60,73,27,72,63,56,68,71,58,53,44,46,31,56,48,51,53,51,50,47,52,52,46,38,63,44,86,78,54,89,55,71,52,66,32,60,53,62,40,30,20,61,42,22,36,74,50,35,52,34,68,57,18,44,50,52,25,50,50,44,53,47,50,46,65,36,69,86,29,66,39,67,74,55,52,75,52,49,54,54,25,48,50,49,38,22,54,50,23,22,49,53,9,42,51,49,50,42,39,52,50,43,39,50,49,33,40,50,47,20,52,47,36,31,52,43,57,49,61,82,70,52,55,61,42,85,57,32,35,39,33,70,39,73,44,38,45,44,83,94,41,80,50,22,21,59,42,56,48,63,45,70,34,88,62,20,36,36,34,39,42,32,37,40,62,59,59,32,70,78,12,35,39,56,38,40,51,47,51,27,42,46,61,48,27,46,64,71,40,82,45,64,65,54,34,48,29,49,42,9,48,50,30,37,56,52,20,72,70,36,90,91,40,87,42,37,29,25,26,30,35,38,39,31,43,73,68,76,53,41,34,36,39,36,28,19,61,34,71,67,41,33,38,39,44,100,61,42,62,46,70,54,84,72,54,62,18,62,47,36,25,71,68,40,39,83,79,49,57,46,51,66,38,77,43,80,56,56,86,75,28,33,40,39,38,58,32,64,33,52,54,64,27,29,31,94,86,62,49,60,43,59,57,67,68,54,46,45,77,45,57,84,51,52,72,79,51,36,48,58,51,52,49,54,51,47,54,72,51,18,87,62,73,82,41,38,33,40,36,40,37,39,28,62,53,77,79,51,87,129,134,80,74,74,74,67,81,62,73,66,64,74,82,58,47,46,63,60,72,28,72,64,55,66,71,58,53,44,45,30,55,48,51,54,51,50,49,53,50,48,37,62,44,86,78,54,88,54,71,53,65,30,60,53,62,39,30,20,60,42,21,34,73,50,35,49,34,67,57,16,41,49,54,25,49,50,44,52,47,51,46,65,36,69,85,28,65,38,67,74,55,53,75,52,49,54,53,25,47,50,48,38,21,53,50,22,21,49,52,9,42,50,48,49,42,38,51,52,43,38,52,49,32,40,50,48,20,52,45,36,31,52,43,58,49,61,82,69,50,56,62,42,83,55,33,35,38,32,69,41,71,45,39,46,44,83,93,40,78,51,21,20,59,41,56,48,63,45,70,34,87,62,20,37,37,36,40,43,33,39,39,63,62,58,33,70,77,12,35,38,56,38,40,51,47,53,26,44,45,60,50,28,45,66,71,41,82,46,66,63,54,34,48,28,50,41,9,48,51,31,38,56,51,19,72,72,36,88,91,41,86,42,38,28,25,27,29,36,38,38,31,43,72,69,76,53,42,34,35,38,35,29,19,61,34,72,66,42,32,38,38,45,100,61,43,65,47,69,53,84,74,54,63,18,63,47,36,24,71,69,40,39,81,79,50,57,44,52,66,38,79,42,80,55,57,86,76,28,33,40,39,38,59,32,65,34,53,54,64,27,29,31,93,87,62,49,59,43,60,57,66,68,56,47,46,76,46,59,85,52,51,71,81,50,37,47,58,51,51,49,53,52,48,56,71,50,18,87,63,70,82,40,38,33,40,35,40,36,40,29,62,52,76,81,50,86,128

Sequence (734 aa):
MVKARKAATDAPRRTWLRGAPPPRWVRVLPVLLLVGVGAASLSDSVPVDLGFLLGAVPPLAVLAYGPWATAFLGAATIGLLTLPFFHLNRPGNTDLFTLGFVATLSVFVSFVRGRRDEQLDLERTVAETAQRAIVPDVRRQVGPVRCASLYRAAERGTLVGGDFFDVRPGPHGVRAVLGDVQGHGLSAVATVASVLGAFREAVLDDVDAVSIAARLDRRLVVDSARTEHAELFATAVLLDFAPRGREVRVLACGHPPPVLLRGGAVSTVELDPGPPLGLGLADVMPGTSTTVSLLPGDRLILASDGVLESRDASGAFYPFVERLAGMTGVGMDELPGEIWSDLCRFAPKIQDDVTLLILALDASGPAMVKARKAATDAPRRTWLRGAPPPRWVRVLPVLLLVGVGAASLSDSVPVDLGFLLGAVPPLAVLAYGPWATAFLGAATIGLLTLPFFHLNRPGNTDLFTLGFVATLSVFVSFVRGRRDEQLDLERTVAETAQRAIVPDVRRQVGPVRCASLYRAAERGTLVGGDFFDVRPGPHGVRAVLGDVQGHGLSAVATVASVLGAFREAVLDDVDAVSIAARLDRRLVVDSARTEHAELFATAVLLDFAPRGREVRVLACGHPPPVLLRGGAVSTVELDPGPPLGLGLADVMPGTSTTVSLLPGDRLILASDGVLESRDASGAFYPFVERLAGMTGVGMDELPGEIWSDLCRFAPKIQDDVTLLILALDASGPA

Nearest PDB structures (foldseek):
  3ke6-assembly3_A  TM=8.383E-01  e=6.324E-15  Mycobacterium tuberculosis
  3ke6-assembly3_B-2  TM=8.126E-01  e=1.079E-13  Mycobacterium tuberculosis
  3f79-assembly1_B  TM=7.739E-01  e=5.281E-13  Pseudomonas aeruginosa
  3eq2-assembly1_B  TM=6.074E-01  e=3.035E-10  Pseudomonas aeruginosa
  6ihv-assembly1_A  TM=7.231E-01  e=6.281E-08  Staphylococcus aureus

InterPro domains:
  IPR001932 PPM-type phosphatase-like domain [PF07228] (171-360)
  IPR001932 PPM-type phosphatase-like domain [SM00331] (145-361)
  IPR036457 PPM-type phosphatase-like domain superfamily [G3DSA:3.60.40.10] (114-360)
  IPR036457 PPM-type phosphatase-like domain superfamily [SSF81606] (158-322)
  IPR052016 Bacterial Sigma Factor Regulator [PTHR43156] (114-360)

Secondary structure (DSSP, 8-state):
---------------GGGTPPPPHHHHHHHHHHHHHHHHHHHSTTS---THHHHTTHHHHHHHHS-HHHHHHHHHHHHHHHH-GGG------HHHHHHHHHHHHHHHHHHHHHHHHHHHHHHHHHHHHHHHHTTS----SEETTEEEEEEEE-SSTT-S--SEEEEEEEETTEEEEEEEEESS-GGGGHHHHHHHHHHHHHHHHH-SSHHHHHHHHHHHHHHHHHHSTT----EEEEEEEE-SSSSEEEEEEEBSPPPEEEETTEEEEPP-B-BPPBTSS-TTTSPPBPEEEE--TT-EEEEE-HHHHT-B-TT--B--HHHHHHTTTTS-TTTHHHHHHHHHHHH-S---S-EEEEEEEE-TTS--/---------------GGGTPPPPHHHHHHHHHHHHHHHHHHHSTTS--TTHHHHTTHHHHHHHHS-HHHHHHHHHHHHHHHH-GGG------HHHHHHHHHHHHHHHHHHHHHHHHHHHHHHHHHHHHHHHHTTS----SEETTEEEEEEEE-SSTT-S--SEEEEEEEETTEEEEEEEEESS-GGGGHHHHHHHHHHHHHHHHH-SSHHHHHHHHHHHHHHHHHHSTT----EEEEEEEE-SSSSEEEEEEEBSPPPEEEETTEEEEPP-B-BPPBTSS-TTTSPPBPEEEE--TT-EEEEE-HHHHT-B-TT--B--HHHHHHTTTTS-TTTHHHHHHHHHHHH-S---S-EEEEEEEE-TTS--